Protein AF-A0A8H5JT77-F1 (afdb_monomer)

Sequence (690 aa):
MESVIERPMDYDVSPLPSSGAEREACTSIDPEGFFLRPPPTPHHLSSFITPDDQLFQTIHMGAAVVDYAKWLLVVDGLVRKPFALSLAQLKALPQTSITSFHECYGSPLKPPISNPWRIGNVVWTGVRLSAILALAEPLPEAQFVWSEGLDRGKFFEYEADRYRKDLPIKKAQRPEALLAWKINGEPLSKERGGPVRIVVPGWFGTNSTKWLCRLSLQRTRAPGPFAAVLYNEKDPADPEGVRMRAVWEVEVNSMITKPADSAVISEGLVTIEGWAWSHDGVALVEVSKDAGQSWIQGKVDDKEDQAWQKFTADVELESGSWKLIASATSESGMKQPLTGRRNHVHSITKNMSPLFSQGYRHMFECHLLLNLTTLSSVLPIMAPFEPKYINEVQQMMFVAGETQEIANETAALVEQIVREQIIHILNKAKELSARRGEKFIAIKDILFQVRHDTARMTRLQNVIRWKRLRGEARKTTNEKDKPENDAEDSFSDTDNAAEDTAKKTTEASAALMPWDEEFMFAVRPPGGDADAVEISEKSRERLIWADEVTSKMSGEEYTKWCSYRKASFHRAKEARFREWTCIGVVADLRKKDDAIEILGSIAVEMVKRLTDKALSIQAHEITTQGGKENEAAAAALQARRQGLFLMSNPQRPAIDAGHIRKAFEMTQSKPKKRGYQLNRMVGPKPLQLI

InterPro domains:
  IPR000572 Oxidoreductase, molybdopterin-binding domain [PF00174] (62-224)
  IPR003195 Transcription initiation factor IID, subunit 13 [PF02269] (388-479)
  IPR005066 Moybdenum cofactor oxidoreductase, dimerisation [PF03404] (246-343)
  IPR008335 Eukaryotic molybdopterin oxidoreductase [PR00407] (117-132)
  IPR008335 Eukaryotic molybdopterin oxidoreductase [PR00407] (172-188)
  IPR008335 Eukaryotic molybdopterin oxidoreductase [PR00407] (189-202)
  IPR008335 Eukaryotic molybdopterin oxidoreductase [PR00407] (247-259)
  IPR008335 Eukaryotic molybdopterin oxidoreductase [PR00407] (284-296)
  IPR009072 Histone-fold [G3DSA:1.10.20.10] (389-432)
  IPR009072 Histone-fold [SSF47113] (389-430)
  IPR014756 Immunoglobulin E-set [SSF81296] (249-344)
  IPR036374 Oxidoreductase, molybdopterin-binding domain superfamily [G3DSA:3.90.420.10] (15-243)
  IPR036374 Oxidoreductase, molybdopterin-binding domain superfamily [SSF56524] (34-278)

pLDDT: mean 78.37, std 22.41, range [25.08, 98.88]

Mean predicted aligned error: 19.12 Å

Radius of gyration: 31.81 Å; Cα contacts (8 Å, |Δi|>4): 1169; chains: 1; bounding box: 73×93×64 Å

Organism: NCBI:txid47803

Structure (mmCIF, N/CA/C/O backbone):
data_AF-A0A8H5JT77-F1
#
_entry.id   AF-A0A8H5JT77-F1
#
loop_
_atom_site.group_PDB
_atom_site.id
_atom_site.type_symbol
_atom_site.label_atom_id
_atom_site.label_alt_id
_atom_site.label_comp_id
_atom_site.label_asym_id
_atom_site.label_entity_id
_atom_site.label_seq_id
_atom_site.pdbx_PDB_ins_code
_atom_site.Cartn_x
_atom_site.Cartn_y
_atom_site.Cartn_z
_atom_site.occupancy
_atom_site.B_iso_or_equiv
_atom_site.auth_seq_id
_atom_site.auth_comp_id
_atom_site.auth_asym_id
_atom_site.auth_atom_id
_atom_site.pdbx_PDB_model_num
ATOM 1 N N . MET A 1 1 ? -1.774 -38.257 -9.371 1.00 34.22 1 MET A N 1
ATOM 2 C CA . MET A 1 1 ? -2.074 -38.052 -10.801 1.00 34.22 1 MET A CA 1
ATOM 3 C C . MET A 1 1 ? -0.989 -37.156 -11.353 1.00 34.22 1 MET A C 1
ATOM 5 O O . MET A 1 1 ? -0.907 -36.002 -10.957 1.00 34.22 1 MET A O 1
ATOM 9 N N . GLU A 1 2 ? -0.093 -37.737 -12.142 1.00 34.91 2 GLU A N 1
ATOM 10 C CA . GLU A 1 2 ? 0.994 -37.041 -12.828 1.00 34.91 2 GLU A CA 1
ATOM 11 C C . GLU A 1 2 ? 0.394 -35.997 -13.775 1.00 34.91 2 GLU A C 1
ATOM 13 O O . GLU A 1 2 ? -0.276 -36.342 -14.747 1.00 34.91 2 GLU A O 1
ATOM 18 N N . SER A 1 3 ? 0.573 -34.711 -13.469 1.00 33.59 3 SER A N 1
ATOM 19 C CA . SER A 1 3 ? 0.209 -33.651 -14.403 1.00 33.59 3 SER A CA 1
ATOM 20 C C . SER A 1 3 ? 1.218 -33.671 -15.544 1.00 33.59 3 SER A C 1
ATOM 22 O O . SER A 1 3 ? 2.392 -33.351 -15.346 1.00 33.59 3 SER A O 1
ATOM 24 N N . VAL A 1 4 ? 0.743 -34.075 -16.716 1.00 36.41 4 VAL A N 1
ATOM 25 C CA . VAL A 1 4 ? 1.443 -34.038 -17.997 1.00 36.41 4 VAL A CA 1
ATOM 26 C C . VAL A 1 4 ? 2.126 -32.678 -18.157 1.00 36.41 4 VAL A C 1
ATOM 28 O O . VAL A 1 4 ? 1.473 -31.658 -18.363 1.00 36.41 4 VAL A O 1
ATOM 31 N N . ILE A 1 5 ? 3.453 -32.653 -18.026 1.00 39.62 5 ILE A N 1
ATOM 32 C CA . ILE A 1 5 ? 4.269 -31.549 -18.523 1.00 39.62 5 ILE A CA 1
ATOM 33 C C . ILE A 1 5 ? 4.230 -31.717 -20.040 1.00 39.62 5 ILE A C 1
ATOM 35 O O . ILE A 1 5 ? 4.972 -32.528 -20.597 1.00 39.62 5 ILE A O 1
ATOM 39 N N . GLU A 1 6 ? 3.293 -31.035 -20.699 1.00 39.12 6 GLU A N 1
ATOM 40 C CA . GLU A 1 6 ? 3.305 -30.915 -22.154 1.00 39.12 6 GLU A CA 1
ATOM 41 C C . GLU A 1 6 ? 4.698 -30.421 -22.563 1.00 39.12 6 GLU A C 1
ATOM 43 O O . GLU A 1 6 ? 5.162 -29.371 -22.111 1.00 39.12 6 GLU A O 1
ATOM 48 N N . ARG A 1 7 ? 5.407 -31.229 -23.362 1.00 43.59 7 ARG A N 1
ATOM 49 C CA . ARG A 1 7 ? 6.671 -30.819 -23.985 1.00 43.59 7 ARG A CA 1
ATOM 50 C C . ARG A 1 7 ? 6.415 -29.501 -24.723 1.00 43.59 7 ARG A C 1
ATOM 52 O O . ARG A 1 7 ? 5.387 -29.405 -25.394 1.00 43.59 7 ARG A O 1
ATOM 59 N N . PRO A 1 8 ? 7.298 -28.497 -24.614 1.00 47.38 8 PRO A N 1
ATOM 60 C CA . PRO A 1 8 ? 7.035 -27.211 -25.231 1.00 47.38 8 PRO A CA 1
ATOM 61 C C . PRO A 1 8 ? 6.952 -27.398 -26.748 1.00 47.38 8 PRO A C 1
ATOM 63 O O . PRO A 1 8 ? 7.876 -27.921 -27.368 1.00 47.38 8 PRO A O 1
ATOM 66 N N . MET A 1 9 ? 5.825 -26.978 -27.326 1.00 54.47 9 MET A N 1
ATOM 67 C CA . MET A 1 9 ? 5.776 -26.537 -28.719 1.00 54.47 9 MET A CA 1
ATOM 68 C C . MET A 1 9 ? 6.929 -25.545 -28.941 1.00 54.47 9 MET A C 1
ATOM 70 O O . MET A 1 9 ? 7.300 -24.845 -27.997 1.00 54.47 9 MET A O 1
ATOM 74 N N . ASP A 1 10 ? 7.510 -25.483 -30.140 1.00 67.38 10 ASP A N 1
ATOM 75 C CA . ASP A 1 10 ? 8.523 -24.475 -30.481 1.00 67.38 10 ASP A CA 1
ATOM 76 C C . ASP A 1 10 ? 7.887 -23.078 -30.405 1.00 67.38 10 ASP A C 1
ATOM 78 O O . ASP A 1 10 ? 7.349 -22.550 -31.378 1.00 67.38 10 ASP A O 1
ATOM 82 N N . TYR A 1 11 ? 7.858 -22.507 -29.203 1.00 81.44 11 TYR A N 1
ATOM 83 C CA . TYR A 1 11 ? 7.339 -21.175 -28.964 1.00 81.44 11 TYR A CA 1
ATOM 84 C C . TYR A 1 11 ? 8.342 -20.160 -29.504 1.00 81.44 11 TYR A C 1
ATOM 86 O O . TYR A 1 11 ? 9.542 -20.258 -29.246 1.00 81.44 11 TYR A O 1
ATOM 94 N N . ASP A 1 12 ? 7.831 -19.179 -30.242 1.00 88.38 12 ASP A N 1
ATOM 95 C CA . ASP A 1 12 ? 8.633 -18.112 -30.829 1.00 88.38 12 ASP A CA 1
ATOM 96 C C . ASP A 1 12 ? 9.293 -17.260 -29.730 1.00 88.38 12 ASP A C 1
ATOM 98 O O . ASP A 1 12 ? 8.624 -16.532 -28.988 1.00 88.38 12 ASP A O 1
ATOM 102 N N . VAL A 1 13 ? 10.616 -17.382 -29.618 1.00 93.81 13 VAL A N 1
ATOM 103 C CA . VAL A 1 13 ? 11.467 -16.590 -28.729 1.00 93.81 13 VAL A CA 1
ATOM 104 C C . VAL A 1 13 ? 12.529 -15.878 -29.550 1.00 93.81 13 VAL A C 1
ATOM 106 O O . VAL A 1 13 ? 13.059 -16.411 -30.525 1.00 93.81 13 VAL A O 1
ATOM 109 N N . SER A 1 14 ? 12.876 -14.667 -29.133 1.00 95.00 14 SER A N 1
ATOM 110 C CA . SER A 1 14 ? 13.913 -13.883 -29.795 1.00 95.00 14 SER A CA 1
ATOM 111 C C . SER A 1 14 ? 15.300 -14.259 -29.259 1.00 95.00 14 SER A C 1
ATOM 113 O O . SER A 1 14 ? 15.426 -14.623 -28.083 1.00 95.00 14 SER A O 1
ATOM 115 N N . PRO A 1 15 ? 16.370 -14.143 -30.067 1.00 94.00 15 PRO A N 1
ATOM 116 C CA . PRO A 1 15 ? 17.731 -14.249 -29.553 1.00 94.00 15 PRO A CA 1
ATOM 117 C C . PRO A 1 15 ? 18.001 -13.157 -28.507 1.00 94.00 15 PRO A C 1
ATOM 119 O O . PRO A 1 15 ? 17.298 -12.145 -28.445 1.00 94.00 15 PRO A O 1
ATOM 122 N N . LEU A 1 16 ? 19.038 -13.352 -27.687 1.00 96.00 16 LEU A N 1
ATOM 123 C CA . LEU A 1 16 ? 19.461 -12.322 -26.740 1.00 96.00 16 LEU A CA 1
ATOM 124 C C . LEU A 1 16 ? 19.774 -11.007 -27.474 1.00 96.00 16 LEU A C 1
ATOM 126 O O . LEU A 1 16 ? 20.515 -11.025 -28.462 1.00 96.00 16 LEU A O 1
ATOM 130 N N . PRO A 1 17 ? 19.259 -9.866 -26.990 1.00 94.00 17 PRO A N 1
ATOM 131 C CA . PRO A 1 17 ? 19.605 -8.574 -27.551 1.00 94.00 17 PRO A CA 1
ATOM 132 C C . PRO A 1 17 ? 21.010 -8.147 -27.096 1.00 94.00 17 PRO A C 1
ATOM 134 O O . PRO A 1 17 ? 21.664 -8.813 -26.286 1.00 94.00 17 PRO A O 1
ATOM 137 N N . SER A 1 18 ? 21.478 -7.000 -27.594 1.00 92.31 18 SER A N 1
ATOM 138 C CA . SER A 1 18 ? 22.672 -6.350 -27.051 1.00 92.31 18 SER A CA 1
ATOM 139 C C . SER A 1 18 ? 22.506 -6.071 -25.554 1.00 92.31 18 SER A C 1
ATOM 141 O O . SER A 1 18 ? 21.407 -5.829 -25.050 1.00 92.31 18 SER A O 1
ATOM 143 N N . SER A 1 19 ? 23.617 -6.118 -24.817 1.00 91.31 19 SER A N 1
ATOM 144 C CA . SER A 1 19 ? 23.599 -5.912 -23.368 1.00 91.31 19 SER A CA 1
ATOM 145 C C . SER A 1 19 ? 22.974 -4.563 -23.008 1.00 91.31 19 SER A C 1
ATOM 147 O O . SER A 1 19 ? 23.483 -3.520 -23.410 1.00 91.31 19 SER A O 1
ATOM 149 N N . GLY A 1 20 ? 21.909 -4.588 -22.205 1.00 91.56 20 GLY A N 1
ATOM 150 C CA . GLY A 1 20 ? 21.218 -3.390 -21.736 1.00 91.56 20 GLY A CA 1
ATOM 151 C C . GLY A 1 20 ? 20.089 -2.912 -22.649 1.00 91.56 20 GLY A C 1
ATOM 152 O O . GLY A 1 20 ? 19.389 -1.984 -22.255 1.00 91.56 20 GLY A O 1
ATOM 153 N N . ALA A 1 21 ? 19.854 -3.542 -23.805 1.00 94.62 21 ALA A N 1
ATOM 154 C CA . ALA A 1 21 ? 18.754 -3.182 -24.703 1.00 94.62 21 ALA A CA 1
ATOM 155 C C . ALA A 1 21 ? 17.381 -3.236 -24.014 1.00 94.62 21 ALA A C 1
ATOM 157 O O . ALA A 1 21 ? 16.497 -2.440 -24.321 1.00 94.62 21 ALA A O 1
ATOM 158 N N . GLU A 1 22 ? 17.203 -4.113 -23.019 1.00 95.31 22 GLU A N 1
ATOM 159 C CA . GLU A 1 22 ? 15.965 -4.181 -22.240 1.00 95.31 22 GLU A CA 1
ATOM 160 C C . GLU A 1 22 ? 15.645 -2.863 -21.511 1.00 95.31 22 GLU A C 1
ATOM 162 O O . GLU A 1 22 ? 14.487 -2.587 -21.203 1.00 95.31 22 GLU A O 1
ATOM 167 N N . ARG A 1 23 ? 16.660 -2.024 -21.255 1.00 96.12 23 ARG A N 1
ATOM 168 C CA . ARG A 1 23 ? 16.531 -0.733 -20.565 1.00 96.12 23 ARG A CA 1
ATOM 169 C C . ARG A 1 23 ? 15.971 0.366 -21.459 1.00 96.12 23 ARG A C 1
ATOM 171 O O . ARG A 1 23 ? 15.389 1.309 -20.928 1.00 96.12 23 ARG A O 1
ATOM 178 N N . GLU A 1 24 ? 16.094 0.240 -22.780 1.00 96.44 24 GLU A N 1
ATOM 179 C CA . GLU A 1 24 ? 15.615 1.240 -23.747 1.00 96.44 24 GLU A CA 1
ATOM 180 C C . GLU A 1 24 ? 14.090 1.402 -23.728 1.00 96.44 24 GLU A C 1
ATOM 182 O O . GLU A 1 24 ? 13.562 2.433 -24.147 1.00 96.44 24 GLU A O 1
ATOM 187 N N . ALA A 1 25 ? 13.375 0.406 -23.197 1.00 97.44 25 ALA A N 1
ATOM 188 C CA . ALA A 1 25 ? 11.941 0.488 -22.972 1.00 97.44 25 ALA A CA 1
ATOM 189 C C . ALA A 1 25 ? 11.563 1.513 -21.890 1.00 97.44 25 ALA A C 1
ATOM 191 O O . ALA A 1 25 ? 10.433 1.988 -21.880 1.00 97.44 25 ALA A O 1
ATOM 192 N N . CYS A 1 26 ? 12.466 1.865 -20.970 1.00 97.69 26 CYS A N 1
ATOM 193 C CA . CYS A 1 26 ? 12.192 2.845 -19.920 1.00 97.69 26 CYS A CA 1
ATOM 194 C C . CYS A 1 26 ? 12.465 4.267 -20.424 1.00 97.69 26 CYS A C 1
ATOM 196 O O . CYS A 1 26 ? 13.613 4.709 -20.455 1.00 97.69 26 CYS A O 1
ATOM 198 N N . THR A 1 27 ? 11.415 5.020 -20.747 1.00 97.38 27 THR A N 1
ATOM 199 C CA . THR A 1 27 ? 11.552 6.387 -21.274 1.00 97.38 27 THR A CA 1
ATOM 200 C C . THR A 1 27 ? 11.854 7.411 -20.183 1.00 97.38 27 THR A C 1
ATOM 202 O O . THR A 1 27 ? 12.605 8.355 -20.410 1.00 97.38 27 THR A O 1
ATOM 205 N N . SER A 1 28 ? 11.289 7.233 -18.988 1.00 97.25 28 SER A N 1
ATOM 206 C CA . SER A 1 28 ? 11.512 8.103 -17.826 1.00 97.25 28 SER A CA 1
ATOM 207 C C . SER A 1 28 ? 11.125 7.398 -16.521 1.00 97.25 28 SER A C 1
ATOM 209 O O . SER A 1 28 ? 10.519 6.324 -16.543 1.00 97.25 28 SER A O 1
ATOM 211 N N . ILE A 1 29 ? 11.491 7.993 -15.384 1.00 97.88 29 ILE A N 1
ATOM 212 C CA . ILE A 1 29 ? 10.971 7.639 -14.060 1.00 97.88 29 ILE A CA 1
ATOM 213 C C . ILE A 1 29 ? 10.052 8.785 -13.621 1.00 97.88 29 ILE A C 1
ATOM 215 O O . ILE A 1 29 ? 10.497 9.923 -13.558 1.00 97.88 29 ILE A O 1
ATOM 219 N N . ASP A 1 30 ? 8.771 8.506 -13.377 1.00 94.75 30 ASP A N 1
ATOM 220 C CA . ASP A 1 30 ? 7.779 9.525 -13.022 1.00 94.75 30 ASP A CA 1
ATOM 221 C C . ASP A 1 30 ? 6.591 8.947 -12.213 1.00 94.75 30 ASP A C 1
ATOM 223 O O . ASP A 1 30 ? 5.857 8.097 -12.736 1.00 94.75 30 ASP A O 1
ATOM 227 N N . PRO A 1 31 ? 6.330 9.419 -10.978 1.00 94.50 31 PRO A N 1
ATOM 228 C CA . PRO A 1 31 ? 7.187 10.329 -10.217 1.00 94.50 31 PRO A CA 1
ATOM 229 C C . PRO A 1 31 ? 8.484 9.628 -9.789 1.00 94.50 31 PRO A C 1
ATOM 231 O O . PRO A 1 31 ? 8.523 8.397 -9.676 1.00 94.50 31 PRO A O 1
ATOM 234 N N . GLU A 1 32 ? 9.533 10.408 -9.539 1.00 94.75 32 GLU A N 1
ATOM 235 C CA . GLU A 1 32 ? 10.781 9.918 -8.945 1.00 94.75 32 GLU A CA 1
ATOM 236 C C . GLU A 1 32 ? 10.631 9.641 -7.440 1.00 94.75 32 GLU A C 1
ATOM 238 O O . GLU A 1 32 ? 9.805 10.240 -6.749 1.00 94.75 32 GLU A O 1
ATOM 243 N N . GLY A 1 33 ? 11.457 8.729 -6.922 1.00 93.62 33 GLY A N 1
ATOM 244 C CA . GLY A 1 33 ? 11.569 8.465 -5.489 1.00 93.62 33 GLY A CA 1
ATOM 245 C C . GLY A 1 33 ? 10.456 7.599 -4.887 1.00 93.62 33 GLY A C 1
ATOM 246 O O . GLY A 1 33 ? 9.723 6.873 -5.566 1.00 93.62 33 GLY A O 1
ATOM 247 N N . PHE A 1 34 ? 10.375 7.616 -3.556 1.00 95.56 34 PHE A N 1
ATOM 248 C CA . PHE A 1 34 ? 9.470 6.742 -2.819 1.00 95.56 34 PHE A CA 1
ATOM 249 C C . PHE A 1 34 ? 8.012 7.196 -2.940 1.00 95.56 34 PHE A C 1
ATOM 251 O O . PHE A 1 34 ? 7.675 8.342 -2.654 1.00 95.56 34 PHE A O 1
ATOM 258 N N . PHE A 1 35 ? 7.121 6.258 -3.258 1.00 95.00 35 PHE A N 1
ATOM 259 C CA . PHE A 1 35 ? 5.681 6.490 -3.265 1.00 95.00 35 PHE A CA 1
ATOM 260 C C . PHE A 1 35 ? 4.939 5.394 -2.501 1.00 95.00 35 PHE A C 1
ATOM 262 O O . PHE A 1 35 ? 5.138 4.195 -2.730 1.00 95.00 35 PHE A O 1
ATOM 269 N N . LEU A 1 36 ? 4.016 5.816 -1.635 1.00 93.75 36 LEU A N 1
ATOM 270 C CA . LEU A 1 36 ? 3.114 4.943 -0.897 1.00 93.75 36 LEU A CA 1
ATOM 271 C C . LEU A 1 36 ? 1.675 5.451 -1.001 1.00 93.75 36 LEU A C 1
ATOM 273 O O . LEU A 1 36 ? 1.358 6.529 -0.506 1.00 93.75 36 LEU A O 1
ATOM 277 N N . ARG A 1 37 ? 0.781 4.609 -1.522 1.00 93.94 37 ARG A N 1
ATOM 278 C CA . ARG A 1 37 ? -0.663 4.743 -1.303 1.00 93.94 37 ARG A CA 1
ATOM 279 C C . ARG A 1 37 ? -1.080 3.741 -0.228 1.00 93.94 37 ARG A C 1
ATOM 281 O O . ARG A 1 37 ? -0.960 2.537 -0.476 1.00 93.94 37 ARG A O 1
ATOM 288 N N . PRO A 1 38 ? -1.524 4.180 0.959 1.00 90.19 38 PRO A N 1
ATOM 289 C CA . PRO A 1 38 ? -2.049 3.258 1.954 1.00 90.19 38 PRO A CA 1
ATOM 290 C C . PRO A 1 38 ? -3.384 2.659 1.474 1.00 90.19 38 PRO A C 1
ATOM 292 O O . PRO A 1 38 ? -4.096 3.299 0.698 1.00 90.19 38 PRO A O 1
ATOM 295 N N . PRO A 1 39 ? -3.735 1.447 1.926 1.00 89.88 39 PRO A N 1
ATOM 296 C CA . PRO A 1 39 ? -5.074 0.898 1.734 1.00 89.88 39 PRO A CA 1
ATOM 297 C C . PRO A 1 39 ? -6.079 1.638 2.635 1.00 89.88 39 PRO A C 1
ATOM 299 O O . PRO A 1 39 ? -5.673 2.338 3.574 1.00 89.88 39 PRO A O 1
ATOM 302 N N . PRO A 1 40 ? -7.393 1.495 2.398 1.00 90.69 40 PRO A N 1
ATOM 303 C CA . PRO A 1 40 ? -8.385 1.981 3.337 1.00 90.69 40 PRO A CA 1
ATOM 304 C C . PRO A 1 40 ? -8.350 1.150 4.628 1.00 90.69 40 PRO A C 1
ATOM 306 O O . PRO A 1 40 ? -7.697 0.113 4.734 1.00 90.69 40 PRO A O 1
ATOM 309 N N . THR A 1 41 ? -9.076 1.618 5.636 1.00 90.50 41 THR A N 1
ATOM 310 C CA . THR A 1 41 ? -9.244 0.902 6.904 1.00 90.50 41 THR A CA 1
ATOM 311 C C . THR A 1 41 ? -9.849 -0.496 6.700 1.00 90.50 41 THR A C 1
ATOM 313 O O . THR A 1 41 ? -10.673 -0.661 5.797 1.00 90.50 41 THR A O 1
ATOM 316 N N . PRO A 1 42 ? -9.539 -1.478 7.574 1.00 91.62 42 PRO A N 1
ATOM 317 C CA . PRO A 1 42 ? -10.026 -2.860 7.480 1.00 91.62 42 PRO A CA 1
ATOM 318 C C . PRO A 1 42 ? -11.511 -3.022 7.135 1.00 91.62 42 PRO A C 1
ATOM 320 O O . PRO A 1 42 ? -11.876 -3.815 6.275 1.00 91.62 42 PRO A O 1
ATOM 323 N N . HIS A 1 43 ? -12.384 -2.209 7.733 1.00 90.56 43 HIS A N 1
ATOM 324 C CA . HIS A 1 43 ? -13.829 -2.272 7.497 1.00 90.56 43 HIS A CA 1
ATOM 325 C C . HIS A 1 43 ? -14.287 -1.876 6.085 1.00 90.56 43 HIS A C 1
ATOM 327 O O . HIS A 1 43 ? -15.428 -2.142 5.710 1.00 90.56 43 HIS A O 1
ATOM 333 N N . HIS A 1 44 ? -13.425 -1.238 5.293 1.00 90.25 44 HIS A N 1
ATOM 334 C CA . HIS A 1 44 ? -13.680 -0.972 3.878 1.00 90.25 44 HIS A CA 1
ATOM 335 C C . HIS A 1 44 ? -13.159 -2.091 2.963 1.00 90.25 44 HIS A C 1
ATOM 337 O O . HIS A 1 44 ? -13.612 -2.178 1.828 1.00 90.25 44 HIS A O 1
ATOM 343 N N . LEU A 1 45 ? -12.296 -2.986 3.454 1.00 92.25 45 LEU A N 1
ATOM 344 C CA . LEU A 1 45 ? -11.737 -4.124 2.714 1.00 92.25 45 LEU A CA 1
ATOM 345 C C . LEU A 1 45 ? -12.613 -5.380 2.857 1.00 92.25 45 LEU A C 1
ATOM 347 O O . LEU A 1 45 ? -12.127 -6.455 3.184 1.00 92.25 45 LEU A O 1
ATOM 351 N N . SER A 1 46 ? -13.927 -5.252 2.657 1.00 90.62 46 SER A N 1
ATOM 352 C CA . SER A 1 46 ? -14.885 -6.359 2.863 1.00 90.62 46 SER A CA 1
ATOM 353 C C . SER A 1 46 ? -15.214 -7.166 1.601 1.00 90.62 46 SER A C 1
ATOM 355 O O . SER A 1 46 ? -15.837 -8.220 1.703 1.00 90.62 46 SER A O 1
ATOM 357 N N . SER A 1 47 ? -14.809 -6.697 0.420 1.00 95.44 47 SER A N 1
ATOM 358 C CA . SER A 1 47 ? -15.004 -7.409 -0.850 1.00 95.44 47 SER A CA 1
ATOM 359 C C . SER A 1 47 ? -13.980 -8.527 -1.014 1.00 95.44 47 SER A C 1
ATOM 361 O O . SER A 1 47 ? -12.811 -8.299 -0.726 1.00 95.44 47 SER A O 1
ATOM 363 N N . PHE A 1 48 ? -14.382 -9.689 -1.545 1.00 97.38 48 PHE A N 1
ATOM 364 C CA . PHE A 1 48 ? -13.449 -10.797 -1.800 1.00 97.38 48 PHE A CA 1
ATOM 365 C C . PHE A 1 48 ? -12.342 -10.410 -2.785 1.00 97.38 48 PHE A C 1
ATOM 367 O O . PHE A 1 48 ? -11.175 -10.656 -2.503 1.00 97.38 48 PHE A O 1
ATOM 374 N N . ILE A 1 49 ? -12.691 -9.756 -3.897 1.00 98.25 49 ILE A N 1
ATOM 375 C CA . ILE A 1 49 ? -11.727 -9.107 -4.792 1.00 98.25 49 ILE A CA 1
ATOM 376 C C . ILE A 1 49 ? -11.647 -7.629 -4.419 1.00 98.25 49 ILE A C 1
ATOM 378 O O . ILE A 1 49 ? -12.654 -6.920 -4.411 1.00 98.25 49 ILE A O 1
ATOM 382 N N . THR A 1 50 ? -10.445 -7.164 -4.093 1.00 97.88 50 THR A N 1
ATOM 383 C CA . THR A 1 50 ? -10.169 -5.782 -3.710 1.00 97.88 50 THR A CA 1
ATOM 384 C C . THR A 1 50 ? -10.145 -4.892 -4.959 1.00 97.88 50 THR A C 1
ATOM 386 O O . THR A 1 50 ? -9.318 -5.123 -5.850 1.00 97.88 50 THR A O 1
ATOM 389 N N . PRO A 1 51 ? -11.017 -3.869 -5.044 1.00 95.94 51 PRO A N 1
ATOM 390 C CA . PRO A 1 51 ? -11.002 -2.898 -6.137 1.00 95.94 51 PRO A CA 1
ATOM 391 C C . PRO A 1 51 ? -9.675 -2.136 -6.217 1.00 95.94 51 PRO A C 1
ATOM 393 O O . PRO A 1 51 ? -9.029 -1.904 -5.192 1.00 95.94 51 PRO A O 1
ATOM 396 N N . ASP A 1 52 ? -9.271 -1.700 -7.419 1.00 93.12 52 ASP A N 1
ATOM 397 C CA . ASP A 1 52 ? -7.971 -1.036 -7.583 1.00 93.12 52 ASP A CA 1
ATOM 398 C C . ASP A 1 52 ? -7.842 0.225 -6.724 1.00 93.12 52 ASP A C 1
ATOM 400 O O . ASP A 1 52 ? -6.792 0.420 -6.124 1.00 93.12 52 ASP A O 1
ATOM 404 N N . ASP A 1 53 ? -8.894 1.033 -6.572 1.00 92.75 53 ASP A N 1
ATOM 405 C CA . ASP A 1 53 ? -8.878 2.260 -5.762 1.00 92.75 53 ASP A CA 1
ATOM 406 C C . ASP A 1 53 ? -8.680 2.004 -4.255 1.00 92.75 53 ASP A C 1
ATOM 408 O O . ASP A 1 53 ? -8.287 2.913 -3.522 1.00 92.75 53 ASP A O 1
ATOM 412 N N . GLN A 1 54 ? -8.881 0.764 -3.801 1.00 94.44 54 GLN A N 1
ATOM 413 C CA . GLN A 1 54 ? -8.675 0.326 -2.418 1.00 94.44 54 GLN A CA 1
ATOM 414 C C . GLN A 1 54 ? -7.359 -0.430 -2.204 1.00 94.44 54 GLN A C 1
ATOM 416 O O . GLN A 1 54 ? -6.939 -0.635 -1.067 1.00 94.44 54 GLN A O 1
ATOM 421 N N . LEU A 1 55 ? -6.669 -0.835 -3.269 1.00 94.81 55 LEU A N 1
ATOM 422 C CA . LEU A 1 55 ? -5.380 -1.509 -3.140 1.00 94.81 55 LEU A CA 1
ATOM 423 C C . LEU A 1 55 ? -4.300 -0.540 -2.646 1.00 94.81 55 LEU A C 1
ATOM 425 O O . LEU A 1 55 ? -4.209 0.609 -3.084 1.00 94.81 55 LEU A O 1
ATOM 429 N N . PHE A 1 56 ? -3.401 -1.013 -1.791 1.00 95.50 56 PHE A N 1
ATOM 430 C CA . PHE A 1 56 ? -2.195 -0.251 -1.472 1.00 95.50 56 PHE A CA 1
ATOM 431 C C . PHE A 1 56 ? -1.262 -0.173 -2.692 1.00 95.50 56 PHE A C 1
ATOM 433 O O . PHE A 1 56 ? -1.353 -0.974 -3.625 1.00 95.50 56 PHE A O 1
ATOM 440 N N . GLN A 1 57 ? -0.330 0.774 -2.686 1.00 94.81 57 GLN A N 1
ATOM 441 C CA . GLN A 1 57 ? 0.721 0.892 -3.697 1.00 94.81 57 GLN A CA 1
ATOM 442 C C . GLN A 1 57 ? 2.033 1.238 -3.015 1.00 94.81 57 GLN A C 1
ATOM 444 O O . GLN A 1 57 ? 2.067 2.152 -2.205 1.00 94.81 57 GLN A O 1
ATOM 449 N N . THR A 1 58 ? 3.109 0.540 -3.363 1.00 95.31 58 THR A N 1
ATOM 450 C CA . THR A 1 58 ? 4.467 0.828 -2.881 1.00 95.31 58 THR A CA 1
ATOM 451 C C . THR A 1 58 ? 5.437 0.882 -4.050 1.00 95.31 58 THR A C 1
ATOM 453 O O . THR A 1 58 ? 5.437 -0.009 -4.910 1.00 95.31 58 THR A O 1
ATOM 456 N N . ILE A 1 59 ? 6.250 1.934 -4.087 1.00 96.94 59 ILE A N 1
ATOM 457 C CA . ILE A 1 59 ? 7.288 2.189 -5.088 1.00 96.94 59 ILE A CA 1
ATOM 458 C C . ILE A 1 59 ? 8.512 2.722 -4.353 1.00 96.94 59 ILE A C 1
ATOM 460 O O . ILE A 1 59 ? 8.365 3.652 -3.570 1.00 96.94 59 ILE A O 1
ATOM 464 N N . HIS A 1 60 ? 9.688 2.132 -4.570 1.00 97.06 60 HIS A N 1
ATOM 465 C CA . HIS A 1 60 ? 10.893 2.514 -3.826 1.00 97.06 60 HIS A CA 1
ATOM 466 C C . HIS A 1 60 ? 11.625 3.699 -4.453 1.00 97.06 60 HIS A C 1
ATOM 468 O O . HIS A 1 60 ? 11.946 4.641 -3.742 1.00 97.06 60 HIS A O 1
ATOM 474 N N . MET A 1 61 ? 11.876 3.642 -5.763 1.00 96.62 61 MET A N 1
ATOM 475 C CA . MET A 1 61 ? 12.801 4.558 -6.448 1.00 96.62 61 MET A CA 1
ATOM 476 C C . MET A 1 61 ? 12.136 5.415 -7.533 1.00 96.62 61 MET A C 1
ATOM 478 O O . MET A 1 61 ? 12.801 6.190 -8.207 1.00 96.62 61 MET A O 1
ATOM 482 N N . GLY A 1 62 ? 10.822 5.287 -7.685 1.00 96.31 62 GLY A N 1
ATOM 483 C CA . GLY A 1 62 ? 10.013 5.974 -8.685 1.00 96.31 62 GLY A CA 1
ATOM 484 C C . GLY A 1 62 ? 9.368 5.009 -9.676 1.00 96.31 62 GLY A C 1
ATOM 485 O O . GLY A 1 62 ? 9.715 3.828 -9.741 1.00 96.31 62 GLY A O 1
ATOM 486 N N . ALA A 1 63 ? 8.351 5.480 -10.395 1.00 97.56 63 ALA A N 1
ATOM 487 C CA . ALA A 1 63 ? 7.595 4.638 -11.318 1.00 97.56 63 ALA A CA 1
ATOM 488 C C . ALA A 1 63 ? 8.166 4.700 -12.736 1.00 97.56 63 ALA A C 1
ATOM 490 O O . ALA A 1 63 ? 8.188 5.765 -13.342 1.00 97.56 63 ALA A O 1
ATOM 491 N N . ALA A 1 64 ? 8.589 3.564 -13.293 1.00 98.19 64 ALA A N 1
ATOM 492 C CA . ALA A 1 64 ? 9.083 3.534 -14.666 1.00 98.19 64 ALA A CA 1
ATOM 493 C C . ALA A 1 64 ? 7.947 3.783 -15.673 1.00 98.19 64 ALA A C 1
ATOM 495 O O . ALA A 1 64 ? 6.916 3.105 -15.651 1.00 98.19 64 ALA A O 1
ATOM 496 N N . VAL A 1 65 ? 8.153 4.741 -16.575 1.00 98.06 65 VAL A N 1
ATOM 497 C CA . VAL A 1 65 ? 7.334 4.936 -17.773 1.00 98.06 65 VAL A CA 1
ATOM 498 C C . VAL A 1 65 ? 7.916 4.045 -18.864 1.00 98.06 65 VAL A C 1
ATOM 500 O O . VAL A 1 65 ? 9.078 4.199 -19.241 1.00 98.06 65 VAL A O 1
ATOM 503 N N . VAL A 1 66 ? 7.126 3.072 -19.319 1.00 98.50 66 VAL A N 1
ATOM 504 C CA . VAL A 1 66 ? 7.594 2.009 -20.214 1.00 98.50 66 VAL A CA 1
ATOM 505 C C . VAL A 1 66 ? 6.938 2.138 -21.584 1.00 98.50 66 VAL A C 1
ATOM 507 O O . VAL A 1 66 ? 5.713 2.144 -21.683 1.00 98.50 66 VAL A O 1
ATOM 510 N N . ASP A 1 67 ? 7.751 2.177 -22.635 1.00 98.25 67 ASP A N 1
ATOM 511 C CA . ASP A 1 67 ? 7.328 1.969 -24.017 1.00 98.25 67 ASP A CA 1
ATOM 512 C C . ASP A 1 67 ? 7.090 0.470 -24.250 1.00 98.25 67 ASP A C 1
ATOM 514 O O . ASP A 1 67 ? 8.014 -0.347 -24.248 1.00 98.25 67 ASP A O 1
ATOM 518 N N . TYR A 1 68 ? 5.825 0.094 -24.435 1.00 97.69 68 TYR A N 1
ATOM 519 C CA . TYR A 1 68 ? 5.422 -1.310 -24.533 1.00 97.69 68 TYR A CA 1
ATOM 520 C C . TYR A 1 68 ? 5.876 -1.966 -25.840 1.00 97.69 68 TYR A C 1
ATOM 522 O O . TYR A 1 68 ? 5.994 -3.190 -25.875 1.00 97.69 68 TYR A O 1
ATOM 530 N N . ALA A 1 69 ? 6.138 -1.185 -26.893 1.00 96.94 69 ALA A N 1
ATOM 531 C CA . ALA A 1 69 ? 6.629 -1.709 -28.165 1.00 96.94 69 ALA A CA 1
ATOM 532 C C . ALA A 1 69 ? 8.113 -2.094 -28.085 1.00 96.94 69 ALA A C 1
ATOM 534 O O . ALA A 1 69 ? 8.545 -3.023 -28.763 1.00 96.94 69 ALA A O 1
ATOM 535 N N . LYS A 1 70 ? 8.876 -1.406 -27.228 1.00 97.56 70 LYS A N 1
ATOM 536 C CA . LYS A 1 70 ? 10.297 -1.683 -26.970 1.00 97.56 70 LYS A CA 1
ATOM 537 C C . LYS A 1 70 ? 10.531 -2.632 -25.800 1.00 97.56 70 LYS A C 1
ATOM 539 O O . LYS A 1 70 ? 11.665 -3.037 -25.564 1.00 97.56 70 LYS A O 1
ATOM 544 N N . TRP A 1 71 ? 9.488 -2.955 -25.035 1.00 98.50 71 TRP A N 1
ATOM 545 C CA . TRP A 1 71 ? 9.624 -3.809 -23.863 1.00 98.50 71 TRP A CA 1
ATOM 546 C C . TRP A 1 71 ? 10.110 -5.209 -24.250 1.00 98.50 71 TRP A C 1
ATOM 548 O O . TRP A 1 71 ? 9.512 -5.888 -25.090 1.00 98.50 71 TRP A O 1
ATOM 558 N N . LEU A 1 72 ? 11.177 -5.635 -23.577 1.00 98.19 72 LEU A N 1
ATOM 559 C CA . LEU A 1 72 ? 11.777 -6.953 -23.696 1.00 98.19 72 LEU A CA 1
ATOM 560 C C . LEU A 1 72 ? 11.956 -7.555 -22.303 1.00 98.19 72 LEU A C 1
ATOM 562 O O . LEU A 1 72 ? 12.396 -6.878 -21.372 1.00 98.19 72 LEU A O 1
ATOM 566 N N . LEU A 1 73 ? 11.669 -8.848 -22.185 1.00 98.69 73 LEU A N 1
ATOM 567 C CA . LEU A 1 73 ? 12.095 -9.671 -21.063 1.00 98.69 73 LEU A CA 1
ATOM 568 C C . LEU A 1 73 ? 13.291 -10.513 -21.483 1.00 98.69 73 LEU A C 1
ATOM 570 O O . LEU A 1 73 ? 13.142 -11.417 -22.300 1.00 98.69 73 LEU A O 1
ATOM 574 N N . VAL A 1 74 ? 14.449 -10.253 -20.888 1.00 98.81 74 VAL A N 1
ATOM 575 C CA . VAL A 1 74 ? 15.658 -11.061 -21.074 1.00 98.81 74 VAL A CA 1
ATOM 576 C C . VAL A 1 74 ? 15.675 -12.210 -20.065 1.00 98.81 74 VAL A C 1
ATOM 578 O O . VAL A 1 74 ? 15.490 -11.981 -18.869 1.00 98.81 74 VAL A O 1
ATOM 581 N N . VAL A 1 75 ? 15.915 -13.435 -20.534 1.00 98.69 75 VAL A N 1
ATOM 582 C CA . VAL A 1 75 ? 16.069 -14.637 -19.703 1.00 98.69 75 VAL A CA 1
ATOM 583 C C . VAL A 1 75 ? 17.451 -15.238 -19.944 1.00 98.69 75 VAL A C 1
ATOM 585 O O . VAL A 1 75 ? 17.759 -15.679 -21.052 1.00 98.69 75 VAL A O 1
ATOM 588 N N . ASP A 1 76 ? 18.304 -15.228 -18.920 1.00 98.56 76 ASP A N 1
ATOM 589 C CA . ASP A 1 76 ? 19.722 -15.574 -19.050 1.00 98.56 76 ASP A CA 1
ATOM 590 C C . ASP A 1 76 ? 20.335 -16.185 -17.769 1.00 98.56 76 ASP A C 1
ATOM 592 O O . ASP A 1 76 ? 19.635 -16.650 -16.865 1.00 98.56 76 ASP A O 1
ATOM 596 N N . GLY A 1 77 ? 21.670 -16.216 -17.705 1.00 98.25 77 GLY A N 1
ATOM 597 C CA . GLY A 1 77 ? 22.435 -16.768 -16.589 1.00 98.25 77 GLY A CA 1
ATOM 598 C C . GLY A 1 77 ? 22.713 -18.260 -16.760 1.00 98.25 77 GLY A C 1
ATOM 599 O O . GLY A 1 77 ? 23.162 -18.703 -17.814 1.00 98.25 77 GLY A O 1
ATOM 600 N N . LEU A 1 78 ? 22.475 -19.037 -15.705 1.00 98.69 78 LEU A N 1
ATOM 601 C CA . LEU A 1 78 ? 22.699 -20.484 -15.652 1.00 98.69 78 LEU A CA 1
ATOM 602 C C . LEU A 1 78 ? 21.577 -21.260 -16.364 1.00 98.69 78 LEU A C 1
ATOM 604 O O . LEU A 1 78 ? 20.801 -21.985 -15.739 1.00 98.69 78 LEU A O 1
ATOM 608 N N . VAL A 1 79 ? 21.497 -21.092 -17.681 1.00 98.38 79 VAL A N 1
ATOM 609 C CA . VAL A 1 79 ? 20.501 -21.692 -18.582 1.00 98.38 79 VAL A CA 1
ATOM 610 C C . VAL A 1 79 ? 21.183 -22.264 -19.821 1.00 98.38 79 VAL A C 1
ATOM 612 O O . VAL A 1 79 ? 22.223 -21.759 -20.240 1.00 98.38 79 VAL A O 1
ATOM 615 N N . ARG A 1 80 ? 20.612 -23.308 -20.431 1.00 98.06 80 ARG A N 1
ATOM 616 C CA . ARG A 1 80 ? 21.119 -23.835 -21.713 1.00 98.06 80 ARG A CA 1
ATOM 617 C C . ARG A 1 80 ? 20.683 -22.977 -22.894 1.00 98.06 80 ARG A C 1
ATOM 619 O O . ARG A 1 80 ? 21.428 -22.862 -23.862 1.00 98.06 80 ARG A O 1
ATOM 626 N N . LYS A 1 81 ? 19.488 -22.389 -22.812 1.00 96.94 81 LYS A N 1
ATOM 627 C CA . LYS A 1 81 ? 18.866 -21.609 -23.884 1.00 96.94 81 LYS A CA 1
ATOM 628 C C . LYS A 1 81 ? 18.535 -20.206 -23.375 1.00 96.94 81 LYS A C 1
ATOM 630 O O . LYS A 1 81 ? 17.423 -19.983 -22.907 1.00 96.94 81 LYS A O 1
ATOM 635 N N . PRO A 1 82 ? 19.480 -19.256 -23.406 1.00 97.88 82 PRO A N 1
ATOM 636 C CA . PRO A 1 82 ? 19.153 -17.871 -23.108 1.00 97.88 82 PRO A CA 1
ATOM 637 C C . PRO A 1 82 ? 18.376 -17.239 -24.274 1.00 97.88 82 PRO A C 1
ATOM 639 O O . PRO A 1 82 ? 18.689 -17.484 -25.439 1.00 97.88 82 PRO A O 1
ATOM 642 N N . PHE A 1 83 ? 17.375 -16.417 -23.968 1.00 98.19 83 PHE A N 1
ATOM 643 C CA . PHE A 1 83 ? 16.502 -15.797 -24.971 1.00 98.19 83 PHE A CA 1
ATOM 644 C C . PHE A 1 83 ? 15.915 -14.474 -24.474 1.00 98.19 83 PHE A C 1
ATOM 646 O O . PHE A 1 83 ? 16.082 -14.087 -23.315 1.00 98.19 83 PHE A O 1
ATOM 653 N N . ALA A 1 84 ? 15.196 -13.783 -25.355 1.00 98.31 84 ALA A N 1
ATOM 654 C CA . ALA A 1 84 ? 14.357 -12.651 -25.000 1.00 98.31 84 ALA A CA 1
ATOM 655 C C . ALA A 1 84 ? 12.922 -12.811 -25.520 1.00 98.31 84 ALA A C 1
ATOM 657 O O . ALA A 1 84 ? 12.671 -13.477 -26.523 1.00 98.31 84 ALA A O 1
ATOM 658 N N . LEU A 1 85 ? 11.973 -12.182 -24.829 1.00 98.38 85 LEU A N 1
ATOM 659 C CA . LEU A 1 85 ? 10.563 -12.130 -25.212 1.00 98.38 85 LEU A CA 1
ATOM 660 C C . LEU A 1 85 ? 10.113 -10.683 -25.373 1.00 98.38 85 LEU A C 1
ATOM 662 O O . LEU A 1 85 ? 10.255 -9.883 -24.449 1.00 98.38 85 LEU A O 1
ATOM 666 N N . SER A 1 86 ? 9.495 -10.373 -26.509 1.00 98.19 86 SER A N 1
ATOM 667 C CA . SER A 1 86 ? 8.662 -9.175 -26.636 1.00 98.19 86 SER A CA 1
ATOM 668 C C . SER A 1 86 ? 7.342 -9.335 -25.873 1.00 98.19 86 SER A C 1
ATOM 670 O O . SER A 1 86 ? 6.929 -10.443 -25.514 1.00 98.19 86 SER A O 1
ATOM 672 N N . LEU A 1 87 ? 6.620 -8.230 -25.665 1.00 98.19 87 LEU A N 1
ATOM 673 C CA . LEU A 1 87 ? 5.305 -8.277 -25.017 1.00 98.19 87 LEU A CA 1
ATOM 674 C C . LEU A 1 87 ? 4.296 -9.125 -25.811 1.00 98.19 87 LEU A C 1
ATOM 676 O O . LEU A 1 87 ? 3.456 -9.799 -25.215 1.00 98.19 87 LEU A O 1
ATOM 680 N N . ALA A 1 88 ? 4.376 -9.095 -27.145 1.00 97.31 88 ALA A N 1
ATOM 681 C CA . ALA A 1 88 ? 3.515 -9.886 -28.020 1.00 97.31 88 ALA A CA 1
ATOM 682 C C . ALA A 1 88 ? 3.811 -11.388 -27.892 1.00 97.31 88 ALA A C 1
ATOM 684 O O . ALA A 1 88 ? 2.884 -12.166 -27.674 1.00 97.31 88 ALA A O 1
ATOM 685 N N . GLN A 1 89 ? 5.092 -11.774 -27.933 1.00 97.81 89 GLN A N 1
ATOM 686 C CA . GLN A 1 89 ? 5.522 -13.165 -27.751 1.00 97.81 89 GLN A CA 1
ATOM 687 C C . GLN A 1 89 ? 5.123 -13.696 -26.368 1.00 97.81 89 GLN A C 1
ATOM 689 O O . GLN A 1 89 ? 4.540 -14.772 -26.274 1.00 97.81 89 GLN A O 1
ATOM 694 N N . LEU A 1 90 ? 5.325 -12.914 -25.297 1.00 97.88 90 LEU A N 1
ATOM 695 C CA . LEU A 1 90 ? 4.886 -13.307 -23.952 1.00 97.88 90 LEU A CA 1
ATOM 696 C C . LEU A 1 90 ? 3.372 -13.568 -23.906 1.00 97.88 90 LEU A C 1
ATOM 698 O O . LEU A 1 90 ? 2.938 -14.567 -23.343 1.00 97.88 90 LEU A O 1
ATOM 702 N N . LYS A 1 91 ? 2.555 -12.687 -24.494 1.00 96.50 91 LYS A N 1
ATOM 703 C CA . LYS A 1 91 ? 1.089 -12.835 -24.497 1.00 96.50 91 LYS A CA 1
ATOM 704 C C . LYS A 1 91 ? 0.590 -13.982 -25.383 1.00 96.50 91 LYS A C 1
ATOM 706 O O . LYS A 1 91 ? -0.548 -14.410 -25.195 1.00 96.50 91 LYS A O 1
ATOM 711 N N . ALA A 1 92 ? 1.402 -14.464 -26.321 1.00 96.50 92 ALA A N 1
ATOM 712 C CA . ALA A 1 92 ? 1.084 -15.622 -27.152 1.00 96.50 92 ALA A CA 1
ATOM 713 C C . ALA A 1 92 ? 1.308 -16.963 -26.425 1.00 96.50 92 ALA A C 1
ATOM 715 O O . ALA A 1 92 ? 0.737 -17.974 -26.830 1.00 96.50 92 ALA A O 1
ATOM 716 N N . LEU A 1 93 ? 2.101 -16.981 -25.346 1.00 96.31 93 LEU A N 1
ATOM 717 C CA . LEU A 1 93 ? 2.279 -18.170 -24.509 1.00 96.31 93 LEU A CA 1
ATOM 718 C C . LEU A 1 93 ? 0.987 -18.522 -23.743 1.00 96.31 93 LEU A C 1
ATOM 720 O O . LEU A 1 93 ? 0.170 -17.634 -23.478 1.00 96.31 93 LEU A O 1
ATOM 724 N N . PRO A 1 94 ? 0.810 -19.790 -23.315 1.00 96.12 94 PRO A N 1
ATOM 725 C CA . PRO A 1 94 ? -0.338 -20.201 -22.512 1.00 96.12 94 PRO A CA 1
ATOM 726 C C . PRO A 1 94 ? -0.501 -19.353 -21.248 1.00 96.12 94 PRO A C 1
ATOM 728 O O . PRO A 1 94 ? 0.410 -19.235 -20.421 1.00 96.12 94 PRO A O 1
ATOM 731 N N . GLN A 1 95 ? -1.691 -18.778 -21.093 1.00 96.44 95 GLN A N 1
ATOM 732 C CA . GLN A 1 95 ? -2.019 -17.889 -19.985 1.00 96.44 95 GLN A CA 1
ATOM 733 C C . GLN A 1 95 ? -2.896 -18.588 -18.950 1.00 96.44 95 GLN A C 1
ATOM 735 O O . GLN A 1 95 ? -3.675 -19.483 -19.267 1.00 96.44 95 GLN A O 1
ATOM 740 N N . THR A 1 96 ? -2.799 -18.138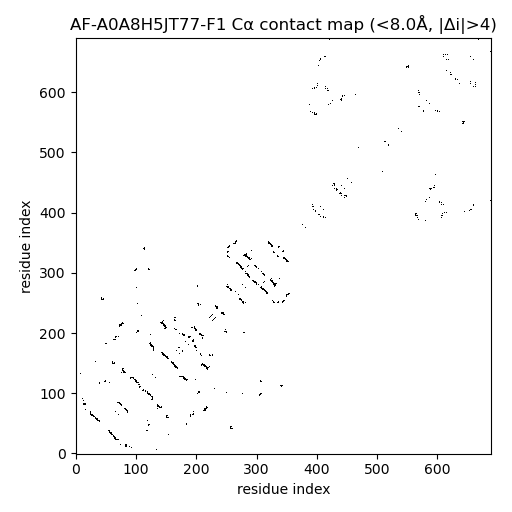 -17.706 1.00 98.06 96 THR A N 1
ATOM 741 C CA . THR A 1 96 ? -3.664 -18.559 -16.603 1.00 98.06 96 THR A CA 1
ATOM 742 C C . THR A 1 96 ? -4.045 -17.347 -15.767 1.00 98.06 96 THR A C 1
ATOM 744 O O . THR A 1 96 ? -3.310 -16.353 -15.724 1.00 98.06 96 THR A O 1
ATOM 747 N N . SER A 1 97 ? -5.172 -17.451 -15.072 1.00 98.44 97 SER A N 1
ATOM 748 C CA . SER A 1 97 ? -5.562 -16.514 -14.023 1.00 98.44 97 SER A CA 1
ATOM 749 C C . SER A 1 97 ? -5.431 -17.185 -12.661 1.00 98.44 97 SER A C 1
ATOM 751 O O . SER A 1 97 ? -5.660 -18.387 -12.560 1.00 98.44 97 SER A O 1
ATOM 753 N N . ILE A 1 98 ? -5.009 -16.432 -11.645 1.00 98.12 98 ILE A N 1
ATOM 754 C CA . ILE A 1 98 ? -4.888 -16.904 -10.260 1.00 98.12 98 ILE A CA 1
ATOM 755 C C . ILE A 1 98 ? -5.418 -15.821 -9.336 1.00 98.12 98 ILE A C 1
ATOM 757 O O . ILE A 1 98 ? -4.953 -14.676 -9.396 1.00 98.12 98 ILE A O 1
ATOM 761 N N . THR A 1 99 ? -6.350 -16.190 -8.462 1.00 98.62 99 THR A N 1
ATOM 762 C CA . THR A 1 99 ? -6.766 -15.320 -7.363 1.00 98.62 99 THR A CA 1
ATOM 763 C C . THR A 1 99 ? -5.760 -15.442 -6.224 1.00 98.62 99 THR A C 1
ATOM 765 O O . THR A 1 99 ? -5.489 -16.539 -5.731 1.00 98.62 99 THR A O 1
ATOM 768 N N . SER A 1 100 ? -5.166 -14.324 -5.804 1.00 98.50 100 SER A N 1
ATOM 769 C CA . SER A 1 100 ? -4.241 -14.330 -4.675 1.00 98.50 100 SER A CA 1
ATOM 770 C C . SER A 1 100 ? -4.301 -13.077 -3.821 1.00 98.50 100 SER A C 1
ATOM 772 O O . SER A 1 100 ? -4.448 -11.957 -4.326 1.00 98.50 100 SER A O 1
ATOM 774 N N . PHE A 1 101 ? -4.046 -13.253 -2.524 1.00 97.94 101 PHE A N 1
ATOM 775 C CA . PHE A 1 101 ? -3.717 -12.120 -1.675 1.00 97.94 101 PHE A CA 1
ATOM 776 C C . PHE A 1 101 ? -2.329 -11.569 -2.044 1.00 97.94 101 PHE A C 1
ATOM 778 O O . PHE A 1 101 ? -1.472 -12.261 -2.604 1.00 97.94 101 PHE A O 1
ATOM 785 N N . HIS A 1 102 ? -2.103 -10.293 -1.753 1.00 97.00 102 HIS A N 1
ATOM 786 C CA . HIS A 1 102 ? -0.841 -9.602 -1.979 1.00 97.00 102 HIS A CA 1
ATOM 787 C C . HIS A 1 102 ? -0.525 -8.734 -0.763 1.00 97.00 102 HIS A C 1
ATOM 789 O O . HIS A 1 102 ? -1.182 -7.720 -0.556 1.00 97.00 102 HIS A O 1
ATOM 795 N N . GLU A 1 103 ? 0.456 -9.127 0.057 1.00 97.31 103 GLU A N 1
ATOM 796 C CA . GLU A 1 103 ? 0.808 -8.411 1.293 1.00 97.31 103 GLU A CA 1
ATOM 797 C C . GLU A 1 103 ? 2.143 -7.676 1.163 1.00 97.31 103 GLU A C 1
ATOM 799 O O . GLU A 1 103 ? 3.155 -8.250 0.758 1.00 97.31 103 GLU A O 1
ATOM 804 N N . CYS A 1 104 ? 2.184 -6.406 1.554 1.00 96.00 104 CYS A N 1
ATOM 805 C CA . CYS A 1 104 ? 3.440 -5.696 1.764 1.00 96.00 104 CYS A CA 1
ATOM 806 C C . CYS A 1 104 ? 4.030 -6.065 3.127 1.00 96.00 104 CYS A C 1
ATOM 808 O O . CYS A 1 104 ? 3.345 -5.990 4.142 1.00 96.00 104 CYS A O 1
ATOM 810 N N . TYR A 1 105 ? 5.334 -6.338 3.167 1.00 94.62 105 TYR A N 1
ATOM 811 C CA . TYR A 1 105 ? 6.048 -6.545 4.428 1.00 94.62 105 TYR A CA 1
ATOM 812 C C . TYR A 1 105 ? 5.964 -5.331 5.368 1.00 94.62 105 TYR A C 1
ATOM 814 O O . TYR A 1 105 ? 5.919 -5.494 6.580 1.00 94.62 105 TYR A O 1
ATOM 822 N N . GLY A 1 106 ? 5.905 -4.117 4.811 1.00 91.75 106 GLY A N 1
ATOM 823 C CA . GLY A 1 106 ? 5.953 -2.852 5.540 1.00 91.75 106 GLY A CA 1
ATOM 824 C C . GLY A 1 106 ? 7.249 -2.100 5.256 1.00 91.75 106 GLY A C 1
ATOM 825 O O . GLY A 1 106 ? 7.741 -2.138 4.131 1.00 91.75 106 GLY A O 1
ATOM 826 N N . SER A 1 107 ? 7.771 -1.363 6.239 1.00 89.94 107 SER A N 1
ATOM 827 C CA . SER A 1 107 ? 9.031 -0.635 6.056 1.00 89.94 107 SER A CA 1
ATOM 828 C C . SER A 1 107 ? 10.219 -1.602 6.125 1.00 89.94 107 SER A C 1
ATOM 830 O O . SER A 1 107 ? 10.360 -2.288 7.137 1.00 89.94 107 SER A O 1
ATOM 832 N N . PRO A 1 108 ? 11.091 -1.653 5.103 1.00 89.00 108 PRO A N 1
ATOM 833 C CA . PRO A 1 108 ? 12.330 -2.419 5.196 1.00 89.00 108 PRO A CA 1
ATOM 834 C C . PRO A 1 108 ? 13.368 -1.765 6.123 1.00 89.00 108 PRO A C 1
ATOM 836 O O . PRO A 1 108 ? 14.151 -2.459 6.753 1.00 89.00 108 PRO A O 1
ATOM 839 N N . LEU A 1 109 ? 13.358 -0.432 6.244 1.00 88.75 109 LEU A N 1
ATOM 840 C CA . LEU A 1 109 ? 14.302 0.311 7.094 1.00 88.75 109 LEU A CA 1
ATOM 841 C C . LEU A 1 109 ? 14.033 0.098 8.583 1.00 88.75 109 LEU A C 1
ATOM 843 O O . LEU A 1 109 ? 14.936 0.120 9.412 1.00 88.75 109 LEU A O 1
ATOM 847 N N . LYS A 1 110 ? 12.757 -0.084 8.920 1.00 86.25 110 LYS A N 1
ATOM 848 C CA . LYS A 1 110 ? 12.305 -0.347 10.279 1.00 86.25 110 LYS A CA 1
ATOM 849 C C . LYS A 1 110 ? 11.298 -1.490 10.231 1.00 86.25 110 LYS A C 1
ATOM 851 O O . LYS A 1 110 ? 10.111 -1.206 10.029 1.00 86.25 110 LYS A O 1
ATOM 856 N N . PRO A 1 111 ? 11.757 -2.748 10.397 1.00 81.25 111 PRO A N 1
ATOM 857 C CA . PRO A 1 111 ? 10.890 -3.915 10.438 1.00 81.25 111 PRO A CA 1
ATOM 858 C C . PRO A 1 111 ? 9.663 -3.654 11.318 1.00 81.25 111 PRO A C 1
ATOM 860 O O . PRO A 1 111 ? 9.808 -3.229 12.471 1.00 81.25 111 PRO A O 1
ATOM 863 N N . PRO A 1 112 ? 8.446 -3.815 10.778 1.00 83.19 112 PRO A N 1
ATOM 864 C CA . PRO A 1 112 ? 7.253 -3.422 11.499 1.00 83.19 112 PRO A CA 1
ATOM 865 C C . PRO A 1 112 ? 6.978 -4.371 12.664 1.00 83.19 112 PRO A C 1
ATOM 867 O O . PRO A 1 112 ? 6.991 -5.591 12.527 1.00 83.19 112 PRO A O 1
ATOM 870 N N . ILE A 1 113 ? 6.648 -3.786 13.810 1.00 83.81 113 ILE A N 1
ATOM 871 C CA . ILE A 1 113 ? 6.128 -4.507 14.982 1.00 83.81 113 ILE A CA 1
ATOM 872 C C . ILE A 1 113 ? 4.596 -4.477 15.039 1.00 83.81 113 ILE A C 1
ATOM 874 O O . ILE A 1 113 ? 3.993 -5.033 15.954 1.00 83.81 113 ILE A O 1
ATOM 878 N N . SER A 1 114 ? 3.962 -3.823 14.061 1.00 82.81 114 SER A N 1
ATOM 879 C CA . SER A 1 114 ? 2.517 -3.779 13.892 1.00 82.81 114 SER A CA 1
ATOM 880 C C . SER A 1 114 ? 2.097 -4.038 12.455 1.00 82.81 114 SER A C 1
ATOM 882 O O . SER A 1 114 ? 2.857 -3.765 11.526 1.00 82.81 114 SER A O 1
ATOM 884 N N . ASN A 1 115 ? 0.890 -4.572 12.264 1.00 83.19 115 ASN A N 1
ATOM 885 C CA . ASN A 1 115 ? 0.404 -4.854 10.924 1.00 83.19 115 ASN A CA 1
ATOM 886 C C . ASN A 1 115 ? 0.119 -3.537 10.181 1.00 83.19 115 ASN A C 1
ATOM 888 O O . ASN A 1 115 ? -0.715 -2.752 10.641 1.00 83.19 115 ASN A O 1
ATOM 892 N N . PRO A 1 116 ? 0.774 -3.265 9.036 1.00 84.00 116 PRO A N 1
ATOM 893 C CA . PRO A 1 116 ? 0.481 -2.072 8.249 1.00 84.00 116 PRO A CA 1
ATOM 894 C C . PRO A 1 116 ? -0.855 -2.173 7.489 1.00 84.00 116 PRO A C 1
ATOM 896 O O . PRO A 1 116 ? -1.236 -1.209 6.826 1.00 84.00 116 PRO A O 1
ATOM 899 N N . TRP A 1 117 ? -1.510 -3.340 7.515 1.00 88.38 117 TRP A N 1
ATOM 900 C CA . TRP A 1 117 ? -2.708 -3.730 6.762 1.00 88.38 117 TRP A CA 1
ATOM 901 C C . TRP A 1 117 ? -2.624 -3.430 5.266 1.00 88.38 117 TRP A C 1
ATOM 903 O O . TRP A 1 117 ? -3.639 -3.283 4.598 1.00 88.38 117 TRP A O 1
ATOM 913 N N . ARG A 1 118 ? -1.399 -3.373 4.724 1.00 94.75 118 ARG A N 1
ATOM 914 C CA . ARG A 1 118 ? -1.082 -3.221 3.296 1.00 94.75 118 ARG A CA 1
ATOM 915 C C . ARG A 1 118 ? -1.291 -4.553 2.582 1.00 94.75 118 ARG A C 1
ATOM 917 O O . ARG A 1 118 ? -0.328 -5.219 2.211 1.00 94.75 118 ARG A O 1
ATOM 924 N N . ILE A 1 119 ? -2.560 -4.919 2.437 1.00 96.31 119 ILE A N 1
ATOM 925 C CA . ILE A 1 119 ? -3.040 -6.175 1.865 1.00 96.31 119 ILE A CA 1
ATOM 926 C C . ILE A 1 119 ? -4.169 -5.904 0.867 1.00 96.31 119 ILE A C 1
ATOM 928 O O . ILE A 1 119 ? -4.874 -4.899 0.958 1.00 96.31 119 ILE A O 1
ATOM 932 N N . GLY A 1 120 ? -4.336 -6.806 -0.089 1.00 97.31 120 GLY A N 1
ATOM 933 C CA . GLY A 1 120 ? -5.530 -6.920 -0.918 1.00 97.31 120 GLY A CA 1
ATOM 934 C C . GLY A 1 120 ? -5.551 -8.270 -1.619 1.00 97.31 120 GLY A C 1
ATOM 935 O O . GLY A 1 120 ? -4.508 -8.908 -1.742 1.00 97.31 120 GLY A O 1
ATOM 936 N N . ASN A 1 121 ? -6.722 -8.699 -2.072 1.00 98.38 121 ASN A N 1
ATOM 937 C CA . ASN A 1 121 ? -6.917 -9.953 -2.794 1.00 98.38 121 ASN A CA 1
ATOM 938 C C . ASN A 1 121 ? -7.390 -9.664 -4.215 1.00 98.38 121 ASN A C 1
ATOM 940 O O . ASN A 1 121 ? -8.338 -8.907 -4.406 1.00 98.38 121 ASN A O 1
ATOM 944 N N . VAL A 1 122 ? -6.685 -10.186 -5.212 1.00 98.50 122 VAL A N 1
ATOM 945 C CA . VAL A 1 122 ? -6.851 -9.779 -6.615 1.00 98.50 122 VAL A CA 1
ATOM 946 C C . VAL A 1 122 ? -6.696 -10.967 -7.548 1.00 98.50 122 VAL A C 1
ATOM 948 O O . VAL A 1 122 ? -6.108 -11.980 -7.179 1.00 98.50 122 VAL A O 1
ATOM 951 N N . VAL A 1 123 ? -7.174 -10.814 -8.779 1.00 98.81 123 VAL A N 1
ATOM 952 C CA . VAL A 1 123 ? -6.977 -11.806 -9.839 1.00 98.81 123 VAL A CA 1
ATOM 953 C C . VAL A 1 123 ? -5.816 -11.369 -10.724 1.00 98.81 123 VAL A C 1
ATOM 955 O O . VAL A 1 123 ? -5.904 -10.356 -11.416 1.00 98.81 123 VAL A O 1
ATOM 958 N N . TRP A 1 124 ? -4.730 -12.133 -10.743 1.00 98.75 124 TRP A N 1
ATOM 959 C CA . TRP A 1 124 ? -3.614 -11.921 -11.666 1.00 98.75 124 TRP A CA 1
ATOM 960 C C . TRP A 1 124 ? -3.819 -12.757 -12.918 1.00 98.75 124 TRP A C 1
ATOM 962 O O . TRP A 1 124 ? -4.215 -13.910 -12.809 1.00 98.75 124 TRP A O 1
ATOM 972 N N . THR A 1 125 ? -3.535 -12.213 -14.103 1.00 98.81 125 THR A N 1
ATOM 973 C CA . THR A 1 125 ? -3.509 -13.008 -15.347 1.00 98.81 125 THR A CA 1
ATOM 974 C C . THR A 1 125 ? -2.175 -12.844 -16.054 1.00 98.81 125 THR A C 1
ATOM 976 O O . THR A 1 125 ? -1.664 -11.726 -16.192 1.00 98.81 125 THR A O 1
ATOM 979 N N . GLY A 1 126 ? -1.602 -13.967 -16.481 1.00 98.62 126 GLY A N 1
ATOM 980 C CA . GLY A 1 126 ? -0.273 -14.001 -17.068 1.00 98.62 126 GLY A CA 1
ATOM 981 C C . GLY A 1 126 ? 0.210 -15.393 -17.441 1.00 98.62 126 GLY A C 1
ATOM 982 O O . GLY A 1 126 ? -0.564 -16.347 -17.472 1.00 98.62 126 GLY A O 1
ATOM 983 N N . VAL A 1 127 ? 1.507 -15.494 -17.713 1.00 98.62 127 VAL A N 1
ATOM 984 C CA . VAL A 1 127 ? 2.182 -16.749 -18.072 1.00 98.62 127 VAL A CA 1
ATOM 985 C C . VAL A 1 127 ? 2.816 -17.348 -16.825 1.00 98.62 127 VAL A C 1
ATOM 987 O O . VAL A 1 127 ? 3.401 -16.621 -16.021 1.00 98.62 127 VAL A O 1
ATOM 990 N N . ARG A 1 128 ? 2.734 -18.669 -16.650 1.00 98.50 128 ARG A N 1
ATOM 991 C CA . ARG A 1 128 ? 3.412 -19.339 -15.531 1.00 98.50 128 ARG A CA 1
ATOM 992 C C . ARG A 1 128 ? 4.922 -19.172 -15.645 1.00 98.50 128 ARG A C 1
ATOM 994 O O . ARG A 1 128 ? 5.504 -19.468 -16.687 1.00 98.50 128 ARG A O 1
ATOM 1001 N N . LEU A 1 129 ? 5.568 -18.767 -14.554 1.00 98.50 129 LEU A N 1
ATOM 1002 C CA . LEU A 1 129 ? 7.024 -18.629 -14.510 1.00 98.50 129 LEU A CA 1
ATOM 1003 C C . LEU A 1 129 ? 7.716 -19.971 -14.790 1.00 98.50 129 LEU A C 1
ATOM 1005 O O . LEU A 1 129 ? 8.738 -19.999 -15.467 1.00 98.50 129 LEU A O 1
ATOM 1009 N N . SER A 1 130 ? 7.117 -21.090 -14.375 1.00 98.00 130 SER A N 1
ATOM 1010 C CA . SER A 1 130 ? 7.606 -22.434 -14.700 1.00 98.00 130 SER A CA 1
ATOM 1011 C C . SER A 1 130 ? 7.696 -22.711 -16.205 1.00 98.00 130 SER A C 1
ATOM 1013 O O . SER A 1 130 ? 8.638 -23.375 -16.626 1.00 98.00 130 SER A O 1
ATOM 1015 N N . ALA A 1 131 ? 6.786 -22.169 -17.021 1.00 96.94 131 ALA A N 1
ATOM 1016 C CA . ALA A 1 131 ? 6.836 -22.313 -18.477 1.00 96.94 131 ALA A CA 1
ATOM 1017 C C . ALA A 1 131 ? 8.005 -21.518 -19.079 1.00 96.94 131 ALA A C 1
ATOM 1019 O O . ALA A 1 131 ? 8.731 -22.033 -19.924 1.00 96.94 131 ALA A O 1
ATOM 1020 N N . ILE A 1 132 ? 8.248 -20.301 -18.582 1.00 97.94 132 ILE A N 1
ATOM 1021 C CA . ILE A 1 132 ? 9.401 -19.478 -18.985 1.00 97.94 132 ILE A CA 1
ATOM 1022 C C . ILE A 1 132 ? 10.716 -20.171 -18.617 1.00 97.94 132 ILE A C 1
ATOM 1024 O O . ILE A 1 132 ? 11.640 -20.230 -19.423 1.00 97.94 132 ILE A O 1
ATOM 1028 N N . LEU A 1 133 ? 10.791 -20.741 -17.410 1.00 97.94 133 LEU A N 1
ATOM 1029 C CA . LEU A 1 133 ? 11.958 -21.502 -16.977 1.00 97.94 133 LEU A CA 1
ATOM 1030 C C . LEU A 1 133 ? 12.147 -22.767 -17.817 1.00 97.94 133 LEU A C 1
ATOM 1032 O O . LEU A 1 133 ? 13.278 -23.080 -18.162 1.00 97.94 133 LEU A O 1
ATOM 1036 N N . ALA A 1 134 ? 11.074 -23.472 -18.182 1.00 96.94 134 ALA A N 1
ATOM 1037 C CA . ALA A 1 134 ? 11.161 -24.654 -19.036 1.00 96.94 134 ALA A CA 1
ATOM 1038 C C . ALA A 1 134 ? 11.754 -24.329 -20.418 1.00 96.94 134 ALA A C 1
ATOM 1040 O O . ALA A 1 134 ? 12.603 -25.081 -20.886 1.00 96.94 134 ALA A O 1
ATOM 1041 N N . LEU A 1 135 ? 11.381 -23.192 -21.021 1.00 96.25 135 LEU A N 1
ATOM 1042 C CA . LEU A 1 135 ? 11.981 -22.710 -22.275 1.00 96.25 135 LEU A CA 1
ATOM 1043 C C . LEU A 1 135 ? 13.486 -22.440 -22.142 1.00 96.25 135 LEU A C 1
ATOM 1045 O O . LEU A 1 135 ? 14.239 -22.672 -23.085 1.00 96.25 135 LEU A O 1
ATOM 1049 N N . ALA A 1 136 ? 13.923 -21.960 -20.975 1.00 97.19 136 ALA A N 1
ATOM 1050 C CA . ALA A 1 136 ? 15.317 -21.596 -20.741 1.00 97.19 136 ALA A CA 1
ATOM 1051 C C . ALA A 1 136 ? 16.223 -22.811 -20.479 1.00 97.19 136 ALA A C 1
ATOM 1053 O O . ALA A 1 136 ? 17.436 -22.734 -20.672 1.00 97.19 136 ALA A O 1
ATOM 1054 N N . GLU A 1 137 ? 15.646 -23.936 -20.046 1.00 97.25 137 GLU A N 1
ATOM 1055 C CA . GLU A 1 137 ? 16.365 -25.151 -19.646 1.00 97.25 137 GLU A CA 1
ATOM 1056 C C . GLU A 1 137 ? 17.458 -24.858 -18.590 1.00 97.25 137 GLU A C 1
ATOM 1058 O O . GLU A 1 137 ? 18.649 -24.788 -18.916 1.00 97.25 137 GLU A O 1
ATOM 1063 N N . PRO A 1 138 ? 17.079 -24.668 -17.308 1.00 98.19 138 PRO A N 1
ATOM 1064 C CA . PRO A 1 138 ? 18.003 -24.314 -16.236 1.00 98.19 138 PRO A CA 1
ATOM 1065 C C . PRO A 1 138 ? 19.131 -25.334 -16.085 1.00 98.19 138 PRO A C 1
ATOM 1067 O O . PRO A 1 138 ? 18.900 -26.546 -16.131 1.00 98.19 138 PRO A O 1
ATOM 1070 N N . LEU A 1 139 ? 20.352 -24.852 -15.858 1.00 98.50 139 LEU A N 1
ATOM 1071 C CA . LEU A 1 139 ? 21.478 -25.717 -15.511 1.00 98.50 139 LEU A CA 1
ATOM 1072 C C . LEU A 1 139 ? 21.329 -26.246 -14.069 1.00 98.50 139 LEU A C 1
ATOM 1074 O O . LEU A 1 139 ? 20.747 -25.553 -13.230 1.00 98.50 139 LEU A O 1
ATOM 1078 N N . PRO A 1 140 ? 21.868 -27.438 -13.738 1.00 97.44 140 PRO A N 1
ATOM 1079 C CA . PRO A 1 140 ? 21.751 -28.028 -12.396 1.00 97.44 140 PRO A CA 1
ATOM 1080 C C . PRO A 1 140 ? 22.257 -27.131 -11.255 1.00 97.44 140 PRO A C 1
ATOM 1082 O O . PRO A 1 140 ? 21.795 -27.229 -10.119 1.00 97.44 140 PRO A O 1
ATOM 1085 N N . GLU A 1 141 ? 23.205 -26.241 -11.543 1.00 97.81 141 GLU A N 1
ATOM 1086 C CA . GLU A 1 141 ? 23.801 -25.318 -10.580 1.00 97.81 141 GLU A CA 1
ATOM 1087 C C . GLU A 1 141 ? 22.932 -24.081 -10.303 1.00 97.81 141 GLU A C 1
ATOM 1089 O O . GLU A 1 141 ? 23.249 -23.318 -9.387 1.00 97.81 141 GLU A O 1
ATOM 1094 N N . ALA A 1 142 ? 21.859 -23.856 -11.070 1.00 98.25 142 ALA A N 1
ATOM 1095 C CA . ALA A 1 142 ? 20.932 -22.752 -10.856 1.00 98.25 142 ALA A CA 1
ATOM 1096 C C . ALA A 1 142 ? 20.100 -22.981 -9.585 1.00 98.25 142 ALA A C 1
ATOM 1098 O O . ALA A 1 142 ? 19.336 -23.938 -9.486 1.00 98.25 142 ALA A O 1
ATOM 1099 N N . GLN A 1 143 ? 20.228 -22.080 -8.609 1.00 98.38 143 GLN A N 1
ATOM 1100 C CA . GLN A 1 143 ? 19.525 -22.169 -7.321 1.00 98.38 143 GLN A CA 1
ATOM 1101 C C . GLN A 1 143 ? 18.513 -21.036 -7.124 1.00 98.38 143 GLN A C 1
ATOM 1103 O O . GLN A 1 143 ? 17.497 -21.224 -6.452 1.00 98.38 143 GLN A O 1
ATOM 1108 N N . PHE A 1 144 ? 18.759 -19.876 -7.732 1.00 98.69 144 PHE A N 1
ATOM 1109 C CA . PHE A 1 144 ? 17.941 -18.673 -7.609 1.00 98.69 144 PHE A CA 1
ATOM 1110 C C . PHE A 1 144 ? 17.587 -18.104 -8.979 1.00 98.69 144 PHE A C 1
ATOM 1112 O O . PHE A 1 144 ? 18.342 -18.238 -9.940 1.00 98.69 144 PHE A O 1
ATOM 1119 N N . VAL A 1 145 ? 16.447 -17.425 -9.041 1.00 98.75 145 VAL A N 1
ATOM 1120 C CA . VAL A 1 145 ? 16.039 -16.579 -10.162 1.00 98.75 145 VAL A CA 1
ATOM 1121 C C . VAL A 1 145 ? 16.102 -15.140 -9.675 1.00 98.75 145 VAL A C 1
ATOM 1123 O O . VAL A 1 145 ? 15.346 -14.761 -8.780 1.00 98.75 145 VAL A O 1
ATOM 1126 N N . TRP A 1 146 ? 17.019 -14.348 -10.222 1.00 98.69 146 TRP A N 1
ATOM 1127 C CA . TRP A 1 146 ? 17.074 -12.911 -9.970 1.00 98.69 146 TRP A CA 1
ATOM 1128 C C . TRP A 1 146 ? 16.057 -12.216 -10.862 1.00 98.69 146 TRP A C 1
ATOM 1130 O O . TRP A 1 146 ? 16.018 -12.480 -12.059 1.00 98.69 146 TRP A O 1
ATOM 1140 N N . SER A 1 147 ? 15.255 -11.328 -10.288 1.00 98.62 147 SER A N 1
ATOM 1141 C CA . SER A 1 147 ? 14.260 -10.531 -10.999 1.00 98.62 147 SER A CA 1
ATOM 1142 C C . SER A 1 147 ? 14.627 -9.055 -10.944 1.00 98.62 147 SER A C 1
ATOM 1144 O O . SER A 1 147 ? 14.823 -8.489 -9.863 1.00 98.62 147 SER A O 1
ATOM 1146 N N . GLU A 1 148 ? 14.689 -8.420 -12.112 1.00 98.56 148 GLU A N 1
ATOM 1147 C CA . GLU A 1 148 ? 15.073 -7.014 -12.243 1.00 98.56 148 GLU A CA 1
ATOM 1148 C C . GLU A 1 148 ? 13.972 -6.177 -12.887 1.00 98.56 148 GLU A C 1
ATOM 1150 O O . GLU A 1 148 ? 13.400 -6.563 -13.910 1.00 98.56 148 GLU A O 1
ATOM 1155 N N . GLY A 1 149 ? 13.697 -5.027 -12.276 1.00 98.38 149 GLY A N 1
ATOM 1156 C CA . GLY A 1 149 ? 12.795 -4.007 -12.795 1.00 98.38 149 GLY A CA 1
ATOM 1157 C C . GLY A 1 149 ? 13.528 -2.917 -13.578 1.00 98.38 149 GLY A C 1
ATOM 1158 O O . GLY A 1 149 ? 14.751 -2.750 -13.469 1.00 98.38 149 GLY A O 1
ATOM 1159 N N . LEU A 1 150 ? 12.760 -2.156 -14.355 1.00 98.50 150 LEU A N 1
ATOM 1160 C CA . LEU A 1 150 ? 13.216 -0.955 -15.062 1.00 98.50 150 LEU A CA 1
ATOM 1161 C C . LEU A 1 150 ? 13.369 0.275 -14.154 1.00 98.50 150 LEU A C 1
ATOM 1163 O O . LEU A 1 150 ? 14.052 1.226 -14.538 1.00 98.50 150 LEU A O 1
ATOM 1167 N N . ASP A 1 151 ? 12.752 0.265 -12.971 1.00 97.75 151 ASP A N 1
ATOM 1168 C CA . ASP A 1 151 ? 12.838 1.356 -12.004 1.00 97.75 151 ASP A CA 1
ATOM 1169 C C . ASP A 1 151 ? 14.239 1.481 -11.407 1.00 97.75 151 ASP A C 1
ATOM 1171 O O . ASP A 1 151 ? 14.881 0.485 -11.082 1.00 97.75 151 ASP A O 1
ATOM 1175 N N . ARG A 1 152 ? 14.693 2.725 -11.252 1.00 96.88 152 ARG A N 1
ATOM 1176 C CA . ARG A 1 152 ? 16.028 3.105 -10.778 1.00 96.88 152 ARG A CA 1
ATOM 1177 C C . ARG A 1 152 ? 15.952 4.429 -10.036 1.00 96.88 152 ARG A C 1
ATOM 1179 O O . ARG A 1 152 ? 15.038 5.207 -10.297 1.00 96.88 152 ARG A O 1
ATOM 1186 N N . GLY A 1 153 ? 16.920 4.697 -9.172 1.00 96.19 153 GLY A N 1
ATOM 1187 C CA . GLY A 1 153 ? 17.016 5.962 -8.453 1.00 96.19 153 GLY A CA 1
ATOM 1188 C C . GLY A 1 153 ? 17.398 5.767 -6.994 1.00 96.19 153 GLY A C 1
ATOM 1189 O O . GLY A 1 153 ? 18.066 4.798 -6.630 1.00 96.19 153 GLY A O 1
ATOM 1190 N N . LYS A 1 154 ? 16.966 6.709 -6.156 1.00 95.25 154 LYS A N 1
ATOM 1191 C CA . LYS A 1 154 ? 17.277 6.731 -4.726 1.00 95.25 154 LYS A CA 1
ATOM 1192 C C . LYS A 1 154 ? 16.088 6.272 -3.889 1.00 95.25 154 LYS A C 1
ATOM 1194 O O . LYS A 1 154 ? 14.946 6.654 -4.134 1.00 95.25 154 LYS A O 1
ATOM 1199 N N . PHE A 1 155 ? 16.381 5.481 -2.867 1.00 95.00 155 PHE A N 1
ATOM 1200 C CA . PHE A 1 155 ? 15.486 5.124 -1.778 1.00 95.00 155 PHE A CA 1
ATOM 1201 C C . PHE A 1 155 ? 16.225 5.386 -0.461 1.00 95.00 155 PHE A C 1
ATOM 1203 O O . PHE A 1 155 ? 17.017 4.559 -0.011 1.00 95.00 155 PHE A O 1
ATOM 1210 N N . PHE A 1 156 ? 15.969 6.546 0.152 1.00 91.94 156 PHE A N 1
ATOM 1211 C CA . PHE A 1 156 ? 16.742 7.054 1.294 1.00 91.94 156 PHE A CA 1
ATOM 1212 C C . PHE A 1 156 ? 18.246 7.118 0.967 1.00 91.94 156 PHE A C 1
ATOM 1214 O O . PHE A 1 156 ? 18.620 7.704 -0.044 1.00 91.94 156 PHE A O 1
ATOM 1221 N N . GLU A 1 157 ? 19.099 6.515 1.795 1.00 92.38 157 GLU A N 1
ATOM 1222 C CA . GLU A 1 157 ? 20.555 6.452 1.605 1.00 92.38 157 GLU A CA 1
ATOM 1223 C C . GLU A 1 157 ? 20.996 5.457 0.514 1.00 92.38 157 GLU A C 1
ATOM 1225 O O . GLU A 1 157 ? 22.170 5.417 0.153 1.00 92.38 157 GLU A O 1
ATOM 1230 N N . TYR A 1 158 ? 20.074 4.650 -0.024 1.00 93.00 158 TYR A N 1
ATOM 1231 C CA . TYR A 1 158 ? 20.383 3.631 -1.023 1.00 93.00 158 TYR A CA 1
ATOM 1232 C C . TYR A 1 158 ? 20.115 4.161 -2.427 1.00 93.00 158 TYR A C 1
ATOM 1234 O O . TYR A 1 158 ? 18.985 4.506 -2.767 1.00 93.00 158 TYR A O 1
ATOM 1242 N N . GLU A 1 159 ? 21.135 4.148 -3.272 1.00 94.38 159 GLU A N 1
ATOM 1243 C CA . GLU A 1 159 ? 21.001 4.373 -4.708 1.00 94.38 159 GLU A CA 1
ATOM 1244 C C . GLU A 1 159 ? 21.141 3.037 -5.440 1.00 94.38 159 GLU A C 1
ATOM 1246 O O . GLU A 1 159 ? 22.032 2.241 -5.134 1.00 94.38 159 GLU A O 1
ATOM 1251 N N . ALA A 1 160 ? 20.240 2.757 -6.381 1.00 95.50 160 ALA A N 1
ATOM 1252 C CA . ALA A 1 160 ? 20.326 1.563 -7.208 1.00 95.50 160 ALA A CA 1
ATOM 1253 C C . ALA A 1 160 ? 19.936 1.860 -8.658 1.00 95.50 160 ALA A C 1
ATOM 1255 O O . ALA A 1 160 ? 18.980 2.581 -8.947 1.00 95.50 160 ALA A O 1
ATOM 1256 N N . ASP A 1 161 ? 20.667 1.239 -9.580 1.00 94.88 161 ASP A N 1
ATOM 1257 C CA . ASP A 1 161 ? 20.426 1.321 -11.022 1.00 94.88 161 ASP A CA 1
ATOM 1258 C C . ASP A 1 161 ? 19.210 0.491 -11.468 1.00 94.88 161 ASP A C 1
ATOM 1260 O O . ASP A 1 161 ? 18.733 0.643 -12.593 1.00 94.88 161 ASP A O 1
ATOM 1264 N N . ARG A 1 162 ? 18.729 -0.405 -10.596 1.00 95.31 162 ARG A N 1
ATOM 1265 C CA . ARG A 1 162 ? 17.545 -1.238 -10.798 1.00 95.31 162 ARG A CA 1
ATOM 1266 C C . ARG A 1 162 ? 16.981 -1.770 -9.487 1.00 95.31 162 ARG A C 1
ATOM 1268 O O . ARG A 1 162 ? 17.732 -2.082 -8.559 1.00 95.31 162 ARG A O 1
ATOM 1275 N N . TYR A 1 163 ? 15.670 -1.991 -9.427 1.00 97.88 163 TYR A N 1
ATOM 1276 C CA . TYR A 1 163 ? 15.108 -2.821 -8.366 1.00 97.88 163 TYR A CA 1
ATOM 12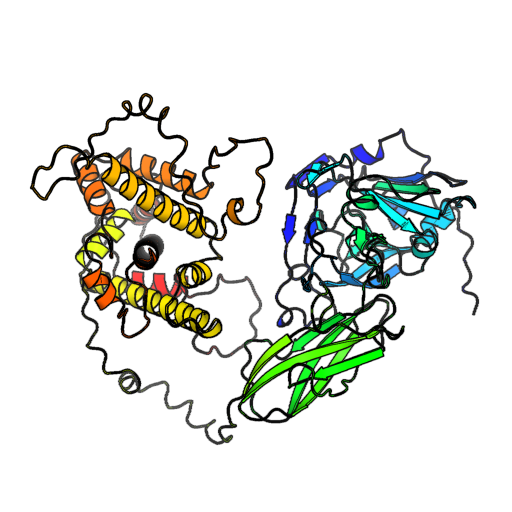77 C C . TYR A 1 163 ? 15.416 -4.290 -8.658 1.00 97.88 163 TYR A C 1
ATOM 1279 O O . TYR A 1 163 ? 14.912 -4.860 -9.627 1.00 97.88 163 TYR A O 1
ATOM 1287 N N . ARG A 1 164 ? 16.249 -4.909 -7.817 1.00 98.12 164 ARG A N 1
ATOM 1288 C CA . ARG A 1 164 ? 16.638 -6.318 -7.936 1.00 98.12 164 ARG A CA 1
ATOM 1289 C C . ARG A 1 164 ? 16.185 -7.107 -6.716 1.00 98.12 164 ARG A C 1
ATOM 1291 O O . ARG A 1 164 ? 16.485 -6.744 -5.577 1.00 98.12 164 ARG A O 1
ATOM 1298 N N . LYS A 1 165 ? 15.505 -8.220 -6.974 1.00 97.88 165 LYS A N 1
ATOM 1299 C CA . LYS A 1 165 ? 15.150 -9.239 -5.984 1.00 97.88 165 LYS A CA 1
ATOM 1300 C C . LYS A 1 165 ? 15.517 -10.615 -6.504 1.00 97.88 165 LYS A C 1
ATOM 1302 O O . LYS A 1 165 ? 16.036 -10.762 -7.607 1.00 97.88 165 LYS A O 1
ATOM 1307 N N . ASP A 1 166 ? 15.293 -11.614 -5.671 1.00 97.56 166 ASP A N 1
ATOM 1308 C CA . ASP A 1 166 ? 15.536 -12.995 -6.019 1.00 97.56 166 ASP A CA 1
ATOM 1309 C C . ASP A 1 166 ? 14.548 -13.918 -5.309 1.00 97.56 166 ASP A C 1
ATOM 1311 O O . ASP A 1 166 ? 14.025 -13.593 -4.236 1.00 97.56 166 ASP A O 1
ATOM 1315 N N . LEU A 1 167 ? 14.315 -15.075 -5.918 1.00 97.06 167 LEU A N 1
ATOM 1316 C CA . LEU A 1 167 ? 13.593 -16.178 -5.303 1.00 97.06 167 LEU A CA 1
ATOM 1317 C C . LEU A 1 167 ? 14.277 -17.518 -5.617 1.00 97.06 167 LEU A C 1
ATOM 1319 O O . LEU A 1 167 ? 14.873 -17.664 -6.687 1.00 97.06 167 LEU A O 1
ATOM 1323 N N . PRO A 1 168 ? 14.186 -18.519 -4.723 1.00 98.19 168 PRO A N 1
ATOM 1324 C CA . PRO A 1 168 ? 14.649 -19.872 -5.005 1.00 98.19 168 PRO A CA 1
ATOM 1325 C C . PRO A 1 168 ? 13.947 -20.456 -6.233 1.00 98.19 168 PRO A C 1
ATOM 1327 O O . PRO A 1 168 ? 12.728 -20.323 -6.384 1.00 98.19 168 PRO A O 1
ATOM 1330 N N . ILE A 1 169 ? 14.689 -21.184 -7.069 1.00 97.56 169 ILE A N 1
ATOM 1331 C CA . ILE A 1 169 ? 14.150 -21.786 -8.299 1.00 97.56 169 ILE A CA 1
ATOM 1332 C C . ILE A 1 169 ? 12.976 -22.733 -8.011 1.00 97.56 169 ILE A C 1
ATOM 1334 O O . ILE A 1 169 ? 11.991 -22.742 -8.743 1.00 97.56 169 ILE A O 1
ATOM 1338 N N . LYS A 1 170 ? 13.019 -23.440 -6.872 1.00 97.38 170 LYS A N 1
ATOM 1339 C CA . LYS A 1 170 ? 11.926 -24.307 -6.411 1.00 97.38 170 LYS A CA 1
ATOM 1340 C C . LYS A 1 170 ? 10.613 -23.545 -6.235 1.00 97.38 170 LYS A C 1
ATOM 1342 O O . LYS A 1 170 ? 9.567 -24.079 -6.582 1.00 97.38 170 LYS A O 1
ATOM 1347 N N . LYS A 1 171 ? 10.654 -22.305 -5.725 1.00 97.88 171 LYS A N 1
ATOM 1348 C CA . LYS A 1 171 ? 9.462 -21.448 -5.623 1.00 97.88 171 LYS A CA 1
ATOM 1349 C C . LYS A 1 171 ? 9.056 -20.909 -6.995 1.00 97.88 171 LYS A C 1
ATOM 1351 O O . LYS A 1 171 ? 7.868 -20.865 -7.291 1.00 97.88 171 LYS A O 1
ATOM 1356 N N . ALA A 1 172 ? 10.022 -20.553 -7.840 1.00 97.69 172 ALA A N 1
ATOM 1357 C CA . ALA A 1 172 ? 9.770 -20.039 -9.188 1.00 97.69 172 ALA A CA 1
ATOM 1358 C C . ALA A 1 172 ? 9.077 -21.061 -10.111 1.00 97.69 172 ALA A C 1
ATOM 1360 O O . ALA A 1 172 ? 8.325 -20.683 -11.004 1.00 97.69 172 ALA A O 1
ATOM 1361 N N . GLN A 1 173 ? 9.310 -22.355 -9.877 1.00 97.38 173 GLN A N 1
ATOM 1362 C CA . GLN A 1 173 ? 8.691 -23.465 -10.610 1.00 97.38 173 GLN A CA 1
ATOM 1363 C C . GLN A 1 173 ? 7.285 -23.831 -10.116 1.00 97.38 173 GLN A C 1
ATOM 1365 O O . GLN A 1 173 ? 6.617 -24.660 -10.736 1.00 97.38 173 GLN A O 1
ATOM 1370 N N . ARG A 1 174 ? 6.824 -23.250 -9.003 1.00 97.62 174 ARG A N 1
ATOM 1371 C CA . ARG A 1 174 ? 5.491 -23.535 -8.473 1.00 97.62 174 ARG A CA 1
ATOM 1372 C C . ARG A 1 174 ? 4.403 -23.032 -9.430 1.00 97.62 174 ARG A C 1
ATOM 1374 O O . ARG A 1 174 ? 4.583 -21.978 -10.044 1.00 97.62 174 ARG A O 1
ATOM 1381 N N . PRO A 1 175 ? 3.271 -23.751 -9.552 1.00 96.00 175 PRO A N 1
ATOM 1382 C CA . PRO A 1 175 ? 2.225 -23.428 -10.524 1.00 96.00 175 PRO A CA 1
ATOM 1383 C C . PRO A 1 175 ? 1.596 -22.049 -10.301 1.00 96.00 175 PRO A C 1
ATOM 1385 O O . PRO A 1 175 ? 1.041 -21.487 -11.246 1.00 96.00 175 PRO A O 1
ATOM 1388 N N . GLU A 1 176 ? 1.698 -21.507 -9.082 1.00 96.00 176 GLU A N 1
ATOM 1389 C CA . GLU A 1 176 ? 1.158 -20.200 -8.731 1.00 96.00 176 GLU A CA 1
ATOM 1390 C C . GLU A 1 176 ? 2.041 -18.992 -9.092 1.00 96.00 176 GLU A C 1
ATOM 1392 O O . GLU A 1 176 ? 1.549 -17.867 -9.094 1.00 96.00 176 GLU A O 1
ATOM 1397 N N . ALA A 1 177 ? 3.329 -19.178 -9.405 1.00 98.38 177 ALA A N 1
ATOM 1398 C CA . ALA A 1 177 ? 4.211 -18.067 -9.771 1.00 98.38 177 ALA A CA 1
ATOM 1399 C C . ALA A 1 177 ? 3.965 -17.622 -11.224 1.00 98.38 177 ALA A C 1
ATOM 1401 O O . ALA A 1 177 ? 4.038 -18.434 -12.150 1.00 98.38 177 ALA A O 1
ATOM 1402 N N . LEU A 1 178 ? 3.713 -16.327 -11.438 1.00 98.56 178 LEU A N 1
ATOM 1403 C CA . LEU A 1 178 ? 3.316 -15.775 -12.739 1.00 98.56 178 LEU A CA 1
ATOM 1404 C C . LEU A 1 178 ? 4.197 -14.608 -13.186 1.00 98.56 178 LEU A C 1
ATOM 1406 O O . LEU A 1 178 ? 4.648 -13.799 -12.375 1.00 98.56 178 LEU A O 1
ATOM 1410 N N . LEU A 1 179 ? 4.329 -14.460 -14.502 1.00 98.81 179 LEU A N 1
ATOM 1411 C CA . LEU A 1 179 ? 4.600 -13.188 -15.162 1.00 98.81 179 LEU A CA 1
ATOM 1412 C C . LEU A 1 179 ? 3.261 -12.567 -15.559 1.00 98.81 179 LEU A C 1
ATOM 1414 O O . LEU A 1 179 ? 2.677 -12.914 -16.588 1.00 98.81 179 LEU A O 1
ATOM 1418 N N . ALA A 1 180 ? 2.742 -11.699 -14.695 1.00 98.81 180 ALA A N 1
ATOM 1419 C CA . ALA A 1 180 ? 1.426 -11.098 -14.842 1.00 98.81 180 ALA A CA 1
ATOM 1420 C C . ALA A 1 180 ? 1.484 -9.836 -15.704 1.00 98.81 180 ALA A C 1
ATOM 1422 O O . ALA A 1 180 ? 2.370 -9.000 -15.530 1.00 98.81 180 ALA A O 1
ATOM 1423 N N . TRP A 1 181 ? 0.493 -9.682 -16.580 1.00 98.62 181 TRP A N 1
ATOM 1424 C CA . TRP A 1 181 ? 0.288 -8.484 -17.402 1.00 98.62 181 TRP A CA 1
ATOM 1425 C C . TRP A 1 181 ? -1.124 -7.892 -17.250 1.00 98.62 181 TRP A C 1
ATOM 1427 O O . TRP A 1 181 ? -1.395 -6.803 -17.762 1.00 98.62 181 TRP A O 1
ATOM 1437 N N . LYS A 1 182 ? -2.004 -8.564 -16.490 1.00 98.69 182 LYS A N 1
ATOM 1438 C CA . LYS A 1 182 ? -3.283 -8.023 -16.012 1.00 98.69 182 LYS A CA 1
ATOM 1439 C C . LYS A 1 182 ? -3.471 -8.204 -14.508 1.00 98.69 182 LYS A C 1
ATOM 1441 O O . LYS A 1 182 ? -2.977 -9.173 -13.924 1.00 98.69 182 LYS A O 1
ATOM 1446 N N . ILE A 1 183 ? -4.263 -7.310 -13.927 1.00 98.62 183 ILE A N 1
ATOM 1447 C CA . ILE A 1 183 ? -4.803 -7.370 -12.569 1.00 98.62 183 ILE A CA 1
ATOM 1448 C C . ILE A 1 183 ? -6.310 -7.092 -12.624 1.00 98.62 183 ILE A C 1
ATOM 1450 O O . ILE A 1 183 ? -6.745 -6.142 -13.266 1.00 98.62 183 ILE A O 1
ATOM 1454 N N . ASN A 1 184 ? -7.120 -7.929 -11.976 1.00 98.25 184 ASN A N 1
ATOM 1455 C CA . ASN A 1 184 ? -8.583 -7.814 -11.939 1.00 98.25 184 ASN A CA 1
ATOM 1456 C C . ASN A 1 184 ? -9.233 -7.675 -13.335 1.00 98.25 184 ASN A C 1
ATOM 1458 O O . ASN A 1 184 ? -10.174 -6.910 -13.514 1.00 98.25 184 ASN A O 1
ATOM 1462 N N . GLY A 1 185 ? -8.714 -8.399 -14.334 1.00 97.94 185 GLY A N 1
ATOM 1463 C CA . GLY A 1 185 ? -9.213 -8.377 -15.719 1.00 97.94 185 GLY A CA 1
ATOM 1464 C C . GLY A 1 185 ? -8.640 -7.261 -16.604 1.00 97.94 185 GLY A C 1
ATOM 1465 O O . GLY A 1 185 ? -8.627 -7.408 -17.833 1.00 97.94 185 GLY A O 1
ATOM 1466 N N . GLU A 1 186 ? -8.067 -6.223 -15.996 1.00 98.25 186 GLU A N 1
ATOM 1467 C CA . GLU A 1 186 ? -7.518 -5.047 -16.674 1.00 98.25 186 GLU A CA 1
ATOM 1468 C C . GLU A 1 186 ? -5.997 -5.140 -16.862 1.00 98.25 186 GLU A C 1
ATOM 1470 O O . GLU A 1 186 ? -5.309 -5.727 -16.022 1.00 98.25 186 GLU A O 1
ATOM 1475 N N . PRO A 1 187 ? -5.424 -4.567 -17.937 1.00 98.38 187 PRO A N 1
ATOM 1476 C CA . PRO A 1 187 ? -3.975 -4.432 -18.076 1.00 98.38 187 PRO A CA 1
ATOM 1477 C C . PRO A 1 187 ? -3.334 -3.734 -16.869 1.00 98.38 187 PRO A C 1
ATOM 1479 O O . PRO A 1 187 ? -3.915 -2.826 -16.276 1.00 98.38 187 PRO A O 1
ATOM 1482 N N . LEU A 1 188 ? -2.109 -4.128 -16.511 1.00 98.38 188 LEU A N 1
ATOM 1483 C CA . LEU A 1 188 ? -1.369 -3.450 -15.444 1.00 98.38 188 LEU A CA 1
ATOM 1484 C C . LEU A 1 188 ? -1.127 -1.977 -15.793 1.00 98.38 188 LEU A C 1
ATOM 1486 O O . LEU A 1 188 ? -0.532 -1.672 -16.825 1.00 98.38 188 LEU A O 1
ATOM 1490 N N . SER A 1 189 ? -1.513 -1.071 -14.892 1.00 97.31 189 SER A N 1
ATOM 1491 C CA . SER A 1 189 ? -1.135 0.341 -14.995 1.00 97.31 189 SER A CA 1
ATOM 1492 C C . SER A 1 189 ? 0.372 0.539 -14.778 1.00 97.31 189 SER A C 1
ATOM 1494 O O . SER A 1 189 ? 1.067 -0.343 -14.256 1.00 97.31 189 SER A O 1
ATOM 1496 N N . LYS A 1 190 ? 0.871 1.741 -15.101 1.00 97.12 190 LYS A N 1
ATOM 1497 C CA . LYS A 1 190 ? 2.244 2.177 -14.795 1.00 97.12 190 LYS A CA 1
ATOM 1498 C C . LYS A 1 190 ? 2.598 1.881 -13.336 1.00 97.12 190 LYS A C 1
ATOM 1500 O O . LYS A 1 190 ? 3.564 1.192 -13.041 1.00 97.12 190 LYS A O 1
ATOM 1505 N N . GLU A 1 191 ? 1.768 2.325 -12.408 1.00 96.12 191 GLU A N 1
ATOM 1506 C CA . GLU A 1 191 ? 1.963 2.219 -10.962 1.00 96.12 191 GLU A CA 1
ATOM 1507 C C . GLU A 1 191 ? 2.002 0.767 -10.460 1.00 96.12 191 GLU A C 1
ATOM 1509 O O . GLU A 1 191 ? 2.697 0.436 -9.482 1.00 96.12 191 GLU A O 1
ATOM 1514 N N . ARG A 1 192 ? 1.260 -0.107 -11.151 1.00 96.94 192 ARG A N 1
ATOM 1515 C CA . ARG A 1 192 ? 1.174 -1.548 -10.898 1.00 96.94 192 ARG A CA 1
ATOM 1516 C C . ARG A 1 192 ? 2.315 -2.344 -11.514 1.00 96.94 192 ARG A C 1
ATOM 1518 O O . ARG A 1 192 ? 2.388 -3.545 -11.265 1.00 96.94 192 ARG A O 1
ATOM 1525 N N . GLY A 1 193 ? 3.237 -1.689 -12.215 1.00 97.69 193 GLY A N 1
ATOM 1526 C CA . GLY A 1 193 ? 4.391 -2.335 -12.826 1.00 97.69 193 GLY A CA 1
ATOM 1527 C C . GLY A 1 193 ? 4.161 -2.778 -14.260 1.00 97.69 193 GLY A C 1
ATOM 1528 O O . GLY A 1 193 ? 4.825 -3.716 -14.689 1.00 97.69 193 GLY A O 1
ATOM 1529 N N . GLY A 1 194 ? 3.211 -2.165 -14.970 1.00 97.81 194 GLY A N 1
ATOM 1530 C CA . GLY A 1 194 ? 2.957 -2.455 -16.376 1.00 97.81 194 GLY A CA 1
ATOM 1531 C C . GLY A 1 194 ? 4.187 -2.193 -17.263 1.00 97.81 194 GLY A C 1
ATOM 1532 O O . GLY A 1 194 ? 4.960 -1.285 -16.970 1.00 97.81 194 GLY A O 1
ATOM 1533 N N . PRO A 1 195 ? 4.379 -2.959 -18.349 1.00 98.38 195 PRO A N 1
ATOM 1534 C CA . PRO A 1 195 ? 3.408 -3.902 -18.901 1.00 98.38 195 PRO A CA 1
ATOM 1535 C C . PRO A 1 195 ? 3.396 -5.268 -18.201 1.00 98.38 195 PRO A C 1
ATOM 1537 O O . PRO A 1 195 ? 2.393 -5.973 -18.293 1.00 98.38 195 PRO A O 1
ATOM 1540 N N . VAL A 1 196 ? 4.474 -5.644 -17.503 1.00 98.88 196 VAL A N 1
ATOM 1541 C CA . VAL A 1 196 ? 4.642 -6.977 -16.905 1.00 98.88 196 VAL A CA 1
ATOM 1542 C C . VAL A 1 196 ? 5.329 -6.883 -15.547 1.00 98.88 196 VAL A C 1
ATOM 1544 O O . VAL A 1 196 ? 6.330 -6.182 -15.381 1.00 98.88 196 VAL A O 1
ATOM 1547 N N . ARG A 1 197 ? 4.838 -7.660 -14.582 1.00 98.81 197 ARG A N 1
ATOM 1548 C CA . ARG A 1 197 ? 5.497 -7.880 -13.290 1.00 98.81 197 ARG A CA 1
ATOM 1549 C C . ARG A 1 197 ? 5.588 -9.368 -12.976 1.00 98.81 197 ARG A C 1
ATOM 1551 O O . ARG A 1 197 ? 4.736 -10.145 -13.403 1.00 98.81 197 ARG A O 1
ATOM 1558 N N . ILE A 1 198 ? 6.559 -9.753 -12.155 1.00 98.56 198 ILE A N 1
ATOM 1559 C CA . ILE A 1 198 ? 6.507 -11.063 -11.497 1.00 98.56 198 ILE A CA 1
ATOM 1560 C C . ILE A 1 198 ? 5.519 -10.998 -10.323 1.00 98.56 198 ILE A C 1
ATOM 1562 O O . ILE A 1 198 ? 5.452 -9.993 -9.609 1.00 98.56 198 ILE A O 1
ATOM 1566 N N . VAL A 1 199 ? 4.739 -12.060 -10.139 1.00 98.62 199 VAL A N 1
ATOM 1567 C CA . VAL A 1 199 ? 3.819 -12.266 -9.015 1.00 98.62 199 VAL A CA 1
ATOM 1568 C C . VAL A 1 199 ? 4.148 -13.607 -8.376 1.00 98.62 199 VAL A C 1
ATOM 1570 O O . VAL A 1 199 ? 4.188 -14.632 -9.056 1.00 98.62 199 VAL A O 1
ATOM 1573 N N . VAL A 1 200 ? 4.382 -13.594 -7.063 1.00 98.44 200 VAL A N 1
ATOM 1574 C CA . VAL A 1 200 ? 4.761 -14.782 -6.286 1.00 98.44 200 VAL A CA 1
ATOM 1575 C C . VAL A 1 200 ? 3.758 -14.967 -5.140 1.00 98.44 200 VAL A C 1
ATOM 1577 O O . VAL A 1 200 ? 3.989 -14.455 -4.044 1.00 98.44 200 VAL A O 1
ATOM 1580 N N . PRO A 1 201 ? 2.618 -15.645 -5.369 1.00 98.19 201 PRO A N 1
ATOM 1581 C CA . PRO A 1 201 ? 1.598 -15.834 -4.341 1.00 98.19 201 PRO A CA 1
ATOM 1582 C C . PRO A 1 201 ? 2.129 -16.543 -3.088 1.00 98.19 201 PRO A C 1
ATOM 1584 O O . PRO A 1 201 ? 3.014 -17.407 -3.165 1.00 98.19 201 PRO A O 1
ATOM 1587 N N . GLY A 1 202 ? 1.599 -16.143 -1.930 1.00 97.12 202 GLY A N 1
ATOM 1588 C CA . GLY A 1 202 ? 2.045 -16.592 -0.607 1.00 97.12 202 GLY A CA 1
ATOM 1589 C C . GLY A 1 202 ? 3.338 -15.934 -0.109 1.00 97.12 202 GLY A C 1
ATOM 1590 O O . GLY A 1 202 ? 3.748 -16.179 1.021 1.00 97.12 202 GLY A O 1
ATOM 1591 N N . TRP A 1 203 ? 4.006 -15.114 -0.926 1.00 98.19 203 TRP A N 1
ATOM 1592 C CA . TRP A 1 203 ? 5.214 -14.380 -0.544 1.00 98.19 203 TRP A CA 1
ATOM 1593 C C . TRP A 1 203 ? 4.938 -12.877 -0.462 1.00 98.19 203 TRP A C 1
ATOM 1595 O O . TRP A 1 203 ? 4.044 -12.352 -1.130 1.00 98.19 203 TRP A O 1
ATOM 1605 N N . PHE A 1 204 ? 5.720 -12.156 0.345 1.00 97.94 204 PHE A N 1
ATOM 1606 C CA . PHE A 1 204 ? 5.579 -10.708 0.464 1.00 97.94 204 PHE A CA 1
ATOM 1607 C C . PHE A 1 204 ? 5.824 -10.018 -0.878 1.00 97.94 204 PHE A C 1
ATOM 1609 O O . PHE A 1 204 ? 6.724 -10.385 -1.640 1.00 97.94 204 PHE A O 1
ATOM 1616 N N . GLY A 1 205 ? 5.085 -8.935 -1.118 1.00 97.06 205 GLY A N 1
ATOM 1617 C CA . GLY A 1 205 ? 5.074 -8.193 -2.377 1.00 97.06 205 GLY A CA 1
ATOM 1618 C C . GLY A 1 205 ? 6.420 -7.594 -2.791 1.00 97.06 205 GLY A C 1
ATOM 1619 O O . GLY A 1 205 ? 6.596 -7.294 -3.968 1.00 97.06 205 GLY A O 1
ATOM 1620 N N . THR A 1 206 ? 7.392 -7.492 -1.874 1.00 96.88 206 THR A N 1
ATOM 1621 C CA . THR A 1 206 ? 8.792 -7.157 -2.202 1.00 96.88 206 THR A CA 1
ATOM 1622 C C . THR A 1 206 ? 9.367 -8.113 -3.256 1.00 96.88 206 THR A C 1
ATOM 1624 O O . THR A 1 206 ? 10.058 -7.684 -4.166 1.00 96.88 206 THR A O 1
ATOM 1627 N N . ASN A 1 207 ? 8.989 -9.396 -3.236 1.00 98.06 207 ASN A N 1
ATOM 1628 C CA . ASN A 1 207 ? 9.468 -10.407 -4.189 1.00 98.06 207 ASN A CA 1
ATOM 1629 C C . ASN A 1 207 ? 8.704 -10.402 -5.529 1.00 98.06 207 ASN A C 1
ATOM 1631 O O . ASN A 1 207 ? 8.969 -11.221 -6.401 1.00 98.06 207 ASN A O 1
ATOM 1635 N N . SER A 1 208 ? 7.737 -9.497 -5.699 1.00 98.25 208 SER A N 1
ATOM 1636 C CA . SER A 1 208 ? 6.930 -9.348 -6.913 1.00 98.25 208 SER A CA 1
ATOM 1637 C C . SER A 1 208 ? 7.391 -8.123 -7.717 1.00 98.25 208 SER A C 1
ATOM 1639 O O . SER A 1 208 ? 6.669 -7.123 -7.800 1.00 98.25 208 SER A O 1
ATOM 1641 N N . THR A 1 209 ? 8.618 -8.178 -8.253 1.00 98.56 209 THR A N 1
ATOM 1642 C CA . THR A 1 209 ? 9.274 -7.111 -9.035 1.00 98.56 209 THR A CA 1
ATOM 1643 C C . THR A 1 209 ? 8.370 -6.551 -10.137 1.00 98.56 209 THR A C 1
ATOM 1645 O O . THR A 1 209 ? 7.832 -7.290 -10.963 1.00 98.56 209 THR A O 1
ATOM 1648 N N . LYS A 1 210 ? 8.220 -5.226 -10.142 1.00 98.75 210 LYS 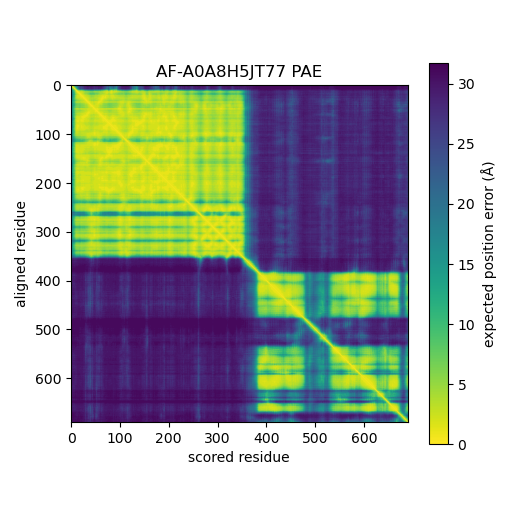A N 1
ATOM 1649 C CA . LYS A 1 210 ? 7.431 -4.452 -11.108 1.00 98.75 210 LYS A CA 1
ATOM 1650 C C . LYS A 1 210 ? 8.290 -4.009 -12.291 1.00 98.75 210 LYS A C 1
ATOM 1652 O O . LYS A 1 210 ? 9.506 -3.949 -12.150 1.00 98.75 210 LYS A O 1
ATOM 1657 N N . TRP A 1 211 ? 7.651 -3.684 -13.420 1.00 98.69 211 TRP A N 1
ATOM 1658 C CA . TRP A 1 211 ? 8.335 -3.270 -14.653 1.00 98.69 211 TRP A CA 1
ATOM 1659 C C . TRP A 1 211 ? 9.445 -4.250 -15.035 1.00 98.69 211 TRP A C 1
ATOM 1661 O O . TRP A 1 211 ? 10.578 -3.849 -15.294 1.00 98.69 211 TRP A O 1
ATOM 1671 N N . LEU A 1 212 ? 9.132 -5.544 -14.962 1.00 98.81 212 LEU A N 1
ATOM 1672 C CA . LEU A 1 212 ? 10.101 -6.621 -15.098 1.00 98.81 212 LEU A CA 1
ATOM 1673 C C . LEU A 1 212 ? 10.772 -6.543 -16.472 1.00 98.81 212 LEU A C 1
ATOM 1675 O O . LEU A 1 212 ? 10.075 -6.475 -17.479 1.00 98.81 212 LEU A O 1
ATOM 1679 N N . CYS A 1 213 ? 12.100 -6.588 -16.512 1.00 98.56 213 CYS A N 1
ATOM 1680 C CA . CYS A 1 213 ? 12.865 -6.592 -17.763 1.00 98.56 213 CYS A CA 1
ATOM 1681 C C . CYS A 1 213 ? 13.880 -7.735 -17.858 1.00 98.56 213 CYS A C 1
ATOM 1683 O O . CYS A 1 213 ? 14.337 -8.055 -18.953 1.00 98.56 213 CYS A O 1
ATOM 1685 N N . ARG A 1 214 ? 14.243 -8.373 -16.736 1.00 98.75 214 ARG A N 1
ATOM 1686 C CA . ARG A 1 214 ? 15.226 -9.464 -16.738 1.00 98.75 214 ARG A CA 1
ATOM 1687 C C . ARG A 1 214 ? 14.940 -10.523 -15.683 1.00 98.75 214 ARG A C 1
ATOM 1689 O O . ARG A 1 214 ? 14.577 -10.195 -14.549 1.00 98.75 214 ARG A O 1
ATOM 1696 N N . LEU A 1 215 ? 15.154 -11.779 -16.067 1.00 98.81 215 LEU A N 1
ATOM 1697 C CA . LEU A 1 215 ? 15.233 -12.941 -15.192 1.00 98.81 215 LEU A CA 1
ATOM 1698 C C . LEU A 1 215 ? 16.575 -13.642 -15.409 1.00 98.81 215 LEU A C 1
ATOM 1700 O O . LEU A 1 215 ? 16.809 -14.206 -16.473 1.00 98.81 215 LEU A O 1
ATOM 1704 N N . SER A 1 216 ? 17.431 -13.645 -14.393 1.00 98.56 216 SER A N 1
ATOM 1705 C CA . SER A 1 216 ? 18.751 -14.279 -14.477 1.00 98.56 216 SER A CA 1
ATOM 1706 C C . SER A 1 216 ? 18.837 -15.453 -13.517 1.00 98.56 216 SER A C 1
ATOM 1708 O O . SER A 1 216 ? 18.690 -15.281 -12.305 1.00 98.56 216 SER A O 1
ATOM 1710 N N . LEU A 1 217 ? 19.092 -16.653 -14.034 1.00 98.75 217 LEU A N 1
ATOM 1711 C CA . LEU A 1 217 ? 19.297 -17.832 -13.199 1.00 98.75 217 LEU A CA 1
ATOM 1712 C C . LEU A 1 217 ? 20.711 -17.833 -12.634 1.00 98.75 217 LEU A C 1
ATOM 1714 O O . LEU A 1 217 ? 21.688 -17.675 -13.363 1.00 98.75 217 LEU A O 1
ATOM 1718 N N . GLN A 1 218 ? 20.826 -17.997 -11.323 1.00 98.62 218 GLN A N 1
ATOM 1719 C CA . GLN A 1 218 ? 22.074 -17.789 -10.603 1.00 98.62 218 GLN A CA 1
ATOM 1720 C C . GLN A 1 218 ? 22.267 -18.839 -9.514 1.00 98.62 218 GLN A C 1
ATOM 1722 O O . GLN A 1 218 ? 21.315 -19.418 -8.985 1.00 98.62 218 GLN A O 1
ATOM 1727 N N . ARG A 1 219 ? 23.531 -19.095 -9.169 1.00 98.50 219 ARG A N 1
ATOM 1728 C CA . ARG A 1 219 ? 23.891 -20.037 -8.098 1.00 98.50 219 ARG A CA 1
ATOM 1729 C C . ARG A 1 219 ? 23.622 -19.450 -6.711 1.00 98.50 219 ARG A C 1
ATOM 1731 O O . ARG A 1 219 ? 23.352 -20.189 -5.771 1.00 98.50 219 ARG A O 1
ATOM 1738 N N . THR A 1 220 ? 23.714 -18.132 -6.570 1.00 98.06 220 THR A N 1
ATOM 1739 C CA . THR A 1 220 ? 23.660 -17.427 -5.284 1.00 98.06 220 THR A CA 1
ATOM 1740 C C . THR A 1 220 ? 22.531 -16.397 -5.248 1.00 98.06 220 THR A C 1
ATOM 1742 O O . THR A 1 220 ? 21.928 -16.067 -6.271 1.00 98.06 220 THR A O 1
ATOM 1745 N N . ARG A 1 221 ? 22.226 -15.902 -4.042 1.00 96.81 221 ARG A N 1
ATOM 1746 C CA . ARG A 1 221 ? 21.285 -14.797 -3.801 1.00 96.81 221 ARG A CA 1
ATOM 1747 C C . ARG A 1 221 ? 21.686 -13.549 -4.593 1.00 96.81 221 ARG A C 1
ATOM 1749 O O . ARG A 1 221 ? 22.874 -13.321 -4.824 1.00 96.81 221 ARG A O 1
ATOM 1756 N N . ALA A 1 222 ? 20.706 -12.721 -4.953 1.00 96.94 222 ALA A N 1
ATOM 1757 C CA . ALA A 1 222 ? 20.989 -11.452 -5.612 1.00 96.94 222 ALA A CA 1
ATOM 1758 C C . ALA A 1 222 ? 21.746 -10.497 -4.677 1.00 96.94 222 ALA A C 1
ATOM 1760 O O . ALA A 1 222 ? 21.365 -10.356 -3.511 1.00 96.94 222 ALA A O 1
ATOM 1761 N N . PRO A 1 223 ? 22.783 -9.799 -5.174 1.00 94.44 223 PRO A N 1
ATOM 1762 C CA . PRO A 1 223 ? 23.373 -8.688 -4.449 1.00 94.44 223 PRO A CA 1
ATOM 1763 C C . PRO A 1 223 ? 22.458 -7.457 -4.531 1.00 94.44 223 PRO A C 1
ATOM 1765 O O . PRO A 1 223 ? 21.501 -7.411 -5.309 1.00 94.44 223 PRO A O 1
ATOM 1768 N N . GLY A 1 224 ? 22.805 -6.421 -3.772 1.00 92.00 224 GLY A N 1
ATOM 1769 C CA . GLY A 1 224 ? 22.137 -5.122 -3.814 1.00 92.00 224 GLY A CA 1
ATOM 1770 C C . GLY A 1 224 ? 21.190 -4.879 -2.637 1.00 92.00 224 GLY A C 1
ATOM 1771 O O . GLY A 1 224 ? 20.867 -5.800 -1.877 1.00 92.00 224 GLY A O 1
ATOM 1772 N N . PRO A 1 225 ? 20.736 -3.627 -2.469 1.00 94.69 225 PRO A N 1
ATOM 1773 C CA . PRO A 1 225 ? 20.109 -3.177 -1.231 1.00 94.69 225 PRO A CA 1
ATOM 1774 C C . PRO A 1 225 ? 18.815 -3.934 -0.920 1.00 94.69 225 PRO A C 1
ATOM 1776 O O . PRO A 1 225 ? 18.618 -4.380 0.206 1.00 94.69 225 PRO A O 1
ATOM 1779 N N . PHE A 1 226 ? 17.954 -4.168 -1.912 1.00 95.94 226 PHE A N 1
ATOM 1780 C CA . PHE A 1 226 ? 16.640 -4.785 -1.691 1.00 95.94 226 PHE A CA 1
ATOM 1781 C C . PHE A 1 226 ? 16.677 -6.302 -1.461 1.00 95.94 226 PHE A C 1
ATOM 1783 O O . PHE A 1 226 ? 15.774 -6.844 -0.819 1.00 95.94 226 PHE A O 1
ATOM 1790 N N . ALA A 1 227 ? 17.697 -6.998 -1.965 1.00 95.19 227 ALA A N 1
ATOM 1791 C CA . ALA A 1 227 ? 17.840 -8.446 -1.813 1.00 95.19 227 ALA A CA 1
ATOM 1792 C C . ALA A 1 227 ? 18.699 -8.829 -0.597 1.00 95.19 227 ALA A C 1
ATOM 1794 O O . ALA A 1 227 ? 18.324 -9.735 0.153 1.00 95.19 227 ALA A O 1
ATOM 1795 N N . ALA A 1 228 ? 19.812 -8.119 -0.380 1.00 92.94 228 ALA A N 1
ATOM 1796 C CA . ALA A 1 228 ? 20.837 -8.483 0.598 1.00 92.94 228 ALA A CA 1
ATOM 1797 C C . ALA A 1 228 ? 20.808 -7.657 1.898 1.00 92.94 228 ALA A C 1
ATOM 1799 O O . ALA A 1 228 ? 21.344 -8.123 2.898 1.00 92.94 228 ALA A O 1
ATOM 1800 N N . VAL A 1 229 ? 20.171 -6.476 1.918 1.00 92.50 229 VAL A N 1
ATOM 1801 C CA . VAL A 1 229 ? 20.191 -5.568 3.085 1.00 92.50 229 VAL A CA 1
ATOM 1802 C C . VAL A 1 229 ? 18.780 -5.323 3.634 1.00 92.50 229 VAL A C 1
ATOM 1804 O O . VAL A 1 229 ? 18.410 -5.885 4.657 1.00 92.50 229 VAL A O 1
ATOM 1807 N N . LEU A 1 230 ? 17.960 -4.561 2.910 1.00 93.38 230 LEU A N 1
ATOM 1808 C CA . LEU A 1 230 ? 16.698 -3.956 3.353 1.00 93.38 230 LEU A CA 1
ATOM 1809 C C . LEU A 1 230 ? 15.579 -4.946 3.717 1.00 93.38 230 LEU A C 1
ATOM 1811 O O . LEU A 1 230 ? 14.851 -4.738 4.680 1.00 93.38 230 LEU A O 1
ATOM 1815 N N . TYR A 1 231 ? 15.400 -6.013 2.940 1.00 94.56 231 TYR A N 1
ATOM 1816 C CA . TYR A 1 231 ? 14.329 -6.997 3.153 1.00 94.56 231 TYR A CA 1
ATOM 1817 C C . TYR A 1 231 ? 14.864 -8.292 3.766 1.00 94.56 231 TYR A C 1
ATOM 1819 O O . TYR A 1 231 ? 14.575 -9.391 3.283 1.00 94.56 231 TYR A O 1
ATOM 1827 N N . ASN A 1 232 ? 15.643 -8.144 4.835 1.00 92.81 232 ASN A N 1
ATOM 1828 C CA . ASN A 1 232 ? 16.080 -9.234 5.695 1.00 92.81 232 ASN A CA 1
ATOM 1829 C C . ASN A 1 232 ? 15.697 -8.903 7.140 1.00 92.81 232 ASN A C 1
ATOM 1831 O O . ASN A 1 232 ? 15.882 -7.779 7.601 1.00 92.81 232 ASN A O 1
ATOM 1835 N N . GLU A 1 233 ? 15.142 -9.877 7.848 1.00 90.69 233 GLU A N 1
ATOM 1836 C CA . GLU A 1 233 ? 14.726 -9.740 9.243 1.00 90.69 233 GLU A CA 1
ATOM 1837 C C . GLU A 1 233 ? 15.423 -10.780 10.112 1.00 90.69 233 GLU A C 1
ATOM 1839 O O . GLU A 1 233 ? 15.902 -11.798 9.607 1.00 90.69 233 GLU A O 1
ATOM 1844 N N . LYS A 1 234 ? 15.453 -10.538 11.424 1.00 89.56 234 LYS A N 1
ATOM 1845 C CA . LYS A 1 234 ? 15.825 -11.581 12.378 1.00 89.56 234 LYS A CA 1
ATOM 1846 C C . LYS A 1 234 ? 14.827 -12.721 12.265 1.00 89.56 234 LYS A C 1
ATOM 1848 O O . LYS A 1 234 ? 13.617 -12.486 12.249 1.00 89.56 234 LYS A O 1
ATOM 1853 N N . ASP A 1 235 ? 15.340 -13.935 12.177 1.00 88.62 235 ASP A N 1
ATOM 1854 C CA . ASP A 1 235 ? 14.516 -15.119 12.085 1.00 88.62 235 ASP A CA 1
ATOM 1855 C C . ASP A 1 235 ? 13.735 -15.305 13.396 1.00 88.62 235 ASP A C 1
ATOM 1857 O O . ASP A 1 235 ? 14.341 -15.478 14.450 1.00 88.62 235 ASP A O 1
ATOM 1861 N N . PRO A 1 236 ? 12.396 -15.276 13.368 1.00 80.88 236 PRO A N 1
ATOM 1862 C CA . PRO A 1 236 ? 11.577 -15.448 14.563 1.00 80.88 236 PRO A CA 1
ATOM 1863 C C . PRO A 1 236 ? 11.676 -16.853 15.150 1.00 80.88 236 PRO A C 1
ATOM 1865 O O . PRO A 1 236 ? 11.346 -17.044 16.315 1.00 80.88 236 PRO A O 1
ATOM 1868 N N . ALA A 1 237 ? 12.083 -17.834 14.339 1.00 83.19 237 ALA A N 1
ATOM 1869 C CA . ALA A 1 237 ? 12.313 -19.201 14.783 1.00 83.19 237 ALA A CA 1
ATOM 1870 C C . ALA A 1 237 ? 13.723 -19.402 15.361 1.00 83.19 237 ALA A C 1
ATOM 1872 O O . ALA A 1 237 ? 14.042 -20.508 15.792 1.00 83.19 237 ALA A O 1
ATOM 1873 N N . ASP A 1 238 ? 14.576 -18.373 15.339 1.00 87.31 238 ASP A N 1
ATOM 1874 C CA . ASP A 1 238 ? 15.898 -18.432 15.948 1.00 87.31 238 ASP A CA 1
ATOM 1875 C C . ASP A 1 238 ? 15.835 -17.998 17.425 1.00 87.31 238 ASP A C 1
ATOM 1877 O O . ASP A 1 238 ? 15.625 -16.812 17.700 1.00 87.31 238 ASP A O 1
ATOM 1881 N N . PRO A 1 239 ? 16.034 -18.922 18.385 1.00 82.25 239 PRO A N 1
ATOM 1882 C CA . PRO A 1 239 ? 15.991 -18.600 19.810 1.00 82.25 239 PRO A CA 1
ATOM 1883 C C . PRO A 1 239 ? 17.104 -17.636 20.241 1.00 82.25 239 PRO A C 1
ATOM 1885 O O . PRO A 1 239 ? 16.940 -16.930 21.235 1.00 82.25 239 PRO A O 1
ATOM 1888 N N . GLU A 1 240 ? 18.217 -17.577 19.505 1.00 86.88 240 GLU A N 1
ATOM 1889 C CA . GLU A 1 240 ? 19.344 -16.688 19.809 1.00 86.88 240 GLU A CA 1
ATOM 1890 C C . GLU A 1 240 ? 19.148 -15.278 19.222 1.00 86.88 240 GLU A C 1
ATOM 1892 O O . GLU A 1 240 ? 19.786 -14.317 19.658 1.00 86.88 240 GLU A O 1
ATOM 1897 N N . GLY A 1 241 ? 18.240 -15.120 18.252 1.00 84.19 241 GLY A N 1
ATOM 1898 C CA . GLY A 1 241 ? 17.928 -13.838 17.617 1.00 84.19 241 GLY A CA 1
ATOM 1899 C C . GLY A 1 241 ? 19.094 -13.227 16.828 1.00 84.19 241 GLY A C 1
ATOM 1900 O O . GLY A 1 241 ? 19.192 -11.992 16.729 1.00 84.19 241 GLY A O 1
ATOM 1901 N N . VAL A 1 242 ? 19.975 -14.075 16.291 1.00 88.44 242 VAL A N 1
ATOM 1902 C CA . VAL A 1 242 ? 21.185 -13.710 15.535 1.00 88.44 242 VAL A CA 1
ATOM 1903 C C . VAL A 1 242 ? 21.006 -13.994 14.045 1.00 88.44 242 VAL A C 1
ATOM 1905 O O . VAL A 1 242 ? 21.444 -13.205 13.204 1.00 88.44 242 VAL A O 1
ATOM 1908 N N . ARG A 1 243 ? 20.344 -15.102 13.696 1.00 92.38 243 ARG A N 1
ATOM 1909 C CA . ARG A 1 243 ? 20.127 -15.529 12.317 1.00 92.38 243 ARG A CA 1
ATOM 1910 C C . ARG A 1 243 ? 19.229 -14.533 11.601 1.00 92.38 243 ARG A C 1
ATOM 1912 O O . ARG A 1 243 ? 18.096 -14.288 12.004 1.00 92.38 243 ARG A O 1
ATOM 1919 N N . MET A 1 244 ? 19.723 -14.000 10.490 1.00 91.44 244 MET A N 1
ATOM 1920 C CA . MET A 1 244 ? 18.918 -13.211 9.564 1.00 91.44 244 MET A CA 1
ATOM 1921 C C . MET A 1 244 ? 18.324 -14.126 8.495 1.00 91.44 244 MET A C 1
ATOM 1923 O O . MET A 1 244 ? 18.998 -15.023 7.986 1.00 91.44 244 MET A O 1
ATOM 1927 N N . ARG A 1 245 ? 17.075 -13.868 8.113 1.00 91.81 245 ARG A N 1
ATOM 1928 C CA . ARG A 1 245 ? 16.405 -14.517 6.985 1.00 91.81 245 ARG A CA 1
ATOM 1929 C C . ARG A 1 245 ? 15.866 -13.476 6.015 1.00 91.81 245 ARG A C 1
ATOM 1931 O O . ARG A 1 245 ? 15.522 -12.360 6.404 1.00 91.81 245 ARG A O 1
ATOM 1938 N N . ALA A 1 246 ? 15.747 -13.861 4.751 1.00 94.50 246 ALA A N 1
ATOM 1939 C CA . ALA A 1 246 ? 15.078 -13.026 3.769 1.00 94.50 246 ALA A CA 1
ATOM 1940 C C . ALA A 1 246 ? 13.572 -12.982 4.024 1.00 94.50 246 ALA A C 1
ATOM 1942 O O . ALA A 1 246 ? 12.945 -13.981 4.378 1.00 94.50 246 ALA A O 1
ATOM 1943 N N . VAL A 1 247 ? 12.988 -11.813 3.782 1.00 94.88 247 VAL A N 1
ATOM 1944 C CA . VAL A 1 247 ? 11.544 -11.604 3.826 1.00 94.88 247 VAL A CA 1
ATOM 1945 C C . VAL A 1 247 ? 10.915 -12.247 2.585 1.00 94.88 247 VAL A C 1
ATOM 1947 O O . VAL A 1 247 ? 10.844 -11.645 1.506 1.00 94.88 247 VAL A O 1
ATOM 1950 N N . TRP A 1 248 ? 10.489 -13.498 2.740 1.00 95.88 248 TRP A N 1
ATOM 1951 C CA . TRP A 1 248 ? 9.911 -14.327 1.686 1.00 95.88 248 TRP A CA 1
ATOM 1952 C C . TRP A 1 248 ? 8.455 -14.672 1.975 1.00 95.88 248 TRP A C 1
ATOM 1954 O O . TRP A 1 248 ? 7.572 -13.966 1.492 1.00 95.88 248 TRP A O 1
ATOM 1964 N N . GLU A 1 249 ? 8.207 -15.724 2.750 1.00 95.94 249 GLU A N 1
ATOM 1965 C CA . GLU A 1 249 ? 6.873 -16.266 3.008 1.00 95.94 249 GLU A CA 1
ATOM 1966 C C . GLU A 1 249 ? 6.046 -15.363 3.921 1.00 95.94 249 GLU A C 1
ATOM 1968 O O . GLU A 1 249 ? 6.540 -14.823 4.912 1.00 95.94 249 GLU A O 1
ATOM 1973 N N . VAL A 1 250 ? 4.770 -15.203 3.571 1.00 96.31 250 VAL A N 1
ATOM 1974 C CA . VAL A 1 250 ? 3.807 -14.462 4.380 1.00 96.31 250 VAL A CA 1
ATOM 1975 C C . VAL A 1 250 ? 3.340 -15.327 5.541 1.00 96.31 250 VAL A C 1
ATOM 1977 O O . VAL A 1 250 ? 2.754 -16.389 5.354 1.00 96.31 250 VAL A O 1
ATOM 1980 N N . GLU A 1 251 ? 3.575 -14.827 6.747 1.00 94.94 251 GLU A N 1
ATOM 1981 C CA . GLU A 1 251 ? 3.100 -15.432 7.991 1.00 94.94 251 GLU A CA 1
ATOM 1982 C C . GLU A 1 251 ? 1.582 -15.310 8.144 1.00 94.94 251 GLU A C 1
ATOM 1984 O O . GLU A 1 251 ? 0.987 -14.340 7.666 1.00 94.94 251 GLU A O 1
ATOM 1989 N N . VAL A 1 252 ? 0.990 -16.242 8.896 1.00 97.25 252 VAL A N 1
ATOM 1990 C CA . VAL A 1 252 ? -0.443 -16.244 9.206 1.00 97.25 252 VAL A CA 1
ATOM 1991 C C . VAL A 1 252 ? -0.912 -14.908 9.776 1.00 97.25 252 VAL A C 1
ATOM 1993 O O . VAL A 1 252 ? -0.249 -14.306 10.629 1.00 97.25 252 VAL A O 1
ATOM 1996 N N . ASN A 1 253 ? -2.068 -14.450 9.307 1.00 97.31 253 ASN A N 1
ATOM 1997 C CA . ASN A 1 253 ? -2.658 -13.179 9.684 1.00 97.31 253 ASN A CA 1
ATOM 1998 C C . ASN A 1 253 ? -4.190 -13.232 9.631 1.00 97.31 253 ASN A C 1
ATOM 2000 O O . ASN A 1 253 ? -4.768 -14.057 8.923 1.00 97.31 253 ASN A O 1
ATOM 2004 N N . SER A 1 254 ? -4.847 -12.316 10.341 1.00 97.31 254 SER A N 1
ATOM 2005 C CA . SER A 1 254 ? -6.302 -12.153 10.295 1.00 97.31 254 SER A CA 1
ATOM 2006 C C . SER A 1 254 ? -6.731 -10.717 10.550 1.00 97.31 254 SER A C 1
ATOM 2008 O O . SER A 1 254 ? -6.090 -9.986 11.297 1.00 97.31 254 SER A O 1
ATOM 2010 N N . MET A 1 255 ? -7.836 -10.315 9.933 1.00 95.94 255 MET A N 1
ATOM 2011 C CA . MET A 1 255 ? -8.358 -8.958 9.951 1.00 95.94 255 MET A CA 1
ATOM 2012 C C . MET A 1 255 ? -9.878 -8.971 10.087 1.00 95.94 255 MET A C 1
ATOM 2014 O O . MET A 1 255 ? -10.586 -9.380 9.171 1.00 95.94 255 MET A O 1
ATOM 2018 N N . ILE A 1 256 ? -10.385 -8.448 11.203 1.00 95.62 256 ILE A N 1
ATOM 2019 C CA . ILE A 1 256 ? -11.817 -8.156 11.379 1.00 95.62 256 ILE A CA 1
ATOM 2020 C C . ILE A 1 256 ? -12.236 -7.010 10.440 1.00 95.62 256 ILE A C 1
ATOM 2022 O O . ILE A 1 256 ? -11.682 -5.911 10.516 1.00 95.62 256 ILE A O 1
ATOM 2026 N N . THR A 1 257 ? -13.228 -7.253 9.581 1.00 95.00 257 THR A N 1
ATOM 2027 C CA . THR A 1 257 ? -13.821 -6.241 8.683 1.00 95.00 257 THR A CA 1
ATOM 2028 C C . THR A 1 257 ? -15.212 -5.813 9.143 1.00 95.00 257 THR A C 1
ATOM 2030 O O . THR A 1 257 ? -15.622 -4.672 8.912 1.00 95.00 257 THR A O 1
ATOM 2033 N N . LYS A 1 258 ? -15.927 -6.691 9.852 1.00 93.12 258 LYS A N 1
ATOM 2034 C CA . LYS A 1 258 ? -17.191 -6.374 10.512 1.00 93.12 258 LYS A CA 1
ATOM 2035 C C . LYS A 1 258 ? -17.207 -6.946 11.925 1.00 93.12 258 LYS A C 1
ATOM 2037 O O . LYS A 1 258 ? -16.763 -8.072 12.124 1.00 93.12 258 LYS A O 1
ATOM 2042 N N . PRO A 1 259 ? -17.772 -6.217 12.891 1.00 90.38 259 PRO A N 1
ATOM 2043 C CA . PRO A 1 259 ? -18.321 -4.862 12.797 1.00 90.38 259 PRO A CA 1
ATOM 2044 C C . PRO A 1 259 ? -17.231 -3.791 12.600 1.00 90.38 259 PRO A C 1
ATOM 2046 O O . PRO A 1 259 ? -16.148 -3.884 13.163 1.00 90.38 259 PRO A O 1
ATOM 2049 N N . ALA A 1 260 ? -17.524 -2.733 11.836 1.00 80.94 260 ALA A N 1
ATOM 2050 C CA . ALA A 1 260 ? -16.587 -1.619 11.631 1.00 80.94 260 ALA A CA 1
ATOM 2051 C C . ALA A 1 260 ? -16.339 -0.868 12.939 1.00 80.94 260 ALA A C 1
ATOM 2053 O O . ALA A 1 260 ? -17.336 -0.554 13.568 1.00 80.94 260 ALA A O 1
ATOM 2054 N N . ASP A 1 261 ? -15.111 -0.507 13.330 1.00 69.81 261 ASP A N 1
ATOM 2055 C CA . ASP A 1 261 ? -14.752 0.121 14.627 1.00 69.81 261 ASP A CA 1
ATOM 2056 C C . ASP A 1 261 ? -15.749 1.151 15.184 1.00 69.81 261 ASP A C 1
ATOM 2058 O O . ASP A 1 261 ? -16.083 1.106 16.364 1.00 69.81 261 ASP A O 1
ATOM 2062 N N . SER A 1 262 ? -16.304 2.023 14.341 1.00 67.25 262 SER A N 1
ATOM 2063 C CA . SER A 1 262 ? -17.256 3.073 14.732 1.00 67.25 262 SER A CA 1
ATOM 2064 C C . SER A 1 262 ? -18.721 2.633 14.869 1.00 67.25 262 SER A C 1
ATOM 2066 O O . SER A 1 262 ? -19.547 3.419 15.327 1.00 67.25 262 SER A O 1
ATOM 2068 N N . ALA A 1 263 ? -19.075 1.413 14.462 1.00 69.62 263 ALA A N 1
ATOM 2069 C CA . ALA A 1 263 ? -20.439 0.900 14.541 1.00 69.62 263 ALA A CA 1
ATOM 2070 C C . ALA A 1 263 ? -20.875 0.699 16.001 1.00 69.62 263 ALA A C 1
ATOM 2072 O O . ALA A 1 263 ? -20.184 0.003 16.752 1.00 69.62 263 ALA A O 1
ATOM 2073 N N . VAL A 1 264 ? -22.026 1.278 16.354 1.00 69.88 264 VAL A N 1
ATOM 2074 C CA . VAL A 1 264 ? -22.787 0.961 17.571 1.00 69.88 264 VAL A CA 1
ATOM 2075 C C . VAL A 1 264 ? -23.535 -0.338 17.313 1.00 69.88 264 VAL A C 1
ATOM 2077 O O . VAL A 1 264 ? -24.165 -0.480 16.263 1.00 69.88 264 VAL A O 1
ATOM 2080 N N . ILE A 1 265 ? -23.436 -1.286 18.236 1.00 75.44 265 ILE A N 1
ATOM 2081 C CA . ILE A 1 265 ? -24.064 -2.598 18.103 1.00 75.44 265 ILE A CA 1
ATOM 2082 C C . ILE A 1 265 ? -25.003 -2.779 19.295 1.00 75.44 265 ILE A C 1
ATOM 2084 O O . ILE A 1 265 ? -24.675 -2.391 20.417 1.00 75.44 265 ILE A O 1
ATOM 2088 N N . SER A 1 266 ? -26.197 -3.297 19.024 1.00 71.94 266 SER A N 1
ATOM 2089 C CA . SER A 1 266 ? -27.173 -3.664 20.050 1.00 71.94 266 SER A CA 1
ATOM 2090 C C . SER A 1 266 ? -26.704 -4.914 20.781 1.00 71.94 266 SER A C 1
ATOM 2092 O O . SER A 1 266 ? -26.111 -5.789 20.154 1.00 71.94 266 SER A O 1
ATOM 2094 N N . GLU A 1 267 ? -26.950 -4.987 22.087 1.00 78.62 267 GLU A N 1
ATOM 2095 C CA . GLU A 1 267 ? -26.636 -6.178 22.885 1.00 78.62 267 GLU A CA 1
ATOM 2096 C C . GLU A 1 267 ? -27.265 -7.456 22.301 1.00 78.62 267 GLU A C 1
ATOM 2098 O O . GLU A 1 267 ? -28.303 -7.406 21.635 1.00 78.62 267 GLU A O 1
ATOM 2103 N N . GLY A 1 268 ? -26.611 -8.595 22.535 1.00 85.00 268 GLY A N 1
ATOM 2104 C CA . GLY A 1 268 ? -27.024 -9.905 22.037 1.00 85.00 268 GLY A CA 1
ATOM 2105 C C . GLY A 1 268 ? -25.964 -10.582 21.167 1.00 85.00 268 GLY A C 1
ATOM 2106 O O . GLY A 1 268 ? -24.762 -10.361 21.325 1.00 85.00 268 GLY A O 1
ATOM 2107 N N . LEU A 1 269 ? -26.421 -11.446 20.258 1.00 89.69 269 LEU A N 1
ATOM 2108 C CA . LEU A 1 269 ? -25.558 -12.222 19.371 1.00 89.69 269 LEU A CA 1
ATOM 2109 C C . LEU A 1 269 ? -25.049 -11.356 18.211 1.00 89.69 269 LEU A C 1
ATOM 2111 O O . LEU A 1 269 ? -25.831 -10.875 17.389 1.00 89.69 269 LEU A O 1
ATOM 2115 N N . VAL A 1 270 ? -23.732 -11.166 18.139 1.00 91.81 270 VAL A N 1
ATOM 2116 C CA . VAL A 1 270 ? -23.068 -10.346 17.121 1.00 91.81 270 VAL A CA 1
ATOM 2117 C C . VAL A 1 270 ? -22.156 -11.217 16.269 1.00 91.81 270 VAL A C 1
ATOM 2119 O O . VAL A 1 270 ? -21.195 -11.796 16.770 1.00 91.81 270 VAL A O 1
ATOM 2122 N N . THR A 1 271 ? -22.406 -11.248 14.963 1.00 94.56 271 THR A N 1
ATOM 2123 C CA . THR A 1 271 ? -21.523 -11.923 14.008 1.00 94.56 271 THR A CA 1
ATOM 2124 C C . THR A 1 271 ? -20.304 -11.056 13.699 1.00 94.56 271 THR A C 1
ATOM 2126 O O . THR A 1 271 ? -20.411 -9.954 13.151 1.00 94.56 271 THR A O 1
ATOM 2129 N N . ILE A 1 272 ? -19.128 -11.568 14.046 1.00 95.44 272 ILE A N 1
ATOM 2130 C CA . ILE A 1 272 ? -17.824 -11.015 13.689 1.00 95.44 272 ILE A CA 1
ATOM 2131 C C . ILE A 1 272 ? -17.396 -11.643 12.367 1.00 95.44 272 ILE A C 1
ATOM 2133 O O . ILE A 1 272 ? -17.349 -12.864 12.255 1.00 95.44 272 ILE A O 1
ATOM 2137 N N . GLU A 1 273 ? -17.068 -10.824 11.371 1.00 96.81 273 GLU A N 1
ATOM 2138 C CA . GLU A 1 273 ? -16.607 -11.282 10.059 1.00 96.81 273 GLU A CA 1
ATOM 2139 C C . GLU A 1 273 ? -15.252 -10.660 9.713 1.00 96.81 273 GLU A C 1
ATOM 2141 O O . GLU A 1 273 ? -14.957 -9.506 10.055 1.00 96.81 273 GLU A O 1
ATOM 2146 N N . GLY A 1 274 ? -14.441 -11.392 8.958 1.00 97.38 274 GLY A N 1
ATOM 2147 C CA . GLY A 1 274 ? -13.158 -10.890 8.499 1.00 97.38 274 GLY A CA 1
ATOM 2148 C C . GLY A 1 274 ? -12.474 -11.776 7.470 1.00 97.38 274 GLY A C 1
ATOM 2149 O O . GLY A 1 274 ? -13.060 -12.724 6.950 1.00 97.38 274 GLY A O 1
ATOM 2150 N N . TRP A 1 275 ? -11.220 -11.436 7.194 1.00 98.12 275 TRP A N 1
ATOM 2151 C CA . TRP A 1 275 ? -10.330 -12.190 6.316 1.00 98.12 275 TRP A CA 1
ATOM 2152 C C . TRP A 1 275 ? -9.171 -12.769 7.110 1.00 98.12 275 TRP A C 1
ATOM 2154 O O . TRP A 1 275 ? -8.656 -12.108 8.009 1.00 98.12 275 TRP A O 1
ATOM 2164 N N . ALA A 1 276 ? -8.725 -13.962 6.751 1.00 98.19 276 ALA A N 1
ATOM 2165 C CA . ALA A 1 276 ? -7.508 -14.576 7.254 1.00 98.19 276 ALA A CA 1
ATOM 2166 C C . ALA A 1 276 ? -6.668 -15.094 6.084 1.00 98.19 276 ALA A C 1
ATOM 2168 O O . ALA A 1 276 ? -7.204 -15.455 5.041 1.00 98.19 276 ALA A O 1
ATOM 2169 N N . TRP A 1 277 ? -5.346 -15.076 6.209 1.00 98.19 277 TRP A N 1
ATOM 2170 C CA . TRP A 1 277 ? -4.456 -15.540 5.146 1.00 98.19 277 TRP A CA 1
ATOM 2171 C C . TRP A 1 277 ? -3.123 -16.026 5.706 1.00 98.19 277 TRP A C 1
ATOM 2173 O O . TRP A 1 277 ? -2.710 -15.637 6.796 1.00 98.19 277 TRP A O 1
ATOM 2183 N N . SER A 1 278 ? -2.455 -16.883 4.942 1.00 97.56 278 SER A N 1
ATOM 2184 C CA . SER A 1 278 ? -1.113 -17.405 5.201 1.00 97.56 278 SER A CA 1
ATOM 2185 C C . SER A 1 278 ? -0.539 -17.938 3.885 1.00 97.56 278 SER A C 1
ATOM 2187 O O . SER A 1 278 ? -1.290 -18.184 2.938 1.00 97.56 278 SER A O 1
ATOM 2189 N N . HIS A 1 279 ? 0.778 -18.126 3.799 1.00 96.44 279 HIS A N 1
ATOM 2190 C CA . HIS A 1 279 ? 1.415 -18.706 2.612 1.00 96.44 279 HIS A CA 1
ATOM 2191 C C . HIS A 1 279 ? 0.921 -20.130 2.283 1.00 96.44 279 HIS A C 1
ATOM 2193 O O . HIS A 1 279 ? 0.819 -20.495 1.112 1.00 96.44 279 HIS A O 1
ATOM 2199 N N . ASP A 1 280 ? 0.603 -20.924 3.301 1.00 95.00 280 ASP A N 1
ATOM 2200 C CA . ASP A 1 280 ? 0.128 -22.306 3.219 1.00 95.00 280 ASP A CA 1
ATOM 2201 C C . ASP A 1 280 ? -1.405 -22.395 3.282 1.00 95.00 280 ASP A C 1
ATOM 2203 O O . ASP A 1 280 ? -2.006 -23.107 2.485 1.00 95.00 280 ASP A O 1
ATOM 2207 N N . GLY A 1 281 ? -2.048 -21.568 4.099 1.00 96.81 281 GLY A N 1
ATOM 2208 C CA . GLY A 1 281 ? -3.501 -21.525 4.288 1.00 96.81 281 GLY A CA 1
ATOM 2209 C C . GLY A 1 281 ? -3.833 -21.337 5.764 1.00 96.81 281 GLY A C 1
ATOM 2210 O O . GLY A 1 281 ? -2.940 -21.362 6.609 1.00 96.81 281 GLY A O 1
ATOM 2211 N N . VAL A 1 282 ? -5.101 -21.109 6.085 1.00 98.50 282 VAL A N 1
ATOM 2212 C CA . VAL A 1 282 ? -5.582 -20.911 7.456 1.00 98.50 282 VAL A CA 1
ATOM 2213 C C . VAL A 1 282 ? -6.506 -22.058 7.832 1.00 98.50 282 VAL A C 1
ATOM 2215 O O . VAL A 1 282 ? -7.545 -22.248 7.204 1.00 98.50 282 VAL A O 1
ATOM 2218 N N . ALA A 1 283 ? -6.134 -22.791 8.880 1.00 98.12 283 ALA A N 1
ATOM 2219 C CA . ALA A 1 283 ? -6.897 -23.925 9.392 1.00 98.12 283 ALA A CA 1
ATOM 2220 C C . ALA A 1 283 ? -7.947 -23.504 10.431 1.00 98.12 283 ALA A C 1
ATOM 2222 O O . ALA A 1 283 ? -8.989 -24.140 10.564 1.00 98.12 283 ALA A O 1
ATOM 2223 N N . LEU A 1 284 ? -7.670 -22.443 11.193 1.00 98.12 284 LEU A N 1
ATOM 2224 C CA . LEU A 1 284 ? -8.511 -22.019 12.310 1.00 98.12 284 LEU A CA 1
ATOM 2225 C C . LEU A 1 284 ? -8.452 -20.502 12.490 1.00 98.12 284 LEU A C 1
ATOM 2227 O O . LEU A 1 284 ? -7.384 -19.899 12.386 1.00 98.12 284 LEU A O 1
ATOM 2231 N N . VAL A 1 285 ? -9.597 -19.900 12.819 1.00 98.56 285 VAL A N 1
ATOM 2232 C CA . VAL A 1 285 ? -9.676 -18.547 13.376 1.00 98.56 285 VAL A CA 1
ATOM 2233 C C . VAL A 1 285 ? -10.480 -18.586 14.665 1.00 98.56 285 VAL A C 1
ATOM 2235 O O . VAL A 1 285 ? -11.581 -19.128 14.708 1.00 98.56 285 VAL A O 1
ATOM 2238 N N . GLU A 1 286 ? -9.939 -17.968 15.704 1.00 98.06 286 GLU A N 1
ATOM 2239 C CA . GLU A 1 286 ? -10.582 -17.799 16.999 1.00 98.06 286 GLU A CA 1
ATOM 2240 C C . GLU A 1 286 ? -10.803 -16.309 17.277 1.00 98.06 286 GLU A C 1
ATOM 2242 O O . GLU A 1 286 ? -9.953 -15.467 16.971 1.00 98.06 286 GLU A O 1
ATOM 2247 N N . VAL A 1 287 ? -11.940 -15.978 17.887 1.00 97.62 287 VAL A N 1
ATOM 2248 C CA . VAL A 1 287 ? -12.291 -14.615 18.292 1.00 97.62 287 VAL A CA 1
ATOM 2249 C C . VAL A 1 287 ? -12.410 -14.546 19.807 1.00 97.62 287 VAL A C 1
ATOM 2251 O O . VAL A 1 287 ? -13.067 -15.373 20.429 1.00 97.62 287 VAL A O 1
ATOM 2254 N N . SER A 1 288 ? -11.790 -13.538 20.406 1.00 96.00 288 SER A N 1
ATOM 2255 C CA . SER A 1 288 ? -11.880 -13.262 21.839 1.00 96.00 288 SER A CA 1
ATOM 2256 C C . SER A 1 288 ? -12.560 -11.918 22.075 1.00 96.00 288 SER A C 1
ATOM 2258 O O . SER A 1 288 ? -12.298 -10.959 21.347 1.00 96.00 288 SER A O 1
ATOM 2260 N N . LYS A 1 289 ? -13.415 -11.843 23.104 1.00 92.56 289 LYS A N 1
ATOM 2261 C CA . LYS A 1 289 ? -14.081 -10.604 23.555 1.00 92.56 289 LYS A CA 1
ATOM 2262 C C . LYS A 1 289 ? -13.421 -9.926 24.756 1.00 92.56 289 LYS A C 1
ATOM 2264 O O . LYS A 1 289 ? -13.767 -8.795 25.089 1.00 92.56 289 LYS A O 1
ATOM 2269 N N . ASP A 1 290 ? -12.455 -10.591 25.378 1.00 88.81 290 ASP A N 1
ATOM 2270 C CA . ASP A 1 290 ? -11.821 -10.214 26.645 1.00 88.81 290 ASP A CA 1
ATOM 2271 C C . ASP A 1 290 ? -10.299 -10.033 26.505 1.00 88.81 290 ASP A C 1
ATOM 2273 O O . ASP A 1 290 ? -9.531 -10.260 27.442 1.00 88.81 290 ASP A O 1
ATOM 2277 N N . ALA A 1 291 ? -9.865 -9.574 25.326 1.00 86.19 291 ALA A N 1
ATOM 2278 C CA . ALA A 1 291 ? -8.463 -9.322 24.995 1.00 86.19 291 ALA A CA 1
ATOM 2279 C C . ALA A 1 291 ? -7.544 -10.561 25.062 1.00 86.19 291 ALA A C 1
ATOM 2281 O O . ALA A 1 291 ? -6.341 -10.420 25.280 1.00 86.19 291 ALA A O 1
ATOM 2282 N N . GLY A 1 292 ? -8.096 -11.749 24.809 1.00 90.06 292 GLY A N 1
ATOM 2283 C CA . GLY A 1 292 ? -7.364 -13.006 24.649 1.00 90.06 292 GLY A CA 1
ATOM 2284 C C . GLY A 1 292 ? -7.405 -13.939 25.855 1.00 90.06 292 GLY A C 1
ATOM 2285 O O . GLY A 1 292 ? -6.635 -14.898 25.874 1.00 90.06 292 GLY A O 1
ATOM 2286 N N . GLN A 1 293 ? -8.265 -13.677 26.845 1.00 89.56 293 GLN A N 1
ATOM 2287 C CA . GLN A 1 293 ? -8.415 -14.545 28.019 1.00 89.56 293 GLN A CA 1
ATOM 2288 C C . GLN A 1 293 ? -9.268 -15.779 27.695 1.00 89.56 293 GLN A C 1
ATOM 2290 O O . GLN A 1 293 ? -8.935 -16.881 28.123 1.00 89.56 293 GLN A O 1
ATOM 2295 N N . SER A 1 294 ? -10.321 -15.614 26.892 1.00 93.75 294 SER A N 1
ATOM 2296 C CA . SER A 1 294 ? -11.158 -16.695 26.367 1.00 93.75 294 SER A CA 1
ATOM 2297 C C . SER A 1 294 ? -11.366 -16.563 24.858 1.00 93.75 294 SER A C 1
ATOM 2299 O O . SER A 1 294 ? -11.307 -15.462 24.303 1.00 93.75 294 SER A O 1
ATOM 2301 N N . TRP A 1 295 ? -11.591 -17.697 24.190 1.00 96.44 295 TRP A N 1
ATOM 2302 C CA . TRP A 1 295 ? -11.631 -17.805 22.733 1.00 96.44 295 TRP A CA 1
ATOM 2303 C C . TRP A 1 295 ? -12.874 -18.559 22.268 1.00 96.44 295 TRP A C 1
ATOM 2305 O O . TRP A 1 295 ? -13.250 -19.581 22.837 1.00 96.44 295 TRP A O 1
ATOM 2315 N N . ILE A 1 296 ? -13.496 -18.037 21.216 1.00 97.19 296 ILE A N 1
ATOM 2316 C CA . ILE A 1 296 ? -14.627 -18.636 20.516 1.00 97.19 296 ILE A CA 1
ATOM 2317 C C . ILE A 1 296 ? -14.128 -19.024 19.131 1.00 97.19 296 ILE A C 1
ATOM 2319 O O . ILE A 1 296 ? -13.656 -18.175 18.370 1.00 97.19 296 ILE A O 1
ATOM 2323 N N . GLN A 1 297 ? -14.225 -20.306 18.804 1.00 97.81 297 GLN A N 1
ATOM 2324 C CA . GLN A 1 297 ? -13.850 -20.803 17.489 1.00 97.81 297 GLN A CA 1
ATOM 2325 C C . GLN A 1 297 ? -14.825 -20.282 16.427 1.00 97.81 297 GLN A C 1
ATOM 2327 O O . GLN A 1 297 ? -16.036 -20.478 16.521 1.00 97.81 297 GLN A O 1
ATOM 2332 N N . GLY A 1 298 ? -14.281 -19.618 15.410 1.00 96.94 298 GLY A N 1
ATOM 2333 C CA . GLY A 1 298 ? -15.016 -19.202 14.225 1.00 96.94 298 GLY A CA 1
ATOM 2334 C C . GLY A 1 298 ? -15.038 -20.286 13.151 1.00 96.94 298 GLY A C 1
ATOM 2335 O O . GLY A 1 298 ? -14.221 -21.209 13.134 1.00 96.94 298 GLY A O 1
ATOM 2336 N N . LYS A 1 299 ? -15.964 -20.136 12.207 1.00 98.31 299 LYS A N 1
ATOM 2337 C CA . LYS A 1 299 ? -15.951 -20.851 10.932 1.00 98.31 299 LYS A CA 1
ATOM 2338 C C . LYS A 1 299 ? -14.979 -20.153 9.981 1.00 98.31 299 LYS A C 1
ATOM 2340 O O . LYS A 1 299 ? -15.032 -18.931 9.856 1.00 98.31 299 LYS A O 1
ATOM 2345 N N . VAL A 1 300 ? -14.143 -20.927 9.296 1.00 98.19 300 VAL A N 1
ATOM 2346 C CA . VAL A 1 300 ? -13.253 -20.463 8.223 1.00 98.19 300 VAL A CA 1
ATOM 2347 C C . VAL A 1 300 ? -13.685 -21.149 6.933 1.00 98.19 300 VAL A C 1
ATOM 2349 O O . VAL A 1 300 ? -13.947 -22.350 6.944 1.00 98.19 300 VAL A O 1
ATOM 2352 N N . ASP A 1 301 ? -13.816 -20.389 5.853 1.00 98.00 301 ASP A N 1
ATOM 2353 C CA . ASP A 1 301 ? -14.129 -20.946 4.537 1.00 98.00 301 ASP A CA 1
ATOM 2354 C C . ASP A 1 301 ? -12.890 -21.622 3.924 1.00 98.00 301 ASP A C 1
ATOM 2356 O O . ASP A 1 301 ? -11.748 -21.270 4.244 1.00 98.00 301 ASP A O 1
ATOM 2360 N N . ASP A 1 302 ? -13.114 -22.580 3.023 1.00 95.44 302 ASP A N 1
ATOM 2361 C CA . ASP A 1 302 ? -12.041 -23.273 2.309 1.00 95.44 302 ASP A CA 1
ATOM 2362 C C . ASP A 1 302 ? -11.185 -22.295 1.489 1.00 95.44 302 ASP A C 1
ATOM 2364 O O . ASP A 1 302 ? -11.645 -21.251 1.013 1.00 95.44 302 ASP A O 1
ATOM 2368 N N . LYS A 1 303 ? -9.910 -22.640 1.303 1.00 94.31 303 LYS A N 1
ATOM 2369 C CA . LYS A 1 303 ? -8.986 -21.839 0.499 1.00 94.31 303 LYS A CA 1
ATOM 2370 C C . LYS A 1 303 ? -9.324 -21.948 -0.991 1.00 94.31 303 LYS A C 1
ATOM 2372 O O . LYS A 1 303 ? -9.214 -23.017 -1.584 1.00 94.31 303 LYS A O 1
ATOM 2377 N N . GLU A 1 304 ? -9.650 -20.815 -1.608 1.00 94.81 304 GLU A N 1
ATOM 2378 C CA . GLU A 1 304 ? -9.767 -20.669 -3.064 1.00 94.81 304 GLU A CA 1
ATOM 2379 C C . GLU A 1 304 ? -8.424 -20.192 -3.648 1.00 94.81 304 GLU A C 1
ATOM 2381 O O . GLU A 1 304 ? -7.921 -19.134 -3.266 1.00 94.81 304 GLU A O 1
ATOM 2386 N N . ASP A 1 305 ? -7.817 -20.959 -4.562 1.00 94.94 305 ASP A N 1
ATOM 2387 C CA . ASP A 1 305 ? -6.490 -20.689 -5.142 1.00 94.94 305 ASP A CA 1
ATOM 2388 C C . ASP A 1 305 ? -5.420 -20.320 -4.087 1.00 94.94 305 ASP A C 1
ATOM 2390 O O . ASP A 1 305 ? -4.966 -21.157 -3.306 1.00 94.94 305 ASP A O 1
ATOM 2394 N N . GLN A 1 306 ? -4.966 -19.064 -4.093 1.00 97.25 306 GLN A N 1
ATOM 2395 C CA . GLN A 1 306 ? -4.025 -18.466 -3.146 1.00 97.25 306 GLN A CA 1
ATOM 2396 C C . GLN A 1 306 ? -4.647 -17.229 -2.485 1.00 97.25 306 GLN A C 1
ATOM 2398 O O . GLN A 1 306 ? -3.933 -16.310 -2.070 1.00 97.25 306 GLN A O 1
ATOM 2403 N N . ALA A 1 307 ? -5.979 -17.164 -2.460 1.00 98.25 307 ALA A N 1
ATOM 2404 C CA . ALA A 1 307 ? -6.738 -16.066 -1.895 1.00 98.25 307 ALA A CA 1
ATOM 2405 C C . ALA A 1 307 ? -6.696 -16.071 -0.363 1.00 98.25 307 ALA A C 1
ATOM 2407 O O . ALA A 1 307 ? -6.307 -17.049 0.278 1.00 98.25 307 ALA A O 1
ATOM 2408 N N . TR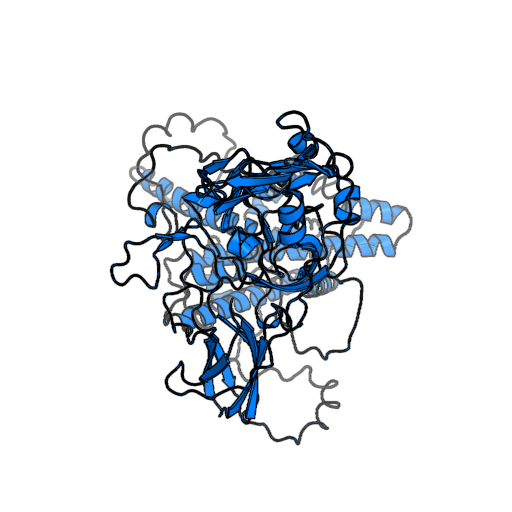P A 1 308 ? -7.118 -14.958 0.235 1.00 98.06 308 TRP A N 1
ATOM 2409 C CA . TRP A 1 308 ? -7.504 -14.958 1.645 1.00 98.06 308 TRP A CA 1
ATOM 2410 C C . TRP A 1 308 ? -8.784 -15.784 1.875 1.00 98.06 308 TRP A C 1
ATOM 2412 O O . TRP A 1 308 ? -9.620 -15.932 0.986 1.00 98.06 308 TRP A O 1
ATOM 2422 N N . GLN A 1 309 ? -8.947 -16.313 3.080 1.00 98.50 309 GLN A N 1
ATOM 2423 C CA . GLN A 1 309 ? -10.114 -17.078 3.510 1.00 98.50 309 GLN A CA 1
ATOM 2424 C C . GLN A 1 309 ? -11.025 -16.198 4.358 1.00 98.50 309 GLN A C 1
ATOM 2426 O O . GLN A 1 309 ? -10.560 -15.426 5.203 1.00 98.50 309 GLN A O 1
ATOM 2431 N N . LYS A 1 310 ? -12.335 -16.297 4.137 1.00 98.31 310 LYS A N 1
ATOM 2432 C CA . LYS A 1 310 ? -13.306 -15.606 4.984 1.00 98.31 310 LYS A CA 1
ATOM 2433 C C . LYS A 1 310 ? -13.415 -16.337 6.319 1.00 98.31 310 LYS A C 1
ATOM 2435 O O . LYS A 1 310 ? -13.404 -17.564 6.345 1.00 98.31 310 LYS A O 1
ATOM 2440 N N . PHE A 1 311 ? -13.570 -15.596 7.412 1.00 98.38 311 PHE A N 1
ATOM 2441 C CA . PHE A 1 311 ? -13.989 -16.175 8.685 1.00 98.38 311 PHE A CA 1
ATOM 2442 C C . PHE A 1 311 ? -15.226 -15.479 9.247 1.00 98.38 311 PHE A C 1
ATOM 2444 O O . PHE A 1 311 ? -15.446 -14.284 9.014 1.00 98.38 311 PHE A O 1
ATOM 2451 N N . THR A 1 312 ? -16.010 -16.231 10.017 1.00 98.19 312 THR A N 1
ATOM 2452 C CA . THR A 1 312 ? -17.172 -15.741 10.764 1.00 98.19 312 THR A CA 1
ATOM 2453 C C . THR A 1 312 ? -17.224 -16.365 12.153 1.00 98.19 312 THR A C 1
ATOM 2455 O O . THR A 1 312 ? -17.069 -17.578 12.277 1.00 98.19 312 THR A O 1
ATOM 2458 N N . ALA A 1 313 ? -17.484 -15.577 13.190 1.00 97.44 313 ALA A N 1
ATOM 2459 C CA . ALA A 1 313 ? -17.700 -16.074 14.547 1.00 97.44 313 ALA A CA 1
ATOM 2460 C C . ALA A 1 313 ? -18.861 -15.324 15.200 1.00 97.44 313 ALA A C 1
ATOM 2462 O O . ALA A 1 313 ? -18.869 -14.093 15.204 1.00 97.44 313 ALA A O 1
ATOM 2463 N N . ASP A 1 314 ? -19.812 -16.054 15.770 1.00 95.88 314 ASP A N 1
ATOM 2464 C CA . ASP A 1 314 ? -20.916 -15.457 16.513 1.00 95.88 314 ASP A CA 1
ATOM 2465 C C . ASP A 1 314 ? -20.516 -15.291 17.979 1.00 95.88 314 ASP A C 1
ATOM 2467 O O . ASP A 1 314 ? -20.119 -16.245 18.649 1.00 95.88 314 ASP A O 1
ATOM 2471 N N . VAL A 1 315 ? -20.579 -14.054 18.469 1.00 93.12 315 VAL A N 1
ATOM 2472 C CA . VAL A 1 315 ? -20.130 -13.683 19.811 1.00 93.12 315 VAL A CA 1
ATOM 2473 C C . VAL A 1 315 ? -21.278 -13.023 20.556 1.00 93.12 315 VAL A C 1
ATOM 2475 O O . VAL A 1 315 ? -21.826 -12.016 20.111 1.00 93.12 315 VAL A O 1
ATOM 2478 N N . GLU A 1 316 ? -21.624 -13.569 21.717 1.00 91.69 316 GLU A N 1
ATOM 2479 C CA . GLU A 1 316 ? -22.608 -12.962 22.609 1.00 91.69 316 GLU A CA 1
ATOM 2480 C C . GLU A 1 316 ? -21.968 -11.818 23.407 1.00 91.69 316 GLU A C 1
ATOM 2482 O O . GLU A 1 316 ? -20.979 -12.016 24.132 1.00 91.69 316 GLU A O 1
ATOM 2487 N N . LEU A 1 317 ? -22.519 -10.614 23.235 1.00 88.88 317 LEU A N 1
ATOM 2488 C CA . LEU A 1 317 ? -22.034 -9.375 23.836 1.00 88.88 317 LEU A CA 1
ATOM 2489 C C . LEU A 1 317 ? -23.145 -8.697 24.641 1.00 88.88 317 LEU A C 1
ATOM 2491 O O . LEU A 1 317 ? -24.182 -8.313 24.101 1.00 88.88 317 LEU A O 1
ATOM 2495 N N . GLU A 1 318 ? -22.887 -8.495 25.929 1.00 86.06 318 GLU A N 1
ATOM 2496 C CA . GLU A 1 318 ? -23.761 -7.735 26.826 1.00 86.06 318 GLU A CA 1
ATOM 2497 C C . GLU A 1 318 ? -23.505 -6.224 26.695 1.00 86.06 318 GLU A C 1
ATOM 2499 O O . GLU A 1 318 ? -22.503 -5.787 26.113 1.00 86.06 318 GLU A O 1
ATOM 2504 N N . SER A 1 319 ? -24.392 -5.406 27.264 1.00 82.12 319 SER A N 1
ATOM 2505 C CA . SER A 1 319 ? -24.172 -3.963 27.414 1.00 82.12 319 SER A CA 1
ATOM 2506 C C . SER A 1 319 ? -22.832 -3.672 28.116 1.00 82.12 319 SER A C 1
ATOM 2508 O O . SER A 1 319 ? -22.575 -4.158 29.213 1.00 82.12 319 SER A O 1
ATOM 2510 N N . GLY A 1 320 ? -21.956 -2.878 27.492 1.00 81.44 320 GLY A N 1
ATOM 2511 C CA . GLY A 1 320 ? -20.596 -2.651 27.993 1.00 81.44 320 GLY A CA 1
ATOM 2512 C C . GLY A 1 320 ? -19.576 -2.296 26.911 1.00 81.44 320 GLY A C 1
ATOM 2513 O O . GLY A 1 320 ? -19.916 -2.147 25.737 1.00 81.44 320 GLY A O 1
ATOM 2514 N N . SER A 1 321 ? -18.314 -2.131 27.317 1.00 82.94 321 SER A N 1
ATOM 2515 C CA . SER A 1 321 ? -17.183 -1.898 26.412 1.00 82.94 321 SER A CA 1
ATOM 2516 C C . SER A 1 321 ? -16.364 -3.181 26.270 1.00 82.94 321 SER A C 1
ATOM 2518 O O . SER A 1 321 ? -15.868 -3.710 27.261 1.00 82.94 321 SER A O 1
ATOM 2520 N N . TRP A 1 322 ? -16.216 -3.675 25.044 1.00 85.75 322 TRP A N 1
ATOM 2521 C CA . TRP A 1 322 ? -15.563 -4.939 24.716 1.00 85.75 322 TRP A CA 1
ATOM 2522 C C . TRP A 1 322 ? -14.371 -4.715 23.798 1.00 85.75 322 TRP A C 1
ATOM 2524 O O . TRP A 1 322 ? -14.416 -3.885 22.885 1.00 85.75 322 TRP A O 1
ATOM 2534 N N . LYS A 1 323 ? -13.304 -5.487 24.006 1.00 90.19 323 LYS A N 1
ATOM 2535 C CA . LYS A 1 323 ? -12.133 -5.504 23.129 1.00 90.19 323 LYS A CA 1
ATOM 2536 C C . LYS A 1 323 ? -12.115 -6.825 22.378 1.00 90.19 323 LYS A C 1
ATOM 2538 O O . LYS A 1 323 ? -11.711 -7.849 22.921 1.00 90.19 323 LYS A O 1
ATOM 2543 N N . LEU A 1 324 ? -12.545 -6.768 21.125 1.00 92.75 324 LEU A N 1
ATOM 2544 C CA . LEU A 1 324 ? -12.577 -7.920 20.240 1.00 92.75 324 LEU A CA 1
ATOM 2545 C C . LEU A 1 324 ? -11.212 -8.086 19.575 1.00 92.75 324 LEU A C 1
ATOM 2547 O O . LEU A 1 324 ? -10.637 -7.108 19.084 1.00 92.75 324 LEU A O 1
ATOM 2551 N N . ILE A 1 325 ? -10.701 -9.312 19.553 1.00 94.94 325 ILE A N 1
ATOM 2552 C CA . ILE A 1 325 ? -9.499 -9.687 18.804 1.00 94.94 325 ILE A CA 1
ATOM 2553 C C . ILE A 1 325 ? -9.747 -10.958 17.998 1.00 94.94 325 ILE A C 1
ATOM 2555 O O . ILE A 1 325 ? -10.485 -11.830 18.449 1.00 94.94 325 ILE A O 1
ATOM 2559 N N . ALA A 1 326 ? -9.118 -11.066 16.828 1.00 96.56 326 ALA A N 1
ATOM 2560 C CA . ALA A 1 326 ? -9.115 -12.281 16.013 1.00 96.56 326 ALA A CA 1
ATOM 2561 C C . ALA A 1 326 ? -7.693 -12.848 15.916 1.00 96.56 326 ALA A C 1
ATOM 2563 O O . ALA A 1 326 ? -6.737 -12.097 15.704 1.00 96.56 326 ALA A O 1
ATOM 2564 N N . SER A 1 327 ? -7.560 -14.163 16.091 1.00 97.50 327 SER A N 1
ATOM 2565 C CA . SER A 1 327 ? -6.300 -14.901 15.989 1.00 97.50 327 SER A CA 1
ATOM 2566 C C . SER A 1 327 ? -6.469 -16.061 15.018 1.00 97.50 327 SER A C 1
ATOM 2568 O O . SER A 1 327 ? -7.351 -16.894 15.199 1.00 97.50 327 SER A O 1
ATOM 2570 N N . ALA A 1 328 ? -5.632 -16.103 13.986 1.00 98.19 328 ALA A N 1
ATOM 2571 C CA . ALA A 1 328 ? -5.578 -17.189 13.021 1.00 98.19 328 ALA A CA 1
ATOM 2572 C C . ALA A 1 328 ? -4.424 -18.159 13.306 1.00 98.19 328 ALA A C 1
ATOM 2574 O O . ALA A 1 328 ? -3.353 -17.761 13.785 1.00 98.19 328 ALA A O 1
ATOM 2575 N N . THR A 1 329 ? -4.645 -19.416 12.925 1.00 98.31 329 THR A N 1
ATOM 2576 C CA . THR A 1 329 ? -3.659 -20.497 12.904 1.00 98.31 329 THR A CA 1
ATOM 2577 C C . THR A 1 329 ? -3.547 -21.060 11.489 1.00 98.31 329 THR A C 1
ATOM 2579 O O . THR A 1 329 ? -4.560 -21.367 10.857 1.00 98.31 329 THR A O 1
ATOM 2582 N N . SER A 1 330 ? -2.321 -21.166 10.974 1.00 97.75 330 SER A N 1
ATOM 2583 C CA . SER A 1 330 ? -2.048 -21.709 9.642 1.00 97.75 330 SER A CA 1
ATOM 2584 C C . SER A 1 330 ? -2.250 -23.220 9.577 1.00 97.75 330 SER A C 1
ATOM 2586 O O . SER A 1 330 ? -2.321 -23.893 10.605 1.00 97.75 330 SER A O 1
ATOM 2588 N N . GLU A 1 331 ? -2.269 -23.774 8.366 1.00 96.81 331 GLU A N 1
ATOM 2589 C CA . GLU A 1 331 ? -2.264 -25.231 8.164 1.00 96.81 331 GLU A CA 1
ATOM 2590 C C . GLU A 1 331 ? -1.015 -25.916 8.736 1.00 96.81 331 GLU A C 1
ATOM 2592 O O . GLU A 1 331 ? -1.093 -27.027 9.253 1.00 96.81 331 GLU A O 1
ATOM 2597 N N . SER A 1 332 ? 0.131 -25.234 8.725 1.00 95.00 332 SER A N 1
ATOM 2598 C CA . SER A 1 332 ? 1.357 -25.683 9.400 1.00 95.00 332 SER A CA 1
ATOM 2599 C C . SER A 1 332 ? 1.329 -25.561 10.932 1.00 95.00 332 SER A C 1
ATOM 2601 O O . SER A 1 332 ? 2.303 -25.934 11.586 1.00 95.00 332 SER A O 1
ATOM 2603 N N . GLY A 1 333 ? 0.246 -25.047 11.526 1.00 95.81 333 GLY A N 1
ATOM 2604 C CA . GLY A 1 333 ? 0.089 -24.908 12.977 1.00 95.81 333 GLY A CA 1
ATOM 2605 C C . GLY A 1 333 ? 0.709 -23.641 13.580 1.00 95.81 333 GLY A C 1
ATOM 2606 O O . GLY A 1 333 ? 0.722 -23.486 14.801 1.00 95.81 333 GLY A O 1
ATOM 2607 N N . MET A 1 334 ? 1.194 -22.705 12.761 1.00 95.00 334 MET A N 1
ATOM 2608 C CA . MET A 1 334 ? 1.700 -21.417 13.242 1.00 95.00 334 MET A CA 1
ATOM 2609 C C . MET A 1 334 ? 0.528 -20.534 13.669 1.00 95.00 334 MET A C 1
ATOM 2611 O O . MET A 1 334 ? -0.432 -20.393 12.921 1.00 95.00 334 MET A O 1
ATOM 2615 N N . LYS A 1 335 ? 0.600 -19.908 14.848 1.00 95.31 335 LYS A N 1
ATOM 2616 C CA . LYS A 1 335 ? -0.458 -19.035 15.390 1.00 95.31 335 LYS A CA 1
ATOM 2617 C C . LYS A 1 335 ? -0.002 -17.577 15.467 1.00 95.31 335 LYS A C 1
ATOM 2619 O O . LYS A 1 335 ? 1.171 -17.300 15.722 1.00 95.31 335 LYS A O 1
ATOM 2624 N N . GLN A 1 336 ? -0.929 -16.636 15.271 1.00 95.19 336 GLN A N 1
ATOM 2625 C CA . GLN A 1 336 ? -0.641 -15.208 15.437 1.00 95.19 336 GLN A CA 1
ATOM 2626 C C . GLN A 1 336 ? -0.239 -14.864 16.883 1.00 95.19 336 GLN A C 1
ATOM 2628 O O . GLN A 1 336 ? -0.936 -15.259 17.823 1.00 95.19 336 GLN A O 1
ATOM 2633 N N . PRO A 1 337 ? 0.820 -14.060 17.087 1.00 93.12 337 PRO A N 1
ATOM 2634 C CA . PRO A 1 337 ? 1.151 -13.536 18.406 1.00 93.12 337 PRO A CA 1
ATOM 2635 C C . PRO A 1 337 ? 0.156 -12.449 18.836 1.00 93.12 337 PRO A C 1
ATOM 2637 O O . PRO A 1 337 ? -0.467 -11.783 18.010 1.00 93.12 337 PRO A O 1
ATOM 2640 N N . LEU A 1 338 ? 0.024 -12.212 20.141 1.00 91.38 338 LEU A N 1
ATOM 2641 C CA . LEU A 1 338 ? -0.855 -11.148 20.643 1.00 91.38 338 LEU A CA 1
ATOM 2642 C C . LEU A 1 338 ? -0.268 -9.746 20.430 1.00 91.38 338 LEU A C 1
ATOM 2644 O O . LEU A 1 338 ? -1.006 -8.797 20.173 1.00 91.38 338 LEU A O 1
ATOM 2648 N N . THR A 1 339 ? 1.053 -9.599 20.534 1.00 89.44 339 THR A N 1
ATOM 2649 C CA . THR A 1 339 ? 1.774 -8.324 20.398 1.00 89.44 339 THR A CA 1
ATOM 2650 C C . THR A 1 339 ? 3.198 -8.560 19.882 1.00 89.44 339 THR A C 1
ATOM 2652 O O . THR A 1 339 ? 3.624 -9.698 19.694 1.00 89.44 339 THR A O 1
ATOM 2655 N N . GLY A 1 340 ? 3.949 -7.482 19.630 1.00 85.06 340 GLY A N 1
ATOM 2656 C CA . GLY A 1 340 ? 5.402 -7.548 19.418 1.00 85.06 340 GLY A CA 1
ATOM 2657 C C . GLY A 1 340 ? 5.858 -8.054 18.046 1.00 85.06 340 GLY A C 1
ATOM 2658 O O . GLY A 1 340 ? 7.059 -8.115 17.799 1.00 85.06 340 GLY A O 1
ATOM 2659 N N . ARG A 1 341 ? 4.929 -8.373 17.135 1.00 88.31 341 ARG A N 1
ATOM 2660 C CA . ARG A 1 341 ? 5.235 -8.805 15.765 1.00 88.31 341 ARG A CA 1
ATOM 2661 C C . ARG A 1 341 ? 4.286 -8.180 14.745 1.00 88.31 341 ARG A C 1
ATOM 2663 O O . ARG A 1 341 ? 3.137 -7.869 15.057 1.00 88.31 341 ARG A O 1
ATOM 2670 N N . ARG A 1 342 ? 4.746 -8.024 13.498 1.00 91.31 342 ARG A N 1
ATOM 2671 C CA . ARG A 1 342 ? 3.935 -7.490 12.387 1.00 91.31 342 ARG A CA 1
ATOM 2672 C C . ARG A 1 342 ? 2.599 -8.200 12.190 1.00 91.31 342 ARG A C 1
ATOM 2674 O O . ARG A 1 342 ? 1.627 -7.532 11.873 1.00 91.31 342 ARG A O 1
ATOM 2681 N N . ASN A 1 343 ? 2.536 -9.513 12.377 1.00 93.62 343 ASN A N 1
ATOM 2682 C CA . ASN A 1 343 ? 1.326 -10.309 12.190 1.00 93.62 343 ASN A CA 1
ATOM 2683 C C . ASN A 1 343 ? 0.537 -10.510 13.494 1.00 93.62 343 ASN A C 1
ATOM 2685 O O . ASN A 1 343 ? -0.202 -11.487 13.614 1.00 93.62 343 ASN A O 1
ATOM 2689 N N . HIS A 1 344 ? 0.705 -9.627 14.484 1.00 93.31 344 HIS A N 1
ATOM 2690 C CA . HIS A 1 344 ? -0.072 -9.718 15.714 1.00 93.31 344 HIS A CA 1
ATOM 2691 C C . HIS A 1 344 ? -1.582 -9.574 15.460 1.00 93.31 344 HIS A C 1
ATOM 2693 O O . HIS A 1 344 ? -2.005 -9.015 14.445 1.00 93.31 344 HIS A O 1
ATOM 2699 N N . VAL A 1 345 ? -2.386 -10.077 16.395 1.00 93.62 345 VAL A N 1
ATOM 2700 C CA . VAL A 1 345 ? -3.856 -10.093 16.306 1.00 93.62 345 VAL A CA 1
ATOM 2701 C C . VAL A 1 345 ? -4.461 -8.709 16.029 1.00 93.62 345 VAL A C 1
ATOM 2703 O O . VAL A 1 345 ? -4.103 -7.714 16.663 1.00 93.62 345 VAL A O 1
ATOM 2706 N N . HIS A 1 346 ? -5.428 -8.634 15.110 1.00 91.44 346 HIS A N 1
ATOM 2707 C CA . HIS A 1 346 ? -6.196 -7.404 14.895 1.00 91.44 346 HIS A CA 1
ATOM 2708 C C . HIS A 1 346 ? -7.131 -7.159 16.083 1.00 91.44 346 HIS A C 1
ATOM 2710 O O . HIS A 1 346 ? -7.821 -8.084 16.508 1.00 91.44 346 HIS A O 1
ATOM 2716 N N . SER A 1 347 ? -7.185 -5.925 16.597 1.00 89.12 347 SER A N 1
ATOM 2717 C CA . SER A 1 347 ? -8.028 -5.566 17.740 1.00 89.12 347 SER A CA 1
ATOM 2718 C C . SER A 1 347 ? -8.951 -4.395 17.440 1.00 89.12 347 SER A C 1
ATOM 2720 O O . SER A 1 347 ? -8.498 -3.362 16.952 1.00 89.12 347 SER A O 1
ATOM 2722 N N . ILE A 1 348 ? -10.224 -4.544 17.810 1.00 88.06 348 ILE A N 1
ATOM 2723 C CA . ILE A 1 348 ? -11.245 -3.497 17.720 1.00 88.06 348 ILE A CA 1
ATOM 2724 C C . ILE A 1 348 ? -11.934 -3.315 19.080 1.00 88.06 348 ILE A C 1
ATOM 2726 O O . ILE A 1 348 ? -12.088 -4.266 19.848 1.00 88.06 348 ILE A O 1
ATOM 2730 N N . THR A 1 349 ? -12.363 -2.093 19.398 1.00 85.12 349 THR A N 1
ATOM 2731 C CA . THR A 1 349 ? -13.091 -1.781 20.643 1.00 85.12 349 THR A CA 1
ATOM 2732 C C . THR A 1 349 ? -14.546 -1.438 20.342 1.00 85.12 349 THR A C 1
ATOM 2734 O O . THR A 1 349 ? -14.820 -0.681 19.409 1.00 85.12 349 THR A O 1
ATOM 2737 N N . LYS A 1 350 ? -15.479 -1.981 21.134 1.00 78.12 350 LYS A N 1
ATOM 2738 C CA . LYS A 1 350 ? -16.924 -1.861 20.932 1.00 78.12 350 LYS A CA 1
ATOM 2739 C C . LYS A 1 350 ? -17.685 -1.471 22.177 1.00 78.12 350 LYS A C 1
ATOM 2741 O O . LYS A 1 350 ? -17.566 -2.136 23.188 1.00 78.12 350 LYS A O 1
ATOM 2746 N N . ASN A 1 351 ? -18.505 -0.428 22.060 1.00 74.69 351 ASN A N 1
ATOM 2747 C CA . ASN A 1 351 ? -19.445 -0.023 23.098 1.00 74.69 351 ASN A CA 1
ATOM 2748 C C . ASN A 1 351 ? -20.848 -0.483 22.698 1.00 74.69 351 ASN A C 1
ATOM 2750 O O . ASN A 1 351 ? -21.340 -0.105 21.631 1.00 74.69 351 ASN A O 1
ATOM 2754 N N . MET A 1 352 ? -21.462 -1.281 23.560 1.00 66.44 352 MET A N 1
ATOM 2755 C CA . MET A 1 352 ? -22.816 -1.800 23.422 1.00 66.44 352 MET A CA 1
ATOM 2756 C C . MET A 1 352 ? -23.760 -0.951 24.270 1.00 66.44 352 MET A C 1
ATOM 2758 O O . MET A 1 352 ? -23.438 -0.626 25.415 1.00 66.44 352 MET A O 1
ATOM 2762 N N . SER A 1 353 ? -24.912 -0.591 23.710 1.00 57.22 353 SER A N 1
ATOM 2763 C CA . SER A 1 353 ? -25.995 0.091 24.426 1.00 57.22 353 SER A CA 1
ATOM 2764 C C . SER A 1 353 ? -27.189 -0.851 24.606 1.00 57.22 353 SER A C 1
ATOM 2766 O O . SER A 1 353 ? -27.449 -1.634 23.685 1.00 57.22 353 SER A O 1
ATOM 2768 N N . PRO A 1 354 ? -27.950 -0.736 25.710 1.00 47.31 354 PRO A N 1
ATOM 2769 C CA . PRO A 1 354 ? -29.106 -1.591 25.957 1.00 47.31 354 PRO A CA 1
ATOM 2770 C C . PRO A 1 354 ? -30.161 -1.461 24.851 1.00 47.31 354 PRO A C 1
ATOM 2772 O O . PRO A 1 354 ? -30.359 -0.379 24.282 1.00 47.31 354 PRO A O 1
ATOM 2775 N N . LEU A 1 355 ? -30.828 -2.574 24.534 1.00 46.00 355 LEU A N 1
ATOM 2776 C CA . LEU A 1 355 ? -31.928 -2.648 23.572 1.00 46.00 355 LEU A CA 1
ATOM 2777 C C . LEU A 1 355 ? -33.096 -1.776 24.059 1.00 46.00 355 LEU A C 1
ATOM 2779 O O . LEU A 1 355 ? -33.898 -2.189 24.893 1.00 46.00 355 LEU A O 1
ATOM 2783 N N . PHE A 1 356 ? -33.248 -0.570 23.505 1.00 38.78 356 PHE A N 1
ATOM 2784 C CA . PHE A 1 356 ? -34.532 0.122 23.592 1.00 38.78 356 PHE A CA 1
ATOM 2785 C C . PHE A 1 356 ? -35.555 -0.681 22.789 1.00 38.78 356 PHE A C 1
ATOM 2787 O O . PHE A 1 356 ? -35.412 -0.871 21.578 1.00 38.78 356 PHE A O 1
ATOM 2794 N N . SER A 1 357 ? -36.560 -1.192 23.497 1.00 33.03 357 SER A N 1
ATOM 2795 C CA . SER A 1 357 ? -37.598 -2.062 22.968 1.00 33.03 357 SER A CA 1
ATOM 2796 C C . SER A 1 357 ? -38.241 -1.492 21.703 1.00 33.03 357 SER A C 1
ATOM 2798 O O . SER A 1 357 ? -38.520 -0.300 21.545 1.00 33.03 357 SER A O 1
ATOM 2800 N N . GLN A 1 358 ? -38.451 -2.406 20.769 1.00 34.28 358 GLN A N 1
ATOM 2801 C CA . GLN A 1 358 ? -38.971 -2.223 19.427 1.00 34.28 358 GLN A CA 1
ATOM 2802 C C . GLN A 1 358 ? -40.459 -1.818 19.481 1.00 34.28 358 GLN A C 1
ATOM 2804 O O . GLN A 1 358 ? -41.338 -2.618 19.199 1.00 34.28 358 GLN A O 1
ATOM 2809 N N . GLY A 1 359 ? -40.747 -0.579 19.897 1.00 30.00 359 GLY A N 1
ATOM 2810 C CA . GLY A 1 359 ? -42.113 -0.058 20.070 1.00 30.00 359 GLY A CA 1
ATOM 2811 C C . GLY A 1 359 ? -42.357 1.356 19.530 1.00 30.00 359 GLY A C 1
ATOM 2812 O O . GLY A 1 359 ? -43.502 1.774 19.417 1.00 30.00 359 GLY A O 1
ATOM 2813 N N . TYR A 1 360 ? -41.321 2.095 19.122 1.00 34.91 360 TYR A N 1
ATOM 2814 C CA . TYR A 1 360 ? -41.451 3.505 18.712 1.00 34.91 360 TYR A CA 1
ATOM 2815 C C . TYR A 1 360 ? -41.058 3.763 17.252 1.00 34.91 360 TYR A C 1
ATOM 2817 O O . TYR A 1 360 ? -40.452 4.777 16.921 1.00 34.91 360 TYR A O 1
ATOM 2825 N N . ARG A 1 361 ? -41.428 2.859 16.335 1.00 32.75 361 ARG A N 1
ATOM 2826 C CA . ARG A 1 361 ? -41.244 3.087 14.887 1.00 32.75 361 ARG A CA 1
ATOM 2827 C C . ARG A 1 361 ? -42.378 3.877 14.222 1.00 32.75 361 ARG A C 1
ATOM 2829 O O . ARG A 1 361 ? -42.238 4.230 13.061 1.00 32.75 361 ARG A O 1
ATOM 2836 N N . HIS A 1 362 ? -43.458 4.190 14.943 1.00 30.38 362 HIS A N 1
ATOM 2837 C CA . HIS A 1 362 ? -44.618 4.920 14.402 1.00 30.38 362 HIS A CA 1
ATOM 2838 C C . HIS A 1 362 ? -44.798 6.344 14.952 1.00 30.38 362 HIS A C 1
ATOM 2840 O O . HIS A 1 362 ? -45.656 7.077 14.478 1.00 30.38 362 HIS A O 1
ATOM 2846 N N . MET A 1 363 ? -43.975 6.773 15.914 1.00 29.89 363 MET A N 1
ATOM 2847 C CA . MET A 1 363 ? -44.065 8.126 16.489 1.00 29.89 363 MET A CA 1
ATOM 2848 C C . MET A 1 363 ? -42.999 9.094 15.942 1.00 29.89 363 MET A C 1
ATOM 2850 O O . MET A 1 363 ? -43.020 10.280 16.256 1.00 29.89 363 MET A O 1
ATOM 2854 N N . PHE A 1 364 ? -42.084 8.602 15.098 1.00 32.53 364 PHE A N 1
ATOM 2855 C CA . PHE A 1 364 ? -40.956 9.377 14.568 1.00 32.53 364 PHE A CA 1
ATOM 2856 C C . PHE A 1 364 ? -41.236 10.098 13.237 1.00 32.53 364 PHE A C 1
ATOM 2858 O O . PHE A 1 364 ? -40.459 10.976 12.872 1.00 32.53 364 PHE A O 1
ATOM 2865 N N . GLU A 1 365 ? -42.344 9.808 12.543 1.00 30.42 365 GLU A N 1
ATOM 2866 C CA . GLU A 1 365 ? -42.716 10.527 11.307 1.00 30.42 365 GLU A CA 1
ATOM 2867 C C . GLU A 1 365 ? -43.600 11.764 11.544 1.00 30.42 365 GLU A C 1
ATOM 2869 O O . GLU A 1 365 ? -43.631 12.654 10.700 1.00 30.42 365 GLU A O 1
ATOM 2874 N N . CYS A 1 366 ? -44.236 11.914 12.712 1.00 27.19 366 CYS A N 1
ATOM 2875 C CA . CYS A 1 366 ? -45.078 13.087 13.001 1.00 27.19 366 CYS A CA 1
ATOM 2876 C C . CYS A 1 366 ? -44.396 14.181 13.842 1.00 27.19 366 CYS A C 1
ATOM 2878 O O . CYS A 1 366 ? -44.959 15.259 14.003 1.00 27.19 366 CYS A O 1
ATOM 2880 N N . HIS A 1 367 ? -43.181 13.957 14.356 1.00 28.34 367 HIS A N 1
ATOM 2881 C CA . HIS A 1 367 ? -42.479 14.929 15.210 1.00 28.34 367 HIS A CA 1
ATOM 2882 C C . HIS A 1 367 ? -41.485 15.837 14.461 1.00 28.34 367 HIS A C 1
ATOM 2884 O O . HIS A 1 367 ? -40.855 16.698 15.074 1.00 28.34 367 HIS A O 1
ATOM 2890 N N . LEU A 1 368 ? -41.358 15.684 13.135 1.00 33.28 368 LEU A N 1
ATOM 2891 C CA . LEU A 1 368 ? -40.405 16.442 12.313 1.00 33.28 368 LEU A CA 1
ATOM 2892 C C . LEU A 1 368 ? -40.929 17.793 11.791 1.00 33.28 368 LEU A C 1
ATOM 2894 O O . LEU A 1 368 ? -40.220 18.461 11.044 1.00 33.28 368 LEU A O 1
ATOM 2898 N N . LEU A 1 369 ? -42.140 18.211 12.176 1.00 32.38 369 LEU A N 1
ATOM 2899 C CA . LEU A 1 369 ? -42.741 19.457 11.683 1.00 32.38 369 LEU A CA 1
ATOM 2900 C C . LEU A 1 369 ? -43.072 20.509 12.749 1.00 32.38 369 LEU A C 1
ATOM 2902 O O . LEU A 1 369 ? -43.533 21.579 12.368 1.00 32.38 369 LEU A O 1
ATOM 2906 N N . LEU A 1 370 ? -42.815 20.284 14.046 1.00 30.58 370 LEU A N 1
ATOM 2907 C CA . LEU A 1 370 ? -43.319 21.219 15.070 1.00 30.58 370 LEU A CA 1
ATOM 2908 C C . LEU A 1 370 ? -42.438 21.529 16.292 1.00 30.58 370 LEU A C 1
ATOM 2910 O O . LEU A 1 370 ? -42.932 22.192 17.192 1.00 30.58 370 LEU A O 1
ATOM 2914 N N . ASN A 1 371 ? -41.151 21.170 16.343 1.00 28.58 371 ASN A N 1
ATOM 2915 C CA . ASN A 1 371 ? -40.319 21.499 17.516 1.00 28.58 371 ASN A CA 1
ATOM 2916 C C . ASN A 1 371 ? -38.989 22.175 17.155 1.00 28.58 371 ASN A C 1
ATOM 2918 O O . ASN A 1 371 ? -37.913 21.589 17.241 1.00 28.58 371 ASN A O 1
ATOM 2922 N N . LEU A 1 372 ? -39.089 23.460 16.806 1.00 33.66 372 LEU A N 1
ATOM 2923 C CA . LEU A 1 372 ? -37.984 24.428 16.773 1.00 33.66 372 LEU A CA 1
ATOM 2924 C C . LEU A 1 372 ? -37.756 25.112 18.142 1.00 33.66 372 LEU A C 1
ATOM 2926 O O . LEU A 1 372 ? -37.069 26.124 18.213 1.00 33.66 372 LEU A O 1
ATOM 2930 N N . THR A 1 373 ? -38.320 24.594 19.239 1.00 31.17 373 THR A N 1
ATOM 2931 C CA . THR A 1 373 ? -38.411 25.343 20.511 1.00 31.17 373 THR A CA 1
ATOM 2932 C C . THR A 1 373 ? -38.002 24.594 21.781 1.00 31.17 373 THR A C 1
ATOM 2934 O O . THR A 1 373 ? -38.101 25.168 22.861 1.00 31.17 373 THR A O 1
ATOM 2937 N N . THR A 1 374 ? -37.467 23.371 21.717 1.00 30.33 374 THR A N 1
ATOM 2938 C CA . THR A 1 374 ? -37.059 22.644 22.940 1.00 30.33 374 THR A CA 1
ATOM 2939 C C . THR A 1 374 ? -35.755 21.859 22.773 1.00 30.33 374 THR A C 1
ATOM 2941 O O . THR A 1 374 ? -35.730 20.634 22.831 1.00 30.33 374 THR A O 1
ATOM 2944 N N . LEU A 1 375 ? -34.644 22.578 22.603 1.00 32.16 375 LEU A N 1
ATOM 2945 C CA . LEU A 1 375 ? -33.289 22.100 22.920 1.00 32.16 375 LEU A CA 1
ATOM 2946 C C . LEU A 1 375 ? -32.702 23.007 24.010 1.00 32.16 375 LEU A C 1
ATOM 2948 O O . LEU A 1 375 ? -31.748 23.748 23.811 1.00 32.16 375 LEU A O 1
ATOM 2952 N N . SER A 1 376 ? -33.337 22.964 25.179 1.00 28.84 376 SER A N 1
ATOM 2953 C CA . SER A 1 376 ? -32.858 23.568 26.420 1.00 28.84 376 SER A CA 1
ATOM 2954 C C . SER A 1 376 ? -33.181 22.606 27.556 1.00 28.84 376 SER A C 1
ATOM 2956 O O . SER A 1 376 ? -34.222 22.755 28.185 1.00 28.84 376 SER A O 1
ATOM 2958 N N . SER A 1 377 ? -32.355 21.566 27.749 1.00 32.28 377 SER A N 1
ATOM 2959 C CA . SER A 1 377 ? -32.274 20.825 29.029 1.00 32.28 377 SER A CA 1
ATOM 2960 C C . SER A 1 377 ? -31.316 19.617 29.048 1.00 32.28 377 SER A C 1
ATOM 2962 O O . SER A 1 377 ? -31.653 18.625 29.665 1.00 32.28 377 SER A O 1
ATOM 2964 N N . VAL A 1 378 ? -30.101 19.671 28.474 1.00 33.53 378 VAL A N 1
ATOM 2965 C CA . VAL A 1 378 ? -28.916 18.991 29.076 1.00 33.53 378 VAL A CA 1
ATOM 2966 C C . VAL A 1 378 ? -27.620 19.695 28.635 1.00 33.53 378 VAL A C 1
ATOM 2968 O O . VAL A 1 378 ? -26.729 19.125 28.016 1.00 33.53 378 VAL A O 1
ATOM 2971 N N . LEU A 1 379 ? -27.520 20.981 28.943 1.00 31.83 379 LEU A N 1
ATOM 2972 C CA . LEU A 1 379 ? -26.264 21.713 29.103 1.00 31.83 379 LEU A CA 1
ATOM 2973 C C . LEU A 1 379 ? -26.485 22.579 30.350 1.00 31.83 379 LEU A C 1
ATOM 2975 O O . LEU A 1 379 ? -27.615 23.043 30.538 1.00 31.83 379 LEU A O 1
ATOM 2979 N N . PRO A 1 380 ? -25.485 22.795 31.225 1.00 31.47 380 PRO A N 1
ATOM 2980 C CA . PRO A 1 380 ? -25.606 23.864 32.211 1.00 31.47 380 PRO A CA 1
ATOM 2981 C C . PRO A 1 380 ? -25.964 25.121 31.424 1.00 31.47 380 PRO A C 1
ATOM 2983 O O . PRO A 1 380 ? -25.279 25.402 30.444 1.00 31.47 380 PRO A O 1
ATOM 2986 N N . ILE A 1 381 ? -27.083 25.761 31.782 1.00 35.12 381 ILE A N 1
ATOM 2987 C CA . ILE A 1 381 ? -27.707 26.893 31.086 1.00 35.12 381 ILE A CA 1
ATOM 2988 C C . ILE A 1 381 ? -26.605 27.810 30.545 1.00 35.12 381 ILE A C 1
ATOM 2990 O O . ILE A 1 381 ? -26.005 28.591 31.283 1.00 35.12 381 ILE A O 1
ATOM 2994 N N . MET A 1 382 ? -26.275 27.641 29.263 1.00 36.25 382 MET A N 1
ATOM 2995 C CA . MET A 1 382 ? -25.344 28.516 28.577 1.00 36.25 382 MET A CA 1
ATOM 2996 C C . MET A 1 382 ? -26.157 29.761 28.266 1.00 36.25 382 MET A C 1
ATOM 2998 O O . MET A 1 382 ? -27.213 29.667 27.641 1.00 36.25 382 MET A O 1
ATOM 3002 N N . ALA A 1 383 ? -25.691 30.907 28.752 1.00 45.78 383 ALA A N 1
ATOM 3003 C CA . ALA A 1 383 ? -26.254 32.200 28.403 1.00 45.78 383 ALA A CA 1
ATOM 3004 C C . ALA A 1 383 ? -26.465 32.308 26.874 1.00 45.78 383 ALA A C 1
ATOM 3006 O O . ALA A 1 383 ? -25.692 31.700 26.117 1.00 45.78 383 ALA A O 1
ATOM 3007 N N . PRO A 1 384 ? -27.488 33.053 26.409 1.00 57.88 384 PRO A N 1
ATOM 3008 C CA . PRO A 1 384 ? -27.670 33.328 24.984 1.00 57.88 384 PRO A CA 1
ATOM 3009 C C . PRO A 1 384 ? -26.342 33.785 24.364 1.00 57.88 384 PRO A C 1
ATOM 3011 O O . PRO A 1 384 ? -25.585 34.528 24.988 1.00 57.88 384 PRO A O 1
ATOM 3014 N N . PHE A 1 385 ? -26.019 33.275 23.170 1.00 70.69 385 PHE A N 1
ATOM 3015 C CA . PHE A 1 385 ? -24.763 33.611 22.500 1.00 70.69 385 PHE A CA 1
ATOM 3016 C C . PHE A 1 385 ? -24.716 35.113 22.219 1.00 70.69 385 PHE A C 1
ATOM 3018 O O . PHE A 1 385 ? -25.456 35.616 21.378 1.00 70.69 385 PHE A O 1
ATOM 3025 N N . GLU A 1 386 ? -23.833 35.809 22.928 1.00 79.25 386 GLU A N 1
ATOM 3026 C CA . GLU A 1 386 ? -23.550 37.219 22.707 1.00 79.25 386 GLU A CA 1
ATOM 3027 C C . GLU A 1 386 ? -22.251 37.343 21.893 1.00 79.25 386 GLU A C 1
ATOM 3029 O O . GLU A 1 386 ? -21.203 36.852 22.338 1.00 79.25 386 GLU A O 1
ATOM 3034 N N . PRO A 1 387 ? -22.298 37.946 20.693 1.00 83.88 387 PRO A N 1
ATOM 3035 C CA . PRO A 1 387 ? -21.126 38.096 19.844 1.00 83.88 387 PRO A CA 1
ATOM 3036 C C . PRO A 1 387 ? -20.146 39.103 20.461 1.00 83.88 387 PRO A C 1
ATOM 3038 O O . PRO A 1 387 ? -20.493 40.240 20.774 1.00 83.88 387 PRO A O 1
ATOM 3041 N N . LYS A 1 388 ? -18.896 38.680 20.652 1.00 85.81 388 LYS A N 1
ATOM 3042 C CA . LYS A 1 388 ? -17.823 39.470 21.270 1.00 85.81 388 LYS A CA 1
ATOM 3043 C C . LYS A 1 388 ? -16.827 39.997 20.235 1.00 85.81 388 LYS A C 1
ATOM 3045 O O . LYS A 1 388 ? -16.159 40.987 20.498 1.00 85.81 388 LYS A O 1
ATOM 3050 N N . TYR A 1 389 ? -16.698 39.390 19.066 1.00 89.25 389 TYR A N 1
ATOM 3051 C CA . TYR A 1 389 ? -15.607 39.656 18.124 1.00 89.25 389 TYR A CA 1
ATOM 3052 C C . TYR A 1 389 ? -16.073 40.249 16.787 1.00 89.25 389 TYR A C 1
ATOM 3054 O O . TYR A 1 389 ? -15.372 40.107 15.789 1.00 89.25 389 TYR A O 1
ATOM 3062 N N . ILE A 1 390 ? -17.229 40.924 16.748 1.00 87.56 390 ILE A N 1
ATOM 3063 C CA . ILE A 1 390 ? -17.819 41.491 15.518 1.00 87.56 390 ILE A CA 1
ATOM 3064 C C . ILE A 1 390 ? -16.805 42.325 14.724 1.00 87.56 390 ILE A C 1
ATOM 3066 O O . ILE A 1 390 ? -16.582 42.057 13.543 1.00 87.56 390 ILE A O 1
ATOM 3070 N N . ASN A 1 391 ? -16.146 43.285 15.380 1.00 89.75 391 ASN A N 1
ATOM 3071 C CA . ASN A 1 391 ? -15.187 44.180 14.728 1.00 89.75 391 ASN A CA 1
ATOM 3072 C C . ASN A 1 391 ? -13.984 43.402 14.173 1.00 89.75 391 ASN A C 1
ATOM 3074 O O . ASN A 1 391 ? -13.539 43.636 13.053 1.00 89.75 391 ASN A O 1
ATOM 3078 N N . GLU A 1 392 ? -13.452 42.452 14.942 1.00 91.81 392 GLU A N 1
ATOM 3079 C CA . GLU A 1 392 ? -12.321 41.627 14.527 1.00 91.81 392 GLU A CA 1
ATOM 3080 C C . GLU A 1 392 ? -12.695 40.686 13.377 1.00 91.81 392 GLU A C 1
ATOM 3082 O O . GLU A 1 392 ? -11.892 40.480 12.468 1.00 91.81 392 GLU A O 1
ATOM 3087 N N . VAL A 1 393 ? -13.911 40.135 13.385 1.00 90.38 393 VAL A N 1
ATOM 3088 C CA . VAL A 1 393 ? -14.437 39.301 12.301 1.00 90.38 393 VAL A CA 1
ATOM 3089 C C . VAL A 1 393 ? -14.567 40.126 11.025 1.00 90.38 393 VAL A C 1
ATOM 3091 O O . VAL A 1 393 ? -14.037 39.705 10.000 1.00 90.38 393 VAL A O 1
ATOM 3094 N N . GLN A 1 394 ? -15.155 41.324 11.081 1.00 90.12 394 GLN A N 1
ATOM 3095 C CA . GLN A 1 394 ? -15.244 42.232 9.929 1.00 90.12 394 GLN A CA 1
ATOM 3096 C C . GLN A 1 394 ? -13.856 42.562 9.353 1.00 90.12 394 GLN A C 1
ATOM 3098 O O . GLN A 1 394 ? -13.647 42.473 8.145 1.00 90.12 394 GLN A O 1
ATOM 3103 N N . GLN A 1 395 ? -12.869 42.844 10.209 1.00 90.62 395 GLN A N 1
ATOM 3104 C CA . GLN A 1 395 ? -11.482 43.082 9.785 1.00 90.62 395 GLN A CA 1
ATOM 3105 C C . GLN A 1 395 ? -10.850 41.850 9.114 1.00 90.62 395 GLN A C 1
ATOM 3107 O O . GLN A 1 395 ? -10.160 41.971 8.100 1.00 90.62 395 GLN A O 1
ATOM 3112 N N . MET A 1 396 ? -11.092 40.647 9.642 1.00 89.88 396 MET A N 1
ATOM 3113 C CA . MET A 1 396 ? -10.601 39.402 9.043 1.00 89.88 396 MET A CA 1
ATOM 3114 C C . MET A 1 396 ? -11.268 39.094 7.698 1.00 89.88 396 MET A C 1
ATOM 3116 O O . MET A 1 396 ? -10.586 38.613 6.789 1.00 89.88 396 MET A O 1
ATOM 3120 N N . MET A 1 397 ? -12.567 39.376 7.566 1.00 88.00 397 MET A N 1
ATOM 3121 C CA . MET A 1 397 ? -13.319 39.240 6.314 1.00 88.00 397 MET A CA 1
ATOM 3122 C C . MET A 1 397 ? -12.807 40.226 5.256 1.00 88.00 397 MET A C 1
ATOM 3124 O O . MET A 1 397 ? -12.606 39.840 4.105 1.00 88.00 397 MET A O 1
ATOM 3128 N N . PHE A 1 398 ? -12.477 41.452 5.665 1.00 87.44 398 PHE A N 1
ATOM 3129 C CA . PHE A 1 398 ? -11.866 42.455 4.795 1.00 87.44 398 PHE A CA 1
ATOM 3130 C C . PHE A 1 398 ? -10.531 41.996 4.216 1.00 87.44 398 PHE A C 1
ATOM 3132 O O . PHE A 1 398 ? -10.318 42.034 3.007 1.00 87.44 398 PHE A O 1
ATOM 3139 N N . VAL A 1 399 ? -9.649 41.460 5.062 1.00 84.44 399 VAL A N 1
ATOM 3140 C CA . VAL A 1 399 ? -8.362 40.897 4.618 1.00 84.44 399 VAL A CA 1
ATOM 3141 C C . VAL A 1 399 ? -8.555 39.689 3.692 1.00 84.44 399 VAL A C 1
ATOM 3143 O O . VAL A 1 399 ? -7.669 39.388 2.895 1.00 84.44 399 VAL A O 1
ATOM 3146 N N . ALA A 1 400 ? -9.683 38.982 3.794 1.00 82.81 400 ALA A N 1
ATOM 3147 C CA . ALA A 1 400 ? -10.008 37.839 2.945 1.00 82.81 400 ALA A CA 1
ATOM 3148 C C . ALA A 1 400 ? -10.605 38.220 1.578 1.00 82.81 400 ALA A C 1
ATOM 3150 O O . ALA A 1 400 ? -10.703 37.340 0.727 1.00 82.81 400 ALA A O 1
ATOM 3151 N N . GLY A 1 401 ? -10.991 39.482 1.357 1.00 78.81 401 GLY A N 1
ATOM 3152 C CA . GLY A 1 401 ? -11.586 39.924 0.090 1.00 78.81 401 GLY A CA 1
ATOM 3153 C C . GLY A 1 401 ? -12.835 40.794 0.212 1.00 78.81 401 GLY A C 1
ATOM 3154 O O . GLY A 1 401 ? -13.220 41.423 -0.770 1.00 78.81 401 GLY A O 1
ATOM 3155 N N . GLU A 1 402 ? -13.491 40.837 1.377 1.00 84.38 402 GLU A N 1
ATOM 3156 C CA . GLU A 1 402 ? -14.764 41.552 1.523 1.00 84.38 402 GLU A CA 1
ATOM 3157 C C . GLU A 1 402 ? -14.550 43.037 1.840 1.00 84.38 402 GLU A C 1
ATOM 3159 O O . GLU A 1 402 ? -14.365 43.438 2.985 1.00 84.38 402 GLU A O 1
ATOM 3164 N N . THR A 1 403 ? -14.557 43.862 0.801 1.00 78.25 403 THR A N 1
ATOM 3165 C CA . THR A 1 403 ? -14.328 45.308 0.901 1.00 78.25 403 THR A CA 1
ATOM 3166 C C . THR A 1 403 ? -15.557 46.150 1.256 1.00 78.25 403 THR A C 1
ATOM 3168 O O . THR A 1 403 ? -15.390 47.336 1.533 1.00 78.25 403 THR A O 1
ATOM 3171 N N . GLN A 1 404 ? -16.767 45.584 1.243 1.00 81.00 404 GLN A N 1
ATOM 3172 C CA . GLN A 1 404 ? -18.009 46.281 1.594 1.00 81.00 404 GLN A CA 1
ATOM 3173 C C . GLN A 1 404 ? -18.272 46.263 3.106 1.00 81.00 404 GLN A C 1
ATOM 3175 O O . GLN A 1 404 ? -17.757 45.420 3.842 1.00 81.00 404 GLN A O 1
ATOM 3180 N N . GLU A 1 405 ? -19.117 47.182 3.575 1.00 81.00 405 GLU A N 1
ATOM 3181 C CA . GLU A 1 405 ? -19.571 47.190 4.966 1.00 81.00 405 GLU A CA 1
ATOM 3182 C C . GLU A 1 405 ? -20.534 46.024 5.226 1.00 81.00 405 GLU A C 1
ATOM 3184 O O . GLU A 1 405 ? -21.624 45.939 4.660 1.00 81.00 405 GLU A O 1
ATOM 3189 N N . ILE A 1 406 ? -20.112 45.095 6.084 1.00 84.12 406 ILE A N 1
ATOM 3190 C CA . ILE A 1 406 ? -20.872 43.890 6.426 1.00 84.12 406 ILE A CA 1
ATOM 3191 C C . ILE A 1 406 ? -21.828 44.193 7.581 1.00 84.12 406 ILE A C 1
ATOM 3193 O O . ILE A 1 406 ? -21.407 44.701 8.622 1.00 84.12 406 ILE A O 1
ATOM 3197 N N . ALA A 1 407 ? -23.092 43.786 7.444 1.00 87.69 407 ALA A N 1
ATOM 3198 C CA . ALA A 1 407 ? -24.072 43.872 8.522 1.00 87.69 407 ALA A CA 1
ATOM 3199 C C . ALA A 1 407 ? -23.602 43.124 9.785 1.00 87.69 407 ALA A C 1
ATOM 3201 O O . ALA A 1 407 ? -23.103 41.996 9.713 1.00 87.69 407 ALA A O 1
ATOM 3202 N N . ASN A 1 408 ? -23.824 43.722 10.960 1.00 87.00 408 ASN A N 1
ATOM 3203 C CA . ASN A 1 408 ? -23.426 43.138 12.248 1.00 87.00 408 ASN A CA 1
ATOM 3204 C C . ASN A 1 408 ? -24.025 41.739 12.473 1.00 87.00 408 ASN A C 1
ATOM 3206 O O . ASN A 1 408 ? -23.382 40.888 13.080 1.00 87.00 408 ASN A O 1
ATOM 3210 N N . GLU A 1 409 ? -25.215 41.473 11.931 1.00 86.25 409 GLU A N 1
ATOM 3211 C CA . GLU A 1 409 ? -25.870 40.160 11.975 1.00 86.25 409 GLU A CA 1
ATOM 3212 C C . GLU A 1 409 ? -25.072 39.081 11.227 1.00 86.25 409 GLU A C 1
ATOM 3214 O O . GLU A 1 409 ? -24.882 37.973 11.730 1.00 86.25 409 GLU A O 1
ATOM 3219 N N . THR A 1 410 ? -24.542 39.412 10.047 1.00 85.88 410 THR A N 1
ATOM 3220 C CA . THR A 1 410 ? -23.707 38.504 9.250 1.00 85.88 410 THR A CA 1
ATOM 3221 C C . THR A 1 410 ? -22.387 38.216 9.962 1.00 85.88 410 THR A C 1
ATOM 3223 O O . THR A 1 410 ? -21.962 37.062 10.039 1.00 85.88 410 THR A O 1
ATOM 3226 N N . ALA A 1 411 ? -21.753 39.245 10.531 1.00 88.56 411 ALA A N 1
ATOM 3227 C CA . ALA A 1 411 ? -20.524 39.084 11.305 1.00 88.56 411 ALA A CA 1
ATOM 3228 C C . ALA A 1 411 ? -20.752 38.239 12.574 1.00 88.56 411 ALA A C 1
ATOM 3230 O O . ALA A 1 411 ? -19.946 37.357 12.877 1.00 88.56 411 ALA A O 1
ATOM 3231 N N . ALA A 1 412 ? -21.878 38.438 13.268 1.00 89.06 412 ALA A N 1
ATOM 3232 C CA . ALA A 1 412 ? -22.268 37.637 14.427 1.00 89.06 412 ALA A CA 1
ATOM 3233 C C . ALA A 1 412 ? -22.496 36.160 14.063 1.00 89.06 412 ALA A C 1
ATOM 3235 O O . ALA A 1 412 ? -22.083 35.272 14.809 1.00 89.06 412 ALA A O 1
ATOM 3236 N N . LEU A 1 413 ? -23.081 35.877 12.893 1.00 88.00 413 LEU A N 1
ATOM 3237 C CA . LEU A 1 413 ? -23.242 34.508 12.401 1.00 88.00 413 LEU A CA 1
ATOM 3238 C C . LEU A 1 413 ? -21.890 33.833 12.119 1.00 88.00 413 LEU A C 1
ATOM 3240 O O . LEU A 1 413 ? -21.689 32.677 12.495 1.00 88.00 413 LEU A O 1
ATOM 3244 N N . VAL A 1 414 ? -20.953 34.540 11.479 1.00 88.81 414 VAL A N 1
ATOM 3245 C CA . VAL A 1 414 ? -19.591 34.024 11.252 1.00 88.81 414 VAL A CA 1
ATOM 3246 C C . VAL A 1 414 ? -18.905 33.736 12.586 1.00 88.81 414 VAL A C 1
ATOM 3248 O O . VAL A 1 414 ? -18.310 32.669 12.752 1.00 88.81 414 VAL A O 1
ATOM 3251 N N . GLU A 1 415 ? -19.025 34.645 13.555 1.00 91.31 415 GLU A N 1
ATOM 3252 C CA . GLU A 1 415 ? -18.488 34.446 14.899 1.00 91.31 415 GLU A CA 1
ATOM 3253 C C . GLU A 1 415 ? -19.079 33.199 15.572 1.00 91.31 415 GLU A C 1
ATOM 3255 O O . GLU A 1 415 ? -18.329 32.382 16.111 1.00 91.31 415 GLU A O 1
ATOM 3260 N N . GLN A 1 416 ? -20.401 33.020 15.499 1.00 88.38 416 GLN A N 1
ATOM 3261 C CA . GLN A 1 416 ? -21.092 31.865 16.069 1.00 88.38 416 GLN A CA 1
ATOM 3262 C C . GLN A 1 416 ? -20.568 30.554 15.479 1.00 88.38 416 GLN A C 1
ATOM 3264 O O . GLN A 1 416 ? -20.175 29.650 16.219 1.00 88.38 416 GLN A O 1
ATOM 3269 N N . ILE A 1 417 ? -20.514 30.469 14.147 1.00 88.88 417 ILE A N 1
ATOM 3270 C CA . ILE A 1 417 ? -20.059 29.271 13.438 1.00 88.88 417 ILE A CA 1
ATOM 3271 C C . ILE A 1 417 ? -18.628 28.928 13.862 1.00 88.88 417 ILE A C 1
ATOM 3273 O O . ILE A 1 417 ? -18.345 27.786 14.226 1.00 88.88 417 ILE A O 1
ATOM 3277 N N . VAL A 1 418 ? -17.717 29.906 13.859 1.00 89.56 418 VAL A N 1
ATOM 3278 C CA . VAL A 1 418 ? -16.313 29.674 14.232 1.00 89.56 418 VAL A CA 1
ATOM 3279 C C . VAL A 1 418 ? -16.200 29.237 15.692 1.00 89.56 418 VAL A C 1
ATOM 3281 O O . VAL A 1 418 ? -15.471 28.286 15.983 1.00 89.56 418 VAL A O 1
ATOM 3284 N N . ARG A 1 419 ? -16.956 29.854 16.608 1.00 88.44 419 ARG A N 1
ATOM 3285 C CA . ARG A 1 419 ? -17.002 29.455 18.023 1.00 88.44 419 ARG A CA 1
ATOM 3286 C C . ARG A 1 419 ? -17.398 27.990 18.183 1.00 88.44 419 ARG A C 1
ATOM 3288 O O . ARG A 1 419 ? -16.703 27.237 18.866 1.00 88.44 419 ARG A O 1
ATOM 3295 N N . GLU A 1 420 ? -18.487 27.579 17.541 1.00 86.94 420 GLU A N 1
ATOM 3296 C CA . GLU A 1 420 ? -19.001 26.209 17.606 1.00 86.94 420 GLU A CA 1
ATOM 3297 C C . GLU A 1 420 ? -17.980 25.194 17.076 1.00 86.94 420 GLU A C 1
ATOM 3299 O O . GLU A 1 420 ? -17.776 24.139 17.684 1.00 86.94 420 GLU A O 1
ATOM 3304 N N . GLN A 1 421 ? -17.263 25.527 15.997 1.00 87.06 421 GLN A N 1
ATOM 3305 C CA . GLN A 1 421 ? -16.204 24.664 15.468 1.00 87.06 421 GLN A CA 1
ATOM 3306 C C . GLN A 1 421 ? -15.005 24.547 16.411 1.00 87.06 421 GLN A C 1
ATOM 3308 O O . GLN A 1 421 ? -14.466 23.454 16.590 1.00 87.06 421 GLN A O 1
ATOM 3313 N N . ILE A 1 422 ? -14.584 25.642 17.045 1.00 87.75 422 ILE A N 1
ATOM 3314 C CA . ILE A 1 422 ? -13.491 25.600 18.025 1.00 87.75 422 ILE A CA 1
ATOM 3315 C C . ILE A 1 422 ? -13.892 24.764 19.246 1.00 87.75 422 ILE A C 1
ATOM 3317 O O . ILE A 1 422 ? -13.103 23.937 19.708 1.00 87.75 422 ILE A O 1
ATOM 3321 N N . ILE A 1 423 ? -15.130 24.900 19.727 1.00 86.94 423 ILE A N 1
ATOM 3322 C CA . ILE A 1 423 ? -15.672 24.053 20.801 1.00 86.94 423 ILE A CA 1
ATOM 3323 C C . ILE A 1 423 ? -15.688 22.579 20.370 1.00 86.94 423 ILE A C 1
ATOM 3325 O O . ILE A 1 423 ? -15.324 21.701 21.155 1.00 86.94 423 ILE A O 1
ATOM 3329 N N . HIS A 1 424 ? -16.034 22.286 19.115 1.00 85.50 424 HIS A N 1
ATOM 3330 C CA . HIS A 1 424 ? -15.978 20.926 18.581 1.00 85.50 424 HIS A CA 1
ATOM 3331 C C . HIS A 1 424 ? -14.553 20.346 18.601 1.00 85.50 424 HIS A C 1
ATOM 3333 O O . HIS A 1 424 ? -14.357 19.223 19.074 1.00 85.50 424 HIS A O 1
ATOM 3339 N N . ILE A 1 425 ? -13.547 21.118 18.165 1.00 86.06 425 ILE A N 1
ATOM 3340 C CA . ILE A 1 425 ? -12.127 20.723 18.242 1.00 86.06 425 ILE A CA 1
ATOM 3341 C C . ILE A 1 425 ? -11.728 20.437 19.689 1.00 86.06 425 ILE A C 1
ATOM 3343 O O . ILE A 1 425 ? -11.096 19.416 19.956 1.00 86.06 425 ILE A O 1
ATOM 3347 N N . LEU A 1 426 ? -12.106 21.313 20.624 1.00 86.44 426 LEU A N 1
ATOM 3348 C CA . LEU A 1 426 ? -11.800 21.155 22.046 1.00 86.44 426 LEU A CA 1
ATOM 3349 C C . LEU A 1 426 ? -12.428 19.886 22.630 1.00 86.44 426 LEU A C 1
ATOM 3351 O O . LEU A 1 426 ? -11.749 19.151 23.342 1.00 86.44 426 LEU A O 1
ATOM 3355 N N . ASN A 1 427 ? -13.678 19.575 22.281 1.00 85.88 427 ASN A N 1
ATOM 3356 C CA . ASN A 1 427 ? -14.339 18.342 22.710 1.00 85.88 427 ASN A CA 1
ATOM 3357 C C . ASN A 1 427 ? -13.630 17.093 22.169 1.00 85.88 427 ASN A C 1
ATOM 3359 O O . ASN A 1 427 ? -13.381 16.149 22.919 1.00 85.88 427 ASN A O 1
ATOM 3363 N N . LYS A 1 428 ? -13.218 17.096 20.896 1.00 84.81 428 LYS A N 1
ATOM 3364 C CA . LYS A 1 428 ? -12.455 15.980 20.314 1.00 84.81 428 LYS A CA 1
ATOM 3365 C C . LYS A 1 428 ? -11.054 15.843 20.892 1.00 84.81 428 LYS A C 1
ATOM 3367 O O . LYS A 1 428 ? -10.602 14.728 21.151 1.00 84.81 428 LYS A O 1
ATOM 3372 N N . ALA A 1 429 ? -10.386 16.956 21.163 1.00 85.19 429 ALA A N 1
ATOM 3373 C CA . ALA A 1 429 ? -9.104 16.961 21.850 1.00 85.19 429 ALA A CA 1
ATOM 3374 C C . ALA A 1 429 ? -9.235 16.450 23.301 1.00 85.19 429 ALA A C 1
ATOM 3376 O O . ALA A 1 429 ? -8.391 15.680 23.757 1.00 85.19 429 ALA A O 1
ATOM 3377 N N . LYS A 1 430 ? -10.329 16.787 23.997 1.00 85.06 430 LYS A N 1
ATOM 3378 C CA . LYS A 1 430 ? -10.656 16.263 25.332 1.00 85.06 430 LYS A CA 1
ATOM 3379 C C . LYS A 1 430 ? -10.862 14.752 25.320 1.00 85.06 430 LYS A C 1
ATOM 3381 O O . LYS A 1 430 ? -10.293 14.065 26.162 1.00 85.06 430 LYS A O 1
ATOM 3386 N N . GLU A 1 431 ? -11.627 14.229 24.359 1.00 83.50 431 GLU A N 1
ATOM 3387 C CA . GLU A 1 431 ? -11.823 12.782 24.180 1.00 83.50 431 GLU A CA 1
ATOM 3388 C C . GLU A 1 431 ? -10.476 12.053 24.010 1.00 83.50 431 GLU A C 1
ATOM 3390 O O . GLU A 1 431 ? -10.273 10.985 24.588 1.00 83.50 431 GLU A O 1
ATOM 3395 N N . LEU A 1 432 ? -9.530 12.629 23.258 1.00 82.12 432 LEU A N 1
ATOM 3396 C CA . LEU A 1 432 ? -8.191 12.054 23.076 1.00 82.12 432 LEU A CA 1
ATOM 3397 C C . LEU A 1 432 ? -7.319 12.140 24.331 1.00 82.12 432 LEU A C 1
ATOM 3399 O O . LEU A 1 432 ? -6.638 11.167 24.658 1.00 82.12 432 LEU A O 1
ATOM 3403 N N . SER A 1 433 ? -7.355 13.267 25.042 1.00 82.56 433 SER A N 1
ATOM 3404 C CA . SER A 1 433 ? -6.649 13.426 26.317 1.00 82.56 433 SER A CA 1
ATOM 3405 C C . SER A 1 433 ? -7.152 12.422 27.357 1.00 82.56 433 SER A C 1
ATOM 3407 O O . SER A 1 433 ? -6.352 11.758 28.017 1.00 82.56 433 SER A O 1
ATOM 3409 N N . ALA A 1 434 ? -8.475 12.232 27.435 1.00 81.75 434 ALA A N 1
ATOM 3410 C CA . ALA A 1 434 ? -9.104 11.274 28.338 1.00 81.75 434 ALA A CA 1
ATOM 3411 C C . ALA A 1 434 ? -8.656 9.831 28.054 1.00 81.75 434 ALA A C 1
ATOM 3413 O O . ALA A 1 434 ? -8.362 9.087 28.985 1.00 81.75 434 ALA A O 1
ATOM 3414 N N . ARG A 1 435 ? -8.498 9.451 26.777 1.00 81.50 435 ARG A N 1
ATOM 3415 C CA . ARG A 1 435 ? -7.958 8.132 26.390 1.00 81.50 435 ARG A CA 1
ATOM 3416 C C . ARG A 1 435 ? -6.519 7.896 26.856 1.00 81.50 435 ARG A C 1
ATOM 3418 O O . ARG A 1 435 ? -6.115 6.745 26.966 1.00 81.50 435 ARG A O 1
ATOM 3425 N N . ARG A 1 436 ? -5.743 8.952 27.116 1.00 78.56 436 ARG A N 1
ATOM 3426 C CA . ARG A 1 436 ? -4.383 8.849 27.674 1.00 78.56 436 ARG A CA 1
ATOM 3427 C C . ARG A 1 436 ? -4.333 8.900 29.200 1.00 78.56 436 ARG A C 1
ATOM 3429 O O . ARG A 1 436 ? -3.247 8.795 29.757 1.00 78.56 436 ARG A O 1
ATOM 3436 N N . GLY A 1 437 ? -5.468 9.105 29.869 1.00 78.81 437 GLY A N 1
ATOM 3437 C CA . GLY A 1 437 ? -5.511 9.335 31.313 1.00 78.81 437 GLY A CA 1
ATOM 3438 C C . GLY A 1 437 ? -4.973 10.707 31.741 1.00 78.81 437 GLY A C 1
ATOM 3439 O O . GLY A 1 437 ? -4.703 10.915 32.920 1.00 78.81 437 GLY A O 1
ATOM 3440 N N . GLU A 1 438 ? -4.811 11.659 30.812 1.00 79.62 438 GLU A N 1
ATOM 3441 C CA . GLU A 1 438 ? -4.360 13.017 31.132 1.00 79.62 438 GLU A CA 1
ATOM 3442 C C . GLU A 1 438 ? -5.560 13.943 31.383 1.00 79.62 438 GLU A C 1
ATOM 3444 O O . GLU A 1 438 ? -6.471 14.042 30.558 1.00 79.62 438 GLU A O 1
ATOM 3449 N N . LYS A 1 439 ? -5.533 14.670 32.511 1.00 77.31 439 LYS A N 1
ATOM 3450 C CA . LYS A 1 439 ? -6.576 15.646 32.886 1.00 77.31 439 LYS A CA 1
ATOM 3451 C C . LYS A 1 439 ? -6.578 16.900 31.999 1.00 77.31 439 LYS A C 1
ATOM 3453 O O . LYS A 1 439 ? -7.627 17.504 31.801 1.00 77.31 439 LYS A O 1
ATOM 3458 N N . PHE A 1 440 ? -5.417 17.291 31.474 1.00 81.69 440 PHE A N 1
ATOM 3459 C CA . PHE A 1 440 ? -5.244 18.506 30.675 1.00 81.69 440 PHE A CA 1
ATOM 3460 C C . PHE A 1 440 ? -5.040 18.171 29.203 1.00 81.69 440 PHE A C 1
ATOM 3462 O O . PHE A 1 440 ? -4.182 17.347 28.886 1.00 81.69 440 PHE A O 1
ATOM 3469 N N . ILE A 1 441 ? -5.739 18.888 28.321 1.00 83.12 441 ILE A N 1
ATOM 3470 C CA . ILE A 1 441 ? -5.511 18.789 26.876 1.00 83.12 441 ILE A CA 1
ATOM 3471 C C . ILE A 1 441 ? -4.095 19.281 26.569 1.00 83.12 441 ILE A C 1
ATOM 3473 O O . ILE A 1 441 ? -3.724 20.404 26.919 1.00 83.12 441 ILE A O 1
ATOM 3477 N N . ALA A 1 442 ? -3.311 18.445 25.896 1.00 82.19 442 ALA A N 1
ATOM 3478 C CA . ALA A 1 442 ? -1.987 18.793 25.411 1.00 82.19 442 ALA A CA 1
ATOM 3479 C C . ALA A 1 442 ? -2.064 19.356 23.983 1.00 82.19 442 ALA A C 1
ATOM 3481 O O . ALA A 1 442 ? -2.968 19.038 23.212 1.00 82.19 442 ALA A O 1
ATOM 3482 N N . ILE A 1 443 ? -1.057 20.136 23.577 1.00 82.50 443 ILE A N 1
ATOM 3483 C CA . ILE A 1 443 ? -0.954 20.694 22.212 1.00 82.50 443 ILE A CA 1
ATOM 3484 C C . ILE A 1 443 ? -1.121 19.606 21.132 1.00 82.50 443 ILE A C 1
ATOM 3486 O O . ILE A 1 443 ? -1.812 19.814 20.133 1.00 82.50 443 ILE A O 1
ATOM 3490 N N . LYS A 1 444 ? -0.550 18.417 21.369 1.00 80.12 444 LYS A N 1
ATOM 3491 C CA . LYS A 1 444 ? -0.658 17.250 20.479 1.00 80.12 444 LYS A CA 1
ATOM 3492 C C . LYS A 1 444 ? -2.104 16.830 20.191 1.00 80.12 444 LYS A C 1
ATOM 3494 O O . LYS A 1 444 ? -2.377 16.388 19.083 1.00 80.12 444 LYS A O 1
ATOM 3499 N N . ASP A 1 445 ? -3.036 17.004 21.127 1.00 83.56 445 ASP A N 1
ATOM 3500 C CA . ASP A 1 445 ? -4.448 16.632 20.939 1.00 83.56 445 ASP A CA 1
ATOM 3501 C C . ASP A 1 445 ? -5.170 17.531 19.947 1.00 83.56 445 ASP A C 1
ATOM 3503 O O . ASP A 1 445 ? -6.008 17.067 19.171 1.00 83.56 445 ASP A O 1
ATOM 3507 N N . ILE A 1 446 ? -4.834 18.820 19.991 1.00 83.50 446 ILE A N 1
ATOM 3508 C CA . ILE A 1 446 ? -5.388 19.848 19.115 1.00 83.50 446 ILE A CA 1
ATOM 3509 C C . ILE A 1 446 ? -4.789 19.676 17.718 1.00 83.50 446 ILE A C 1
ATOM 3511 O O . ILE A 1 446 ? -5.526 19.591 16.736 1.00 83.50 446 ILE A O 1
ATOM 3515 N N . LEU A 1 447 ? -3.461 19.535 17.628 1.00 81.19 447 LEU A N 1
ATOM 3516 C CA . LEU A 1 447 ? -2.765 19.298 16.360 1.00 81.19 447 LEU A CA 1
ATOM 3517 C C . LEU A 1 447 ? -3.229 18.004 15.678 1.00 81.19 447 LEU A C 1
ATOM 3519 O O . LEU A 1 447 ? -3.376 17.956 14.458 1.00 81.19 447 LEU A O 1
ATOM 3523 N N . PHE A 1 448 ? -3.551 16.967 16.454 1.00 81.56 448 PHE A N 1
ATOM 3524 C CA . PHE A 1 448 ? -4.065 15.718 15.905 1.00 81.56 448 PHE A CA 1
ATOM 3525 C C . PHE A 1 448 ? -5.392 15.890 15.147 1.00 81.56 448 PHE A C 1
ATOM 3527 O O . PHE A 1 448 ? -5.626 15.163 14.177 1.00 81.56 448 PHE A O 1
ATOM 3534 N N . GLN A 1 449 ? -6.243 16.854 15.525 1.00 82.25 449 GLN A N 1
ATOM 3535 C CA . GLN A 1 449 ? -7.495 17.124 14.801 1.00 82.25 449 GLN A CA 1
ATOM 3536 C C . GLN A 1 449 ? -7.240 17.674 13.394 1.00 82.25 449 GLN A C 1
ATOM 3538 O O . GLN A 1 449 ? -7.990 17.377 12.467 1.00 82.25 449 GLN A O 1
ATOM 3543 N N . VAL A 1 450 ? -6.147 18.419 13.213 1.00 77.50 450 VAL A N 1
ATOM 3544 C CA . VAL A 1 450 ? -5.794 19.092 11.952 1.00 77.50 450 VAL A CA 1
ATOM 3545 C C . VAL A 1 450 ? -4.721 18.359 11.136 1.00 77.50 450 VAL A C 1
ATOM 3547 O O . VAL A 1 450 ? -4.314 18.847 10.086 1.00 77.50 450 VAL A O 1
ATOM 3550 N N . ARG A 1 451 ? -4.301 17.159 11.565 1.00 78.12 451 ARG A N 1
ATOM 3551 C CA . ARG A 1 451 ? -3.184 16.387 10.976 1.00 78.12 451 ARG A CA 1
ATOM 3552 C C . ARG A 1 451 ? -3.313 16.053 9.485 1.00 78.12 451 ARG A C 1
ATOM 3554 O O . ARG A 1 451 ? -2.325 15.722 8.846 1.00 78.12 451 ARG A O 1
ATOM 3561 N N . HIS A 1 452 ? -4.531 16.076 8.952 1.00 71.88 452 HIS A N 1
ATOM 3562 C CA . HIS A 1 452 ? -4.813 15.768 7.550 1.00 71.88 452 HIS A CA 1
ATOM 3563 C C . HIS A 1 452 ? -4.404 16.911 6.602 1.00 71.88 452 HIS A C 1
ATOM 3565 O O . HIS A 1 452 ? -4.247 16.675 5.409 1.00 71.88 452 HIS A O 1
ATOM 3571 N N . ASP A 1 453 ? -4.208 18.131 7.118 1.00 71.06 453 ASP A N 1
ATOM 3572 C CA . ASP A 1 453 ? -3.717 19.284 6.358 1.00 71.06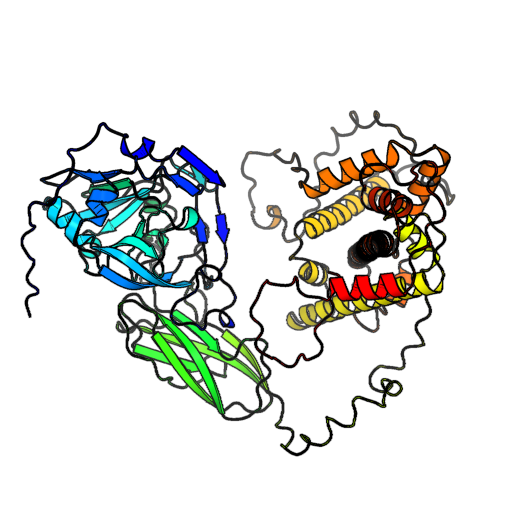 453 ASP A CA 1
ATOM 3573 C C . ASP A 1 453 ? -2.251 19.545 6.743 1.00 71.06 453 ASP A C 1
ATOM 3575 O O . ASP A 1 453 ? -1.945 20.304 7.665 1.00 71.06 453 ASP A O 1
ATOM 3579 N N . THR A 1 454 ? -1.330 18.877 6.040 1.00 67.44 454 THR A N 1
ATOM 3580 C CA . THR A 1 454 ? 0.124 18.988 6.268 1.00 67.44 454 THR A CA 1
ATOM 3581 C C . THR A 1 454 ? 0.612 20.428 6.134 1.00 67.44 454 THR A C 1
ATOM 3583 O O . THR A 1 454 ? 1.403 20.893 6.948 1.00 67.44 454 THR A O 1
ATOM 3586 N N . ALA A 1 455 ? 0.058 21.188 5.187 1.00 65.50 455 ALA A N 1
ATOM 3587 C CA . ALA A 1 455 ? 0.388 22.596 5.018 1.00 65.50 455 ALA A CA 1
ATOM 3588 C C . ALA A 1 455 ? -0.080 23.440 6.213 1.00 65.50 455 ALA A C 1
ATOM 3590 O O . ALA A 1 455 ? 0.605 24.382 6.611 1.00 65.50 455 ALA A O 1
ATOM 3591 N N . ARG A 1 456 ? -1.246 23.136 6.799 1.00 73.56 456 ARG A N 1
ATOM 3592 C CA . ARG A 1 456 ? -1.707 23.775 8.043 1.00 73.56 456 ARG A CA 1
ATOM 3593 C C . ARG A 1 456 ? -0.808 23.416 9.223 1.00 73.56 456 ARG A C 1
ATOM 3595 O O . ARG A 1 456 ? -0.466 24.313 9.989 1.00 73.56 456 ARG A O 1
ATOM 3602 N N . MET A 1 457 ? -0.366 22.165 9.328 1.00 74.50 457 MET A N 1
ATOM 3603 C CA . MET A 1 457 ? 0.577 21.722 10.361 1.00 74.50 457 MET A CA 1
ATOM 3604 C C . MET A 1 457 ? 1.906 22.487 10.305 1.00 74.50 457 MET A C 1
ATOM 3606 O O . MET A 1 457 ? 2.306 23.059 11.318 1.00 74.50 457 MET A O 1
ATOM 3610 N N . THR A 1 458 ? 2.528 22.600 9.128 1.00 69.94 458 THR A N 1
ATOM 3611 C CA . THR A 1 458 ? 3.782 23.356 8.946 1.00 69.94 458 THR A CA 1
ATOM 3612 C C . THR A 1 458 ? 3.625 24.829 9.333 1.00 69.94 458 THR A C 1
ATOM 3614 O O . THR A 1 458 ? 4.496 25.417 9.971 1.00 69.94 458 THR A O 1
ATOM 3617 N N . ARG A 1 459 ? 2.477 25.447 9.019 1.00 73.31 459 ARG A N 1
ATOM 3618 C CA . ARG A 1 459 ? 2.199 26.835 9.426 1.00 73.31 459 ARG A CA 1
ATOM 3619 C C . ARG A 1 459 ? 2.076 26.986 10.934 1.00 73.31 459 ARG A C 1
ATOM 3621 O O . ARG A 1 459 ? 2.639 27.923 11.490 1.00 73.31 459 ARG A O 1
ATOM 3628 N N . LEU A 1 460 ? 1.346 26.086 11.588 1.00 78.69 460 LEU A N 1
ATOM 3629 C CA . LEU A 1 460 ? 1.186 26.113 13.041 1.00 78.69 460 LEU A CA 1
ATOM 3630 C C . LEU A 1 460 ? 2.532 25.899 13.748 1.00 78.69 460 LEU A C 1
ATOM 3632 O O . LEU A 1 460 ? 2.826 26.608 14.708 1.00 78.69 460 LEU A O 1
ATOM 3636 N N . GLN A 1 461 ? 3.380 25.006 13.229 1.00 73.31 461 GLN A N 1
ATOM 3637 C CA . GLN A 1 461 ? 4.756 24.825 13.706 1.00 73.31 461 GLN A CA 1
ATOM 3638 C C . GLN A 1 461 ? 5.573 26.118 13.582 1.00 73.31 461 GLN A C 1
ATOM 3640 O O . GLN A 1 461 ? 6.172 26.559 14.562 1.00 73.31 461 GLN A O 1
ATOM 3645 N N . ASN A 1 462 ? 5.523 26.785 12.424 1.00 69.81 462 ASN A N 1
ATOM 3646 C CA . ASN A 1 462 ? 6.220 28.055 12.214 1.00 69.81 462 ASN A CA 1
ATOM 3647 C C . ASN A 1 462 ? 5.714 29.162 13.149 1.00 69.81 462 ASN A C 1
ATOM 3649 O O . ASN A 1 462 ? 6.519 29.911 13.697 1.00 69.81 462 ASN A O 1
ATOM 3653 N N . VAL A 1 463 ? 4.401 29.261 13.384 1.00 71.31 463 VAL A N 1
ATOM 3654 C CA . VAL A 1 463 ? 3.827 30.247 14.318 1.00 71.31 463 VAL A CA 1
ATOM 3655 C C . VAL A 1 463 ? 4.386 30.060 15.732 1.00 71.31 463 VAL A C 1
ATOM 3657 O O . VAL A 1 463 ? 4.784 31.042 16.362 1.00 71.31 463 VAL A O 1
ATOM 3660 N N . ILE A 1 464 ? 4.469 28.816 16.211 1.00 77.25 464 ILE A N 1
ATOM 3661 C CA . ILE A 1 464 ? 5.012 28.494 17.539 1.00 77.25 464 ILE A CA 1
ATOM 3662 C C . ILE A 1 464 ? 6.517 28.788 17.593 1.00 77.25 464 ILE A C 1
ATOM 3664 O O . ILE A 1 464 ? 6.972 29.456 18.525 1.00 77.25 464 ILE A O 1
ATOM 3668 N N . ARG A 1 465 ? 7.282 28.362 16.576 1.00 71.62 465 ARG A N 1
ATOM 3669 C CA . ARG A 1 465 ? 8.730 28.618 16.468 1.00 71.62 465 ARG A CA 1
ATOM 3670 C C . ARG A 1 465 ? 9.030 30.117 16.531 1.00 71.62 465 ARG A C 1
ATOM 3672 O O . ARG A 1 465 ? 9.782 30.562 17.393 1.00 71.62 465 ARG A O 1
ATOM 3679 N N . TRP A 1 466 ? 8.366 30.915 15.694 1.00 66.69 466 TRP A N 1
ATOM 3680 C CA . TRP A 1 466 ? 8.557 32.367 15.658 1.00 66.69 466 TRP A CA 1
ATOM 3681 C C . TRP A 1 466 ? 8.104 33.075 16.937 1.00 66.69 466 TRP A C 1
ATOM 3683 O O . TRP A 1 466 ? 8.681 34.094 17.315 1.00 66.69 466 TRP A O 1
ATOM 3693 N N . LYS A 1 467 ? 7.081 32.562 17.630 1.00 72.62 467 LYS A N 1
ATOM 3694 C CA . LYS A 1 467 ? 6.662 33.105 18.928 1.00 72.62 467 LYS A CA 1
ATOM 3695 C C . LYS A 1 467 ? 7.738 32.903 19.997 1.00 72.62 467 LYS A C 1
ATOM 3697 O O . LYS A 1 467 ? 8.002 33.840 20.749 1.00 72.62 467 LYS A O 1
ATOM 3702 N N . ARG A 1 468 ? 8.372 31.726 20.040 1.00 71.00 468 ARG A N 1
ATOM 3703 C CA . ARG A 1 468 ? 9.476 31.432 20.970 1.00 71.00 468 ARG A CA 1
ATOM 3704 C C . ARG A 1 468 ? 10.700 32.296 20.688 1.00 71.00 468 ARG A C 1
ATOM 3706 O O . ARG A 1 468 ? 11.163 32.965 21.605 1.00 71.00 468 ARG A O 1
ATOM 3713 N N . LEU A 1 469 ? 11.106 32.391 19.420 1.00 68.94 469 LEU A N 1
ATOM 3714 C CA . LEU A 1 469 ? 12.225 33.240 18.993 1.00 68.94 469 LEU A CA 1
ATOM 3715 C C . LEU A 1 469 ? 12.015 34.714 19.372 1.00 68.94 469 LEU A C 1
ATOM 3717 O O . LEU A 1 469 ? 12.901 35.337 19.944 1.00 68.94 469 LEU A O 1
ATOM 3721 N N . ARG A 1 470 ? 10.814 35.273 19.148 1.00 69.44 470 ARG A N 1
ATOM 3722 C CA . ARG A 1 470 ? 10.491 36.644 19.596 1.00 69.44 470 ARG A CA 1
ATOM 3723 C C . ARG A 1 470 ? 10.526 36.798 21.118 1.00 69.44 470 ARG A C 1
ATOM 3725 O O . ARG A 1 470 ? 10.870 37.864 21.618 1.00 69.44 470 ARG A O 1
ATOM 3732 N N . GLY A 1 471 ? 10.138 35.760 21.855 1.00 68.81 471 GLY A N 1
ATOM 3733 C CA . GLY A 1 471 ? 10.214 35.744 23.314 1.00 68.81 471 GLY A CA 1
ATOM 3734 C C . GLY A 1 471 ? 11.653 35.726 23.833 1.00 68.81 471 GLY A C 1
ATOM 3735 O O . GLY A 1 471 ? 11.946 36.405 24.811 1.00 68.81 471 GLY A O 1
ATOM 3736 N N . GLU A 1 472 ? 12.543 34.980 23.182 1.00 68.50 472 GLU A N 1
ATOM 3737 C CA . GLU A 1 472 ? 13.977 34.921 23.500 1.00 68.50 472 GLU A CA 1
ATOM 3738 C C . GLU A 1 472 ? 14.691 36.221 23.129 1.00 68.50 472 GLU A C 1
ATOM 3740 O O . GLU A 1 472 ? 15.371 36.787 23.981 1.00 68.50 472 GLU A O 1
ATOM 3745 N N . ALA A 1 473 ? 14.427 36.768 21.938 1.00 68.00 473 ALA A N 1
ATOM 3746 C CA . ALA A 1 473 ? 14.956 38.062 21.510 1.00 68.00 473 ALA A CA 1
ATOM 3747 C C . ALA A 1 473 ? 14.594 39.194 22.493 1.00 68.00 473 ALA A C 1
ATOM 3749 O O . ALA A 1 473 ? 15.441 40.008 22.852 1.00 68.00 473 ALA A O 1
ATOM 3750 N N . ARG A 1 474 ? 13.355 39.202 23.010 1.00 66.31 474 ARG A N 1
ATOM 3751 C CA . ARG A 1 474 ? 12.909 40.165 24.035 1.00 66.31 474 ARG A CA 1
ATOM 3752 C C . ARG A 1 474 ? 13.591 39.986 25.392 1.00 66.31 474 ARG A C 1
ATOM 3754 O O . ARG A 1 474 ? 13.647 40.934 26.168 1.00 66.31 474 ARG A O 1
ATOM 3761 N N . LYS A 1 475 ? 14.07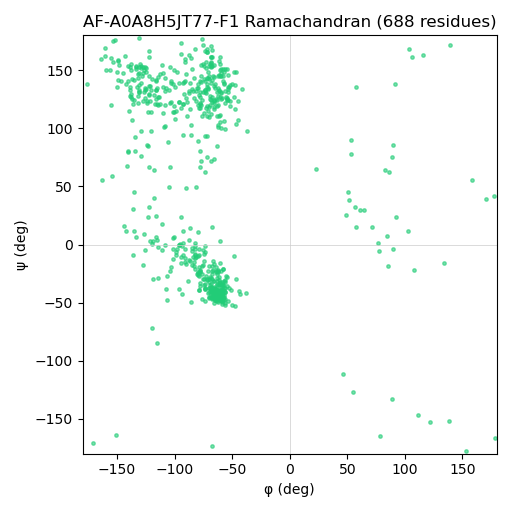0 38.781 25.715 1.00 66.62 475 LYS A N 1
ATOM 3762 C CA . LYS A 1 475 ? 14.832 38.528 26.948 1.00 66.62 475 LYS A CA 1
ATOM 3763 C C . LYS A 1 475 ? 16.273 38.999 26.804 1.00 66.62 475 LYS A C 1
ATOM 3765 O O . LYS A 1 475 ? 16.794 39.583 27.744 1.00 66.62 475 LYS A O 1
ATOM 3770 N N . THR A 1 476 ? 16.883 38.797 25.637 1.00 55.31 476 THR A N 1
ATOM 3771 C CA . THR A 1 476 ? 18.255 39.245 25.355 1.00 55.31 476 THR A CA 1
ATOM 3772 C C . THR A 1 476 ? 18.377 40.764 25.250 1.00 55.31 476 THR A C 1
ATOM 3774 O O . THR A 1 476 ? 19.421 41.309 25.581 1.00 55.31 476 THR A O 1
ATOM 3777 N N . THR A 1 477 ? 17.315 41.470 24.852 1.00 53.66 477 THR A N 1
ATOM 3778 C CA . THR A 1 477 ? 17.293 42.944 24.823 1.00 53.66 477 THR A CA 1
ATOM 3779 C C . THR A 1 477 ? 16.997 43.586 26.181 1.00 53.66 477 THR A C 1
ATOM 3781 O O . THR A 1 477 ? 17.145 44.791 26.314 1.00 53.66 477 THR A O 1
ATOM 3784 N N . ASN A 1 478 ? 16.580 42.817 27.193 1.00 48.47 478 ASN A N 1
ATOM 3785 C CA . ASN A 1 478 ? 16.095 43.352 28.473 1.00 48.47 478 ASN A CA 1
ATOM 3786 C C . ASN A 1 478 ? 17.171 43.491 29.566 1.00 48.47 478 ASN A C 1
ATOM 3788 O O . ASN A 1 478 ? 16.819 43.721 30.723 1.00 48.47 478 ASN A O 1
ATOM 3792 N N . GLU A 1 479 ? 18.463 43.357 29.245 1.00 44.03 479 GLU A N 1
ATOM 3793 C CA . GLU A 1 479 ? 19.521 43.520 30.254 1.00 44.03 479 GLU A CA 1
ATOM 3794 C C . GLU A 1 479 ? 19.998 44.968 30.452 1.00 44.03 479 GLU A C 1
ATOM 3796 O O . GLU A 1 479 ? 20.595 45.254 31.488 1.00 44.03 479 GLU A O 1
ATOM 3801 N N . LYS A 1 480 ? 19.669 45.913 29.560 1.00 41.41 480 LYS A N 1
ATOM 3802 C CA . LYS A 1 480 ? 19.797 47.363 29.799 1.00 41.41 480 LYS A CA 1
ATOM 3803 C C . LYS A 1 480 ? 18.728 48.110 28.996 1.00 41.41 480 LYS A C 1
ATOM 3805 O O . LYS A 1 480 ? 18.538 47.805 27.830 1.00 41.41 480 LYS A O 1
ATOM 3810 N N . ASP A 1 481 ? 18.083 49.075 29.646 1.00 35.56 481 ASP A N 1
ATOM 3811 C CA . ASP A 1 481 ? 17.081 50.025 29.129 1.00 35.56 481 ASP A CA 1
ATOM 3812 C C . ASP A 1 481 ? 15.605 49.586 29.194 1.00 35.56 481 ASP A C 1
ATOM 3814 O O . ASP A 1 481 ? 14.986 49.131 28.237 1.00 35.56 481 ASP A O 1
ATOM 3818 N N . LYS A 1 482 ? 14.996 49.849 30.360 1.00 34.56 482 LYS A N 1
ATOM 3819 C CA . LYS A 1 482 ? 13.566 50.175 30.449 1.00 34.56 482 LYS A CA 1
ATOM 3820 C C . LYS A 1 482 ? 13.350 51.577 29.865 1.00 34.56 482 LYS A C 1
ATOM 3822 O O . LYS A 1 482 ? 13.983 52.519 30.343 1.00 34.56 482 LYS A O 1
ATOM 3827 N N . PRO A 1 483 ? 12.327 51.743 29.019 1.00 32.19 483 PRO A N 1
ATOM 3828 C CA . PRO A 1 483 ? 11.374 52.808 29.275 1.00 32.19 483 PRO A CA 1
ATOM 3829 C C . PRO A 1 483 ? 9.958 52.246 29.416 1.00 32.19 483 PRO A C 1
ATOM 3831 O O . PRO A 1 483 ? 9.513 51.367 28.681 1.00 32.19 483 PRO A O 1
ATOM 3834 N N . GLU A 1 484 ? 9.259 52.766 30.417 1.00 35.34 484 GLU A N 1
ATOM 3835 C CA . GLU A 1 484 ? 7.812 52.677 30.545 1.00 35.34 484 GLU A CA 1
ATOM 3836 C C . GLU A 1 484 ? 7.176 53.521 29.437 1.00 35.34 484 GLU A C 1
ATOM 3838 O O . GLU A 1 484 ? 7.319 54.740 29.438 1.00 35.34 484 GLU A O 1
ATOM 3843 N N . ASN A 1 485 ? 6.515 52.876 28.478 1.00 27.67 485 ASN A N 1
ATOM 3844 C CA . ASN A 1 485 ? 5.186 53.268 28.014 1.00 27.67 485 ASN A CA 1
ATOM 3845 C C . ASN A 1 485 ? 4.657 52.273 26.980 1.00 27.67 485 ASN A C 1
ATOM 3847 O O . ASN A 1 485 ? 5.372 51.795 26.101 1.00 27.67 485 ASN A O 1
ATOM 3851 N N . ASP A 1 486 ? 3.375 51.972 27.140 1.00 35.31 486 ASP A N 1
ATOM 3852 C CA . ASP A 1 486 ? 2.545 51.280 26.174 1.00 35.31 486 ASP A CA 1
ATOM 3853 C C . ASP A 1 486 ? 2.456 52.054 24.848 1.00 35.31 486 ASP A C 1
ATOM 3855 O O . ASP A 1 486 ? 2.511 53.282 24.823 1.00 35.31 486 ASP A O 1
ATOM 3859 N N . ALA A 1 487 ? 2.176 51.292 23.788 1.00 34.00 487 ALA A N 1
ATOM 3860 C CA . ALA A 1 487 ? 1.861 51.696 22.417 1.00 34.00 487 ALA A CA 1
ATOM 3861 C C . ALA A 1 487 ? 3.043 51.811 21.435 1.00 34.00 487 ALA A C 1
ATOM 3863 O O . ALA A 1 487 ? 4.103 52.343 21.724 1.00 34.00 487 ALA A O 1
ATOM 3864 N N . GLU A 1 488 ? 2.755 51.315 20.226 1.00 29.89 488 GLU A N 1
ATOM 3865 C CA . GLU A 1 488 ? 3.533 51.417 18.985 1.00 29.89 488 GLU A CA 1
ATOM 3866 C C . GLU A 1 488 ? 4.585 50.318 18.725 1.00 29.89 488 GLU A C 1
ATOM 3868 O O . GLU A 1 488 ? 5.789 50.540 18.729 1.00 29.89 488 GLU A O 1
ATOM 3873 N N . ASP A 1 489 ? 4.102 49.126 18.327 1.00 31.73 489 ASP A N 1
ATOM 3874 C CA . ASP A 1 489 ? 4.813 48.278 17.346 1.00 31.73 489 ASP A CA 1
ATOM 3875 C C . ASP A 1 489 ? 4.797 49.037 15.993 1.00 31.73 489 ASP A C 1
ATOM 3877 O O . ASP A 1 489 ? 4.018 48.719 15.079 1.00 31.73 489 ASP A O 1
ATOM 3881 N N . SER A 1 490 ? 5.606 50.096 15.891 1.00 26.75 490 SER A N 1
ATOM 3882 C CA . SER A 1 490 ? 6.063 50.630 14.614 1.00 26.75 490 SER A CA 1
ATOM 3883 C C . SER A 1 490 ? 7.084 49.633 14.066 1.00 26.75 490 SER A C 1
ATOM 3885 O O . SER A 1 490 ? 8.090 49.316 14.694 1.00 26.75 490 SER A O 1
ATOM 3887 N N . PHE A 1 491 ? 6.780 49.048 12.913 1.00 29.77 491 PHE A N 1
ATOM 3888 C CA . PHE A 1 491 ? 7.796 48.386 12.109 1.00 29.77 491 PHE A CA 1
ATOM 3889 C C . PHE A 1 491 ? 7.992 49.284 10.901 1.00 29.77 491 PHE A C 1
ATOM 3891 O O . PHE A 1 491 ? 7.141 49.336 10.014 1.00 29.77 491 PHE A O 1
ATOM 3898 N N . SER A 1 492 ? 9.077 50.051 10.943 1.00 25.08 492 SER A N 1
ATOM 3899 C CA . SER A 1 492 ? 9.709 50.588 9.753 1.00 25.08 492 SER A CA 1
ATOM 3900 C C . SER A 1 492 ? 10.169 49.424 8.883 1.00 25.08 492 SER A C 1
ATOM 3902 O O . SER A 1 492 ? 10.800 48.485 9.378 1.00 25.08 492 SER A O 1
ATOM 3904 N N . ASP A 1 493 ? 9.867 49.514 7.592 1.00 32.12 493 ASP A N 1
ATOM 3905 C CA . ASP A 1 493 ? 10.605 48.818 6.548 1.00 32.12 493 ASP A CA 1
ATOM 3906 C C . ASP A 1 493 ? 12.081 49.212 6.660 1.00 32.12 493 ASP A C 1
ATOM 3908 O O . ASP A 1 493 ? 12.497 50.284 6.228 1.00 32.12 493 ASP A O 1
ATOM 3912 N N . THR A 1 494 ? 12.874 48.346 7.276 1.00 27.64 494 THR A N 1
ATOM 3913 C CA . THR A 1 494 ? 14.315 48.292 7.053 1.00 27.64 494 THR A CA 1
ATOM 3914 C C . THR A 1 494 ? 14.692 46.833 6.879 1.00 27.64 494 THR A C 1
ATOM 3916 O O . THR A 1 494 ? 15.171 46.168 7.799 1.00 27.64 494 THR A O 1
ATOM 3919 N N . ASP A 1 495 ? 14.453 46.343 5.666 1.00 35.06 495 ASP A N 1
ATOM 3920 C CA . ASP A 1 495 ? 15.395 45.428 5.038 1.00 35.06 495 ASP A CA 1
ATOM 3921 C C . ASP A 1 495 ? 16.782 46.100 5.056 1.00 35.06 495 ASP A C 1
ATOM 3923 O O . ASP A 1 495 ? 16.910 47.279 4.724 1.00 35.06 495 ASP A O 1
ATOM 3927 N N . ASN A 1 496 ? 17.808 45.346 5.460 1.00 33.16 496 ASN A N 1
ATOM 3928 C CA . ASN A 1 496 ? 19.218 45.745 5.627 1.00 33.16 496 ASN A CA 1
ATOM 3929 C C . ASN A 1 496 ? 19.624 46.370 6.975 1.00 33.16 496 ASN A C 1
ATOM 3931 O O . ASN A 1 496 ? 20.143 47.480 7.023 1.00 33.16 496 ASN A O 1
ATOM 3935 N N . ALA A 1 497 ? 19.498 45.608 8.067 1.00 28.70 497 ALA A N 1
ATOM 3936 C CA . ALA A 1 497 ? 20.408 45.703 9.223 1.00 28.70 497 ALA A CA 1
ATOM 3937 C C . ALA A 1 497 ? 20.303 44.457 10.129 1.00 28.70 497 ALA A C 1
ATOM 3939 O O . ALA A 1 497 ? 20.007 44.558 11.315 1.00 28.70 497 ALA A O 1
ATOM 3940 N N . ALA A 1 498 ? 20.505 43.256 9.579 1.00 32.12 498 ALA A N 1
ATOM 3941 C CA . ALA A 1 498 ? 20.590 42.030 10.388 1.00 32.12 498 ALA A CA 1
ATOM 3942 C C . ALA A 1 498 ? 21.613 41.005 9.863 1.00 32.12 498 ALA A C 1
ATOM 3944 O O . ALA A 1 498 ? 21.589 39.850 10.280 1.00 32.12 498 ALA A O 1
ATOM 3945 N N . GLU A 1 499 ? 22.536 41.406 8.982 1.00 33.28 499 GLU A N 1
ATOM 3946 C CA . GLU A 1 499 ? 23.598 40.507 8.503 1.00 33.28 499 GLU A CA 1
ATOM 3947 C C . GLU A 1 499 ? 24.810 40.419 9.448 1.00 33.28 499 GLU A C 1
ATOM 3949 O O . GLU A 1 499 ? 25.534 39.426 9.407 1.00 33.28 499 GLU A O 1
ATOM 3954 N N . ASP A 1 500 ? 25.001 41.373 10.369 1.00 30.17 500 ASP A N 1
ATOM 3955 C CA . ASP A 1 500 ? 26.253 41.464 11.145 1.00 30.17 500 ASP A CA 1
ATOM 3956 C C . ASP A 1 500 ? 26.169 41.078 12.631 1.00 30.17 500 ASP A C 1
ATOM 3958 O O . ASP A 1 500 ? 27.183 41.042 13.327 1.00 30.17 500 ASP A O 1
ATOM 3962 N N . THR A 1 501 ? 24.995 40.695 13.141 1.00 29.88 501 THR A N 1
ATOM 3963 C CA . THR A 1 501 ? 24.853 40.173 14.522 1.00 29.88 501 THR A CA 1
ATOM 3964 C C . THR A 1 501 ? 24.432 38.706 14.600 1.00 29.88 501 THR A C 1
ATOM 3966 O O . THR A 1 501 ? 24.426 38.128 15.684 1.00 29.88 501 THR A O 1
ATOM 3969 N N . ALA A 1 502 ? 24.194 38.050 13.459 1.00 31.19 502 ALA A N 1
ATOM 3970 C CA . ALA A 1 502 ? 23.820 36.635 13.389 1.00 31.19 502 ALA A CA 1
ATOM 3971 C C . ALA A 1 502 ? 25.000 35.650 13.561 1.00 31.19 502 ALA A C 1
ATOM 3973 O O . ALA A 1 502 ? 24.791 34.441 13.613 1.00 31.19 502 ALA A O 1
ATOM 3974 N N . LYS A 1 503 ? 26.246 36.133 13.684 1.00 32.22 503 LYS A N 1
ATOM 3975 C CA . LYS A 1 503 ? 27.444 35.273 13.786 1.00 32.22 503 LYS A CA 1
ATOM 3976 C C . LYS A 1 503 ? 27.890 34.924 15.214 1.00 32.22 503 LYS A C 1
ATOM 3978 O O . LYS A 1 503 ? 28.899 34.242 15.362 1.00 32.22 503 LYS A O 1
ATOM 3983 N N . LYS A 1 504 ? 27.193 35.371 16.269 1.00 30.80 504 LYS A N 1
ATOM 3984 C CA . LYS A 1 504 ? 27.639 35.152 17.668 1.00 30.80 504 LYS A CA 1
ATOM 3985 C C . LYS A 1 504 ? 26.635 34.510 18.631 1.00 30.80 504 LYS A C 1
ATOM 3987 O O . LYS A 1 504 ? 26.939 34.394 19.813 1.00 30.80 504 LYS A O 1
ATOM 3992 N N . THR A 1 505 ? 25.502 34.010 18.151 1.00 29.58 505 THR A N 1
ATOM 3993 C CA . THR A 1 505 ? 24.545 33.240 18.972 1.00 29.58 505 THR A CA 1
ATOM 3994 C C . THR A 1 505 ? 24.051 31.987 18.245 1.00 29.58 505 THR A C 1
ATOM 3996 O O . THR A 1 505 ? 22.869 31.667 18.249 1.00 29.58 505 THR A O 1
ATOM 3999 N N . THR A 1 506 ? 24.959 31.235 17.625 1.00 32.41 506 THR A N 1
ATOM 4000 C CA . THR A 1 506 ? 24.658 29.952 16.961 1.00 32.41 506 THR A CA 1
ATOM 4001 C C . THR A 1 506 ? 24.537 28.750 17.910 1.00 32.41 506 THR A C 1
ATOM 4003 O O . THR A 1 506 ? 24.427 27.624 17.443 1.00 32.41 506 THR A O 1
ATOM 4006 N N . GLU A 1 507 ? 24.486 28.951 19.232 1.00 35.31 507 GLU A N 1
ATOM 4007 C CA . GLU A 1 507 ? 24.380 27.843 20.205 1.00 35.31 507 GLU A CA 1
ATOM 4008 C C . GLU A 1 507 ? 23.149 27.897 21.128 1.00 35.31 507 GLU A C 1
ATOM 4010 O O . GLU A 1 507 ? 22.957 27.008 21.953 1.00 35.31 507 GLU A O 1
ATOM 4015 N N . ALA A 1 508 ? 22.245 28.870 20.968 1.00 34.28 508 ALA A N 1
ATOM 4016 C CA . ALA A 1 508 ? 21.039 28.955 21.796 1.00 34.28 508 ALA A CA 1
ATOM 4017 C C . ALA A 1 508 ? 19.804 29.371 20.983 1.00 34.28 508 ALA A C 1
ATOM 4019 O O . ALA A 1 508 ? 19.436 30.540 20.992 1.00 34.28 508 ALA A O 1
ATOM 4020 N N . SER A 1 509 ? 19.193 28.424 20.252 1.00 36.53 509 SER A N 1
ATOM 4021 C CA . SER A 1 509 ? 17.743 28.400 19.913 1.00 36.53 509 SER A CA 1
ATOM 4022 C C . SER A 1 509 ? 17.349 27.328 18.871 1.00 36.53 509 SER A C 1
ATOM 4024 O O . SER A 1 509 ? 16.446 27.530 18.057 1.00 36.53 509 SER A O 1
ATOM 4026 N N . ALA A 1 510 ? 17.931 26.124 18.926 1.00 42.34 510 ALA A N 1
ATOM 4027 C CA . ALA A 1 510 ? 17.256 24.942 18.380 1.00 42.34 510 ALA A CA 1
ATOM 4028 C C . ALA A 1 510 ? 16.187 24.500 19.393 1.00 42.34 510 ALA A C 1
ATOM 4030 O O . ALA A 1 510 ? 16.411 23.646 20.248 1.00 42.34 510 ALA A O 1
ATOM 4031 N N . ALA A 1 511 ? 15.037 25.176 19.373 1.00 42.03 511 ALA A N 1
ATOM 4032 C CA . ALA A 1 511 ? 13.908 24.882 20.249 1.00 42.03 511 ALA A CA 1
ATOM 4033 C C . ALA A 1 511 ? 13.221 23.571 19.826 1.00 42.03 511 ALA A C 1
ATOM 4035 O O . ALA A 1 511 ? 12.135 23.596 19.248 1.00 42.03 511 ALA A O 1
ATOM 4036 N N . LEU A 1 512 ? 13.869 22.448 20.138 1.00 47.50 512 LEU A N 1
ATOM 4037 C CA . LEU A 1 512 ? 13.387 21.094 19.904 1.00 47.50 512 LEU A CA 1
ATOM 4038 C C . LEU A 1 512 ? 12.047 20.843 20.609 1.00 47.50 512 LEU A C 1
ATOM 4040 O O . LEU A 1 512 ? 11.907 20.987 21.828 1.00 47.50 512 LEU A O 1
ATOM 4044 N N . MET A 1 513 ? 11.060 20.399 19.846 1.00 44.56 513 MET A N 1
ATOM 4045 C CA . MET A 1 513 ? 9.853 19.767 20.359 1.00 44.56 513 MET A CA 1
ATOM 4046 C C . MET A 1 513 ? 10.169 18.314 20.765 1.00 44.56 513 MET A C 1
ATOM 4048 O O . MET A 1 513 ? 11.061 17.704 20.183 1.00 44.56 513 MET A O 1
ATOM 4052 N N . PRO A 1 514 ? 9.419 17.691 21.699 1.00 37.25 514 PRO A N 1
ATOM 4053 C CA . PRO A 1 514 ? 9.652 16.303 22.141 1.00 37.25 514 PRO A CA 1
ATOM 4054 C C . PRO A 1 514 ? 9.539 15.214 21.053 1.00 37.25 514 PRO A C 1
ATOM 4056 O O . PRO A 1 514 ? 9.582 14.028 21.365 1.00 37.25 514 PRO A O 1
ATOM 4059 N N . TRP A 1 515 ? 9.301 15.603 19.803 1.00 44.59 515 TRP A N 1
ATOM 4060 C CA . TRP A 1 515 ? 9.185 14.743 18.628 1.00 44.59 515 TRP A CA 1
ATOM 4061 C C . TRP A 1 515 ? 9.948 15.304 17.420 1.00 44.59 515 TRP A C 1
ATOM 4063 O O . TRP A 1 515 ? 9.752 14.813 16.311 1.00 44.59 515 TRP A O 1
ATOM 4073 N N . ASP A 1 516 ? 10.787 16.323 17.616 1.00 45.66 516 ASP A N 1
ATOM 4074 C CA . ASP A 1 516 ? 11.792 16.669 16.616 1.00 45.66 516 ASP A CA 1
ATOM 4075 C C . ASP A 1 516 ? 12.820 15.532 16.568 1.00 45.66 516 ASP A C 1
ATOM 4077 O O . ASP A 1 516 ? 13.141 14.925 17.596 1.00 45.66 516 ASP A O 1
ATOM 4081 N N . GLU A 1 517 ? 13.302 15.205 15.367 1.00 40.78 517 GLU A N 1
ATOM 4082 C CA . GLU A 1 517 ? 14.171 14.044 15.115 1.00 40.78 517 GLU A CA 1
ATOM 4083 C C . GLU A 1 517 ? 15.419 14.037 16.015 1.00 40.78 517 GLU A C 1
ATOM 4085 O O . GLU A 1 517 ? 15.897 12.977 16.415 1.00 40.78 517 GLU A O 1
ATOM 4090 N N . GLU A 1 518 ? 15.871 15.216 16.440 1.00 41.19 518 GLU A N 1
ATOM 4091 C CA . GLU A 1 518 ? 17.010 15.413 17.336 1.00 41.19 518 GLU A CA 1
ATOM 4092 C C . GLU A 1 518 ? 16.795 14.902 18.783 1.00 41.19 518 GLU A C 1
ATOM 4094 O O . GLU A 1 518 ? 17.775 14.641 19.474 1.00 41.19 518 GLU A O 1
ATOM 4099 N N . PHE A 1 519 ? 15.555 14.682 19.254 1.00 41.03 519 PHE A N 1
ATOM 4100 C CA . PHE A 1 519 ? 15.282 14.005 20.544 1.00 41.03 519 PHE A CA 1
ATOM 4101 C C . PHE A 1 519 ? 15.205 12.475 20.417 1.00 41.03 519 PHE A C 1
ATOM 4103 O O . PHE A 1 519 ? 15.205 11.764 21.424 1.00 41.03 519 PHE A O 1
ATOM 4110 N N . MET A 1 520 ? 15.107 11.962 19.188 1.00 39.88 520 MET A N 1
ATOM 4111 C CA . MET A 1 520 ? 14.910 10.538 18.905 1.00 39.88 520 MET A CA 1
ATOM 4112 C C . MET A 1 520 ? 16.232 9.802 18.642 1.00 39.88 520 MET A C 1
ATOM 4114 O O . MET A 1 520 ? 16.261 8.573 18.728 1.00 39.88 520 MET A O 1
ATOM 4118 N N . PHE A 1 521 ? 17.325 10.527 18.369 1.00 35.72 521 PHE A N 1
ATOM 4119 C CA . PHE A 1 521 ? 18.641 9.964 18.056 1.00 35.72 521 PHE A CA 1
ATOM 4120 C C . PHE A 1 521 ? 19.758 10.695 18.821 1.00 35.72 521 PHE A C 1
ATOM 4122 O O . PHE A 1 521 ? 19.903 11.906 18.718 1.00 35.72 521 PHE A O 1
ATOM 4129 N N . ALA A 1 522 ? 20.575 9.955 19.581 1.00 35.28 522 ALA A N 1
ATOM 4130 C CA . ALA A 1 522 ? 21.607 10.518 20.466 1.00 35.28 522 ALA A CA 1
ATOM 4131 C C . ALA A 1 522 ? 22.868 11.044 19.744 1.00 35.28 522 ALA A C 1
ATOM 4133 O O . ALA A 1 522 ? 23.762 11.586 20.391 1.00 35.28 522 ALA A O 1
ATOM 4134 N N . VAL A 1 523 ? 22.978 10.865 18.425 1.00 34.41 523 VAL A N 1
ATOM 4135 C CA . VAL A 1 523 ? 24.161 11.232 17.635 1.00 34.41 523 VAL A CA 1
ATOM 4136 C C . VAL A 1 523 ? 23.704 11.892 16.338 1.00 34.41 523 VAL A C 1
ATOM 4138 O O . VAL A 1 523 ? 22.927 11.302 15.589 1.00 34.41 523 VAL A O 1
ATOM 4141 N N . ARG A 1 524 ? 24.203 13.104 16.060 1.00 39.28 524 ARG A N 1
ATOM 4142 C CA . ARG A 1 524 ? 24.031 13.763 14.758 1.00 39.28 524 ARG A CA 1
ATOM 4143 C C . ARG A 1 524 ? 24.921 13.079 13.709 1.00 39.28 524 ARG A C 1
ATOM 4145 O O . ARG A 1 524 ? 26.118 12.931 13.962 1.00 39.28 524 ARG A O 1
ATOM 4152 N N . PRO A 1 525 ? 24.399 12.709 12.528 1.00 32.78 525 PRO A N 1
ATOM 4153 C CA . PRO A 1 525 ? 25.240 12.406 11.377 1.00 32.78 525 PRO A CA 1
ATOM 4154 C C . PRO A 1 525 ? 26.036 13.659 10.963 1.00 32.78 525 PRO A C 1
ATOM 4156 O O . PRO A 1 525 ? 25.509 14.770 11.066 1.00 32.78 525 PRO A O 1
ATOM 4159 N N . PRO A 1 526 ? 27.287 13.529 10.489 1.00 28.45 526 PRO A N 1
ATOM 4160 C CA . PRO A 1 526 ? 28.057 14.669 10.006 1.00 28.45 526 PRO A CA 1
ATOM 4161 C C . PRO A 1 526 ? 27.444 15.166 8.690 1.00 28.45 526 PRO A C 1
ATOM 4163 O O . PRO A 1 526 ? 27.508 14.475 7.676 1.00 28.45 526 PRO A O 1
ATOM 4166 N N . GLY A 1 527 ? 26.823 16.343 8.720 1.00 34.72 527 GLY A N 1
ATOM 4167 C CA . GLY A 1 527 ? 26.140 16.935 7.566 1.00 34.72 527 GLY A CA 1
ATOM 4168 C C . GLY A 1 527 ? 25.100 17.964 7.995 1.00 34.72 527 GLY A C 1
ATOM 4169 O O . GLY A 1 527 ? 23.920 17.804 7.704 1.00 34.72 527 GLY A O 1
ATOM 4170 N N . GLY A 1 528 ? 25.533 18.965 8.764 1.00 35.09 528 GLY A N 1
ATOM 4171 C CA . GLY A 1 528 ? 24.714 20.131 9.089 1.00 35.09 528 GLY A CA 1
ATOM 4172 C C . GLY A 1 528 ? 24.518 21.030 7.866 1.00 35.09 528 GLY A C 1
ATOM 4173 O O . GLY A 1 528 ? 25.406 21.123 7.022 1.00 35.09 528 GLY A O 1
ATOM 4174 N N . ASP A 1 529 ? 23.358 21.685 7.837 1.00 39.47 529 ASP A N 1
ATOM 4175 C CA . ASP A 1 529 ? 22.921 22.737 6.909 1.00 39.47 529 ASP A CA 1
ATOM 4176 C C . ASP A 1 529 ? 22.346 22.280 5.556 1.00 39.47 529 ASP A C 1
ATOM 4178 O O . ASP A 1 529 ? 22.829 22.628 4.482 1.00 39.47 529 ASP A O 1
ATOM 4182 N N . ALA A 1 530 ? 21.214 21.570 5.619 1.00 34.38 530 ALA A N 1
ATOM 4183 C CA . ALA A 1 530 ? 20.232 21.511 4.528 1.00 34.38 530 ALA A CA 1
ATOM 4184 C C . ALA A 1 530 ? 18.908 22.226 4.883 1.00 34.38 530 ALA A C 1
ATOM 4186 O O . ALA A 1 530 ? 17.897 22.035 4.214 1.00 34.38 530 ALA A O 1
ATOM 4187 N N . ASP A 1 531 ? 18.909 23.091 5.903 1.00 37.22 531 ASP A N 1
ATOM 4188 C CA . ASP A 1 531 ? 17.755 23.916 6.287 1.00 37.22 531 ASP A CA 1
ATOM 4189 C C . ASP A 1 531 ? 17.635 25.180 5.412 1.00 37.22 531 ASP A C 1
ATOM 4191 O O . ASP A 1 531 ? 17.419 26.294 5.888 1.00 37.22 531 ASP A O 1
ATOM 4195 N N . ALA A 1 532 ? 17.694 25.012 4.092 1.00 38.31 532 ALA A N 1
ATOM 4196 C CA . ALA A 1 532 ? 16.893 25.864 3.229 1.00 38.31 532 ALA A CA 1
ATOM 4197 C C . ALA A 1 532 ? 15.486 25.270 3.280 1.00 38.31 532 ALA A C 1
ATOM 4199 O O . ALA A 1 532 ? 15.172 24.361 2.518 1.00 38.31 532 ALA A O 1
ATOM 4200 N N . VAL A 1 533 ? 14.669 25.723 4.241 1.00 45.62 533 VAL A N 1
ATOM 4201 C CA . VAL A 1 533 ? 13.252 25.349 4.355 1.00 45.62 533 VAL A CA 1
ATOM 4202 C C . VAL A 1 533 ? 12.632 25.488 2.971 1.00 45.62 533 VAL A C 1
ATOM 4204 O O . VAL A 1 533 ? 12.382 26.603 2.515 1.00 45.62 533 VAL A O 1
ATOM 4207 N N . GLU A 1 534 ? 12.414 24.363 2.294 1.00 43.69 534 GLU A N 1
ATOM 4208 C CA . GLU A 1 534 ? 11.719 24.329 1.020 1.00 43.69 534 GLU A CA 1
ATOM 4209 C C . GLU A 1 534 ? 10.354 24.969 1.290 1.00 43.69 534 GLU A C 1
ATOM 4211 O O . GLU A 1 534 ? 9.524 24.435 2.036 1.00 43.69 534 GLU A O 1
ATOM 4216 N N . ILE A 1 535 ? 10.161 26.203 0.813 1.00 49.59 535 ILE A N 1
ATOM 4217 C CA . ILE A 1 535 ? 8.919 26.935 1.029 1.00 49.59 535 ILE A CA 1
ATOM 4218 C C . ILE A 1 535 ? 7.847 26.081 0.369 1.00 49.59 535 ILE A C 1
ATOM 4220 O O . ILE A 1 535 ? 7.772 26.035 -0.856 1.00 49.59 535 ILE A O 1
ATOM 4224 N N . SER A 1 536 ? 7.039 25.394 1.188 1.00 55.66 536 SER A N 1
ATOM 4225 C CA . SER A 1 536 ? 5.903 24.603 0.712 1.00 55.66 536 SER A CA 1
ATOM 4226 C C . SER A 1 536 ? 5.190 25.385 -0.387 1.00 55.66 536 SER A C 1
ATOM 4228 O O . SER A 1 536 ? 4.947 26.580 -0.217 1.00 55.66 536 SER A O 1
ATOM 4230 N N . GLU A 1 537 ? 4.860 24.739 -1.502 1.00 58.47 537 GLU A N 1
ATOM 4231 C CA . GLU A 1 537 ? 4.238 25.372 -2.672 1.00 58.47 537 GLU A CA 1
ATOM 4232 C C . GLU A 1 537 ? 3.094 26.333 -2.286 1.00 58.47 537 GLU A C 1
ATOM 4234 O O . GLU A 1 537 ? 3.046 27.475 -2.735 1.00 58.47 537 GLU A O 1
ATOM 4239 N N . LYS A 1 538 ? 2.275 25.940 -1.301 1.00 56.47 538 LYS A N 1
ATOM 4240 C CA . LYS A 1 538 ? 1.179 26.743 -0.727 1.00 56.47 538 LYS A CA 1
ATOM 4241 C C . LYS A 1 538 ? 1.618 27.983 0.060 1.00 56.47 538 LYS A C 1
ATOM 4243 O O . LYS A 1 538 ? 0.861 28.944 0.181 1.00 56.47 538 LYS A O 1
ATOM 4248 N N . SER A 1 539 ? 2.797 27.962 0.673 1.00 57.28 539 SER A N 1
ATOM 4249 C CA . SER A 1 539 ? 3.404 29.134 1.315 1.00 57.28 539 SER A CA 1
ATOM 4250 C C . SER A 1 539 ? 3.920 30.116 0.265 1.00 57.28 539 SER A C 1
ATOM 4252 O O . SER A 1 539 ? 3.726 31.319 0.427 1.00 57.28 539 SER A O 1
ATOM 4254 N N . ARG A 1 540 ? 4.489 29.610 -0.838 1.00 65.94 540 ARG A N 1
ATOM 4255 C CA . ARG A 1 540 ? 4.922 30.427 -1.979 1.00 65.94 540 ARG A CA 1
ATOM 4256 C C . ARG A 1 540 ? 3.728 31.093 -2.663 1.00 65.94 540 ARG A C 1
ATOM 4258 O O . ARG A 1 540 ? 3.750 32.299 -2.862 1.00 65.94 540 ARG A O 1
ATOM 4265 N N . GLU A 1 541 ? 2.647 30.349 -2.898 1.00 64.94 541 GLU A N 1
ATOM 4266 C CA . GLU A 1 541 ? 1.376 30.883 -3.413 1.00 64.94 541 GLU A CA 1
ATOM 4267 C C . GLU A 1 541 ? 0.806 32.013 -2.546 1.00 64.94 541 GLU A C 1
ATOM 4269 O O . GLU A 1 541 ? 0.264 32.978 -3.068 1.00 64.94 541 GLU A O 1
ATOM 4274 N N . ARG A 1 542 ? 0.938 31.929 -1.216 1.00 66.38 542 ARG A N 1
ATOM 4275 C CA . ARG A 1 542 ? 0.468 32.986 -0.305 1.00 66.38 542 ARG A CA 1
ATOM 4276 C C . ARG A 1 542 ? 1.335 34.231 -0.322 1.00 66.38 542 ARG A C 1
ATOM 4278 O O . ARG A 1 542 ? 0.794 35.316 -0.145 1.00 66.38 542 ARG A O 1
ATOM 4285 N N . LEU A 1 543 ? 2.651 34.071 -0.448 1.00 67.19 543 LEU A N 1
ATOM 4286 C CA . LEU A 1 543 ? 3.571 35.202 -0.564 1.00 67.19 543 LEU A CA 1
ATOM 4287 C C . LEU A 1 543 ? 3.341 35.928 -1.885 1.00 67.19 543 LEU A C 1
ATOM 4289 O O . LEU A 1 543 ? 3.176 37.139 -1.870 1.00 67.19 543 LEU A O 1
ATOM 4293 N N . ILE A 1 544 ? 3.205 35.170 -2.977 1.00 70.00 544 ILE A N 1
ATOM 4294 C CA . ILE A 1 544 ? 2.807 35.694 -4.287 1.00 70.00 544 ILE A CA 1
ATOM 4295 C C . ILE A 1 544 ? 1.456 36.403 -4.177 1.00 70.00 544 ILE A C 1
ATOM 4297 O O . ILE A 1 544 ? 1.331 37.540 -4.600 1.00 70.00 544 ILE A O 1
ATOM 4301 N N . TRP A 1 545 ? 0.460 35.786 -3.537 1.00 71.81 545 TRP A N 1
ATOM 4302 C CA . TRP A 1 545 ? -0.846 36.418 -3.349 1.00 71.81 545 TRP A CA 1
ATOM 4303 C C . TRP A 1 545 ? -0.769 37.706 -2.523 1.00 71.81 545 TRP A C 1
ATOM 4305 O O . TRP A 1 545 ? -1.437 38.679 -2.851 1.00 71.81 545 TRP A O 1
ATOM 4315 N N . ALA A 1 546 ? 0.020 37.727 -1.445 1.00 70.75 546 ALA A N 1
ATOM 4316 C CA . ALA A 1 546 ? 0.180 38.921 -0.624 1.00 70.75 546 ALA A CA 1
ATOM 4317 C C . ALA A 1 546 ? 0.831 40.053 -1.427 1.00 70.75 546 ALA A C 1
ATOM 4319 O O . ALA A 1 546 ? 0.308 41.160 -1.393 1.00 70.75 546 ALA A O 1
ATOM 4320 N N . ASP A 1 547 ? 1.892 39.744 -2.176 1.00 75.62 547 ASP A N 1
ATOM 4321 C CA . ASP A 1 547 ? 2.592 40.675 -3.064 1.00 75.62 547 ASP A CA 1
ATOM 4322 C C . ASP A 1 547 ? 1.663 41.214 -4.165 1.00 75.62 547 ASP A C 1
ATOM 4324 O O . ASP A 1 547 ? 1.507 42.424 -4.326 1.00 75.62 547 ASP A O 1
ATOM 4328 N N . GLU A 1 548 ? 0.923 40.331 -4.840 1.00 70.06 548 GLU A N 1
ATOM 4329 C CA . GLU A 1 548 ? -0.076 40.696 -5.850 1.00 70.06 548 GLU A CA 1
ATOM 4330 C C . GLU A 1 548 ? -1.168 41.608 -5.275 1.00 70.06 548 GLU A C 1
ATOM 4332 O O . GLU A 1 548 ? -1.563 42.588 -5.911 1.00 70.06 548 GLU A O 1
ATOM 4337 N N . VAL A 1 549 ? -1.650 41.311 -4.066 1.00 71.81 549 VAL A N 1
ATOM 4338 C CA . VAL A 1 549 ? -2.688 42.092 -3.389 1.00 71.81 549 VAL A CA 1
ATOM 4339 C C . VAL A 1 549 ? -2.178 43.473 -2.987 1.00 71.81 549 VAL A C 1
ATOM 4341 O O . VAL A 1 549 ? -2.904 44.449 -3.179 1.00 71.81 549 VAL A O 1
ATOM 4344 N N . THR A 1 550 ? -0.956 43.576 -2.461 1.00 76.38 550 THR A N 1
ATOM 4345 C CA . THR A 1 550 ? -0.380 44.848 -2.000 1.00 76.38 550 THR A CA 1
ATOM 4346 C C . THR A 1 550 ? 0.172 45.701 -3.138 1.00 76.38 550 THR A C 1
ATOM 4348 O O . THR A 1 550 ? 0.155 46.921 -3.021 1.00 76.38 550 THR A O 1
ATOM 4351 N N . SER A 1 551 ? 0.579 45.096 -4.261 1.00 74.56 551 SER A N 1
ATOM 4352 C CA . SER A 1 551 ? 1.173 45.794 -5.418 1.00 74.56 551 SER A CA 1
ATOM 4353 C C . SER A 1 551 ? 0.284 46.881 -6.037 1.00 74.56 551 SER A C 1
ATOM 4355 O O . SER A 1 551 ? 0.778 47.763 -6.735 1.00 74.56 551 SER A O 1
ATOM 4357 N N . LYS A 1 552 ? -1.030 46.820 -5.795 1.00 69.38 552 LYS A N 1
ATOM 4358 C CA . LYS A 1 552 ? -2.042 47.708 -6.388 1.00 69.38 552 LYS A CA 1
ATOM 4359 C C . LYS A 1 552 ? -2.773 48.582 -5.367 1.00 69.38 552 LYS A C 1
ATOM 4361 O O . LYS A 1 552 ? -3.734 49.245 -5.736 1.00 69.38 552 LYS A O 1
ATOM 4366 N N . MET A 1 553 ? -2.360 48.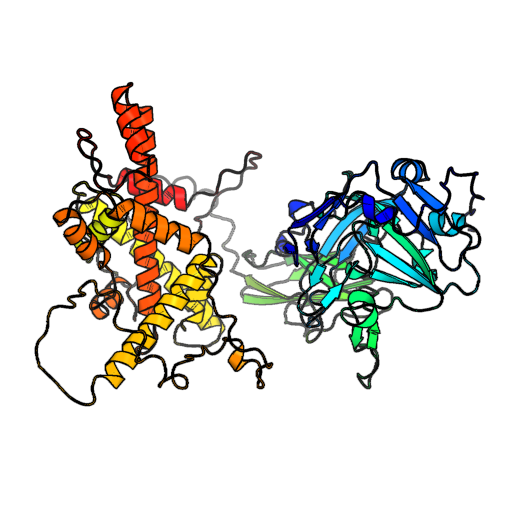561 -4.098 1.00 77.69 553 MET A N 1
ATOM 4367 C CA . MET A 1 553 ? -2.971 49.383 -3.048 1.00 77.69 553 MET A CA 1
ATOM 4368 C C . MET A 1 553 ? -2.397 50.799 -3.048 1.00 77.69 553 MET A C 1
ATOM 4370 O O . MET A 1 553 ? -1.192 50.988 -3.208 1.00 77.69 553 MET A O 1
ATOM 4374 N N . SER A 1 554 ? -3.238 51.793 -2.772 1.00 81.75 554 SER A N 1
ATOM 4375 C CA . SER A 1 554 ? -2.757 53.103 -2.324 1.00 81.75 554 SER A CA 1
ATOM 4376 C C . SER A 1 554 ? -2.128 53.013 -0.924 1.00 81.75 554 SER A C 1
ATOM 4378 O O . SER A 1 554 ? -2.381 52.073 -0.168 1.00 81.75 554 SER A O 1
ATOM 4380 N N . GLY A 1 555 ? -1.321 54.006 -0.535 1.00 77.75 555 GLY A N 1
ATOM 4381 C CA . GLY A 1 555 ? -0.687 54.030 0.793 1.00 77.75 555 GLY A CA 1
ATOM 4382 C C . GLY A 1 555 ? -1.690 54.007 1.959 1.00 77.75 555 GLY A C 1
ATOM 4383 O O . GLY A 1 555 ? -1.449 53.361 2.982 1.00 77.75 555 GLY A O 1
ATOM 4384 N N . GLU A 1 556 ? -2.850 54.649 1.794 1.00 80.44 556 GLU A N 1
ATOM 4385 C CA . GLU A 1 556 ? -3.934 54.641 2.786 1.00 80.44 556 GLU A CA 1
ATOM 4386 C C . GLU A 1 556 ? -4.599 53.260 2.888 1.00 80.44 556 GLU A C 1
ATOM 4388 O O . GLU A 1 556 ? -4.790 52.730 3.988 1.00 80.44 556 GLU A O 1
ATOM 4393 N N . GLU A 1 557 ? -4.887 52.630 1.746 1.00 79.94 557 GLU A N 1
ATOM 4394 C CA . GLU A 1 557 ? -5.429 51.268 1.681 1.00 79.94 557 GLU A CA 1
ATOM 4395 C C . GLU A 1 557 ? -4.459 50.239 2.260 1.00 79.94 557 GLU A C 1
ATOM 4397 O O . GLU A 1 557 ? -4.878 49.357 3.013 1.00 79.94 557 GLU A O 1
ATOM 4402 N N . TYR A 1 558 ? -3.163 50.381 1.977 1.00 81.81 558 TYR A N 1
ATOM 4403 C CA . TYR A 1 558 ? -2.119 49.528 2.531 1.00 81.81 558 TYR A CA 1
ATOM 4404 C C . TYR A 1 558 ? -2.033 49.667 4.053 1.00 81.81 558 TYR A C 1
ATOM 4406 O O . TYR A 1 558 ? -1.980 48.666 4.768 1.00 81.81 558 TYR A O 1
ATOM 4414 N N . THR A 1 559 ? -2.113 50.893 4.578 1.00 82.25 559 THR A N 1
ATOM 4415 C CA . THR A 1 559 ? -2.111 51.151 6.028 1.00 82.25 559 THR A CA 1
ATOM 4416 C C . THR A 1 559 ? -3.330 50.520 6.705 1.00 82.25 559 THR A C 1
ATOM 4418 O O . THR A 1 559 ? -3.200 49.831 7.725 1.00 82.25 559 THR A O 1
ATOM 4421 N N . LYS A 1 560 ? -4.518 50.672 6.104 1.00 83.25 560 LYS A N 1
ATOM 4422 C CA . LYS A 1 560 ? -5.757 50.038 6.578 1.00 83.25 560 LYS A CA 1
ATOM 4423 C C . LYS A 1 560 ? -5.660 48.510 6.534 1.00 83.25 560 LYS A C 1
ATOM 4425 O O . LYS A 1 560 ? -5.979 47.848 7.524 1.00 83.25 560 LYS A O 1
ATOM 4430 N N . TRP A 1 561 ? -5.163 47.943 5.436 1.00 83.19 561 TRP A N 1
ATOM 4431 C CA . TRP A 1 561 ? -4.963 46.501 5.278 1.00 83.19 561 TRP A CA 1
ATOM 4432 C C . TRP A 1 561 ? -3.960 45.941 6.294 1.00 83.19 561 TRP A C 1
ATOM 4434 O O . TRP A 1 561 ? -4.234 44.927 6.940 1.00 83.19 561 TRP A O 1
ATOM 4444 N N . CYS A 1 562 ? -2.838 46.628 6.513 1.00 80.38 562 CYS A N 1
ATOM 4445 C CA . CYS A 1 562 ? -1.831 46.269 7.511 1.00 80.38 562 CYS A CA 1
ATOM 4446 C C . CYS A 1 562 ? -2.397 46.275 8.934 1.00 80.38 562 CYS A C 1
ATOM 4448 O O . CYS A 1 562 ? -2.092 45.374 9.721 1.00 80.38 562 CYS A O 1
ATOM 4450 N N . SER A 1 563 ? -3.248 47.251 9.263 1.00 82.62 563 SER A N 1
ATOM 4451 C CA . SER A 1 563 ? -3.956 47.296 10.544 1.00 82.62 563 SER A CA 1
ATOM 4452 C C . SER A 1 563 ? -4.902 46.098 10.700 1.00 82.62 563 SER A C 1
ATOM 4454 O O . SER A 1 563 ? -4.826 45.363 11.686 1.00 82.62 563 SER A O 1
ATOM 4456 N N . TYR A 1 564 ? -5.723 45.809 9.687 1.00 84.88 564 TYR A N 1
ATOM 4457 C CA . TYR A 1 564 ? -6.717 44.730 9.753 1.00 84.88 564 TYR A CA 1
ATOM 4458 C C . TYR A 1 564 ? -6.092 43.331 9.687 1.00 84.88 564 TYR A C 1
ATOM 4460 O O . TYR A 1 564 ? -6.608 42.390 10.286 1.00 84.88 564 TYR A O 1
ATOM 4468 N N . ARG A 1 565 ? -4.925 43.168 9.051 1.00 81.81 565 ARG A N 1
ATOM 4469 C CA . ARG A 1 565 ? -4.166 41.904 9.043 1.00 81.81 565 ARG A CA 1
ATOM 4470 C C . ARG A 1 565 ? -3.718 41.475 10.443 1.00 81.81 565 ARG A C 1
ATOM 4472 O O . ARG A 1 565 ? -3.497 40.284 10.669 1.00 81.81 565 ARG A O 1
ATOM 4479 N N . LYS A 1 566 ? -3.596 42.422 11.378 1.00 79.44 566 LYS A N 1
ATOM 4480 C CA . LYS A 1 566 ? -3.261 42.158 12.785 1.00 79.44 566 LYS A CA 1
ATOM 4481 C C . LYS A 1 566 ? -4.470 41.661 13.597 1.00 79.44 566 LYS A C 1
ATOM 4483 O O . LYS A 1 566 ? -4.275 41.211 14.729 1.00 79.44 566 LYS A O 1
ATOM 4488 N N . ALA A 1 567 ? -5.686 41.702 13.040 1.00 84.50 567 ALA A N 1
ATOM 4489 C CA . ALA A 1 567 ? -6.896 41.227 13.704 1.00 84.50 567 ALA A CA 1
ATOM 4490 C C . ALA A 1 567 ? -6.787 39.737 14.059 1.00 84.50 567 ALA A C 1
ATOM 4492 O O . ALA A 1 567 ? -6.413 38.892 13.244 1.00 84.50 567 ALA A O 1
ATOM 4493 N N . SER A 1 568 ? -7.110 39.410 15.308 1.00 85.50 568 SER A N 1
ATOM 4494 C CA . SER A 1 568 ? -7.088 38.040 15.818 1.00 85.50 568 SER A CA 1
ATOM 4495 C C . SER A 1 568 ? -8.034 37.895 17.005 1.00 85.50 568 SER A C 1
ATOM 4497 O O . SER A 1 568 ? -8.391 38.877 17.657 1.00 85.50 568 SER A O 1
ATOM 4499 N N . PHE A 1 569 ? -8.413 36.654 17.300 1.00 82.62 569 PHE A N 1
ATOM 4500 C CA . PHE A 1 569 ? -9.275 36.340 18.437 1.00 82.62 569 PHE A CA 1
ATOM 4501 C C . PHE A 1 569 ? -8.516 36.304 19.776 1.00 82.62 569 PHE A C 1
ATOM 4503 O O . PHE A 1 569 ? -9.121 36.502 20.831 1.00 82.62 569 PHE A O 1
ATOM 4510 N N . HIS A 1 570 ? -7.198 36.060 19.750 1.00 75.69 570 HIS A N 1
ATOM 4511 C CA . HIS A 1 570 ? -6.408 35.720 20.939 1.00 75.69 570 HIS A CA 1
ATOM 4512 C C . HIS A 1 570 ? -5.283 36.704 21.290 1.00 75.69 570 HIS A C 1
ATOM 4514 O O . HIS A 1 570 ? -4.958 36.832 22.473 1.00 75.69 570 HIS A O 1
ATOM 4520 N N . ARG A 1 571 ? -4.675 37.413 20.325 1.00 74.94 571 ARG A N 1
ATOM 4521 C CA . ARG A 1 571 ? -3.529 38.303 20.603 1.00 74.94 571 ARG A CA 1
ATOM 4522 C C . ARG A 1 571 ? -3.980 39.467 21.491 1.00 74.94 571 ARG A C 1
ATOM 4524 O O . ARG A 1 571 ? -4.898 40.195 21.129 1.00 74.94 571 ARG A O 1
ATOM 4531 N N . ALA A 1 572 ? -3.345 39.606 22.659 1.00 65.81 572 ALA A N 1
ATOM 4532 C CA . ALA A 1 572 ? -3.709 40.561 23.717 1.00 65.81 572 ALA A CA 1
ATOM 4533 C C . ALA A 1 572 ? -5.155 40.423 24.259 1.00 65.81 572 ALA A C 1
ATOM 4535 O O . ALA A 1 572 ? -5.651 41.316 24.938 1.00 65.81 572 ALA A O 1
ATOM 4536 N N . LYS A 1 573 ? -5.840 39.303 23.977 1.00 81.38 573 LYS A N 1
ATOM 4537 C CA . LYS A 1 573 ? -7.257 39.059 24.321 1.00 81.38 573 LYS A CA 1
ATOM 4538 C C . LYS A 1 573 ? -7.480 37.648 24.878 1.00 81.38 573 LYS A C 1
ATOM 4540 O O . LYS A 1 573 ? -8.544 37.062 24.697 1.00 81.38 573 LYS A O 1
ATOM 4545 N N . GLU A 1 574 ? -6.481 37.077 25.554 1.00 79.44 574 GLU A N 1
ATOM 4546 C CA . GLU A 1 574 ? -6.509 35.674 25.995 1.00 79.44 574 GLU A CA 1
ATOM 4547 C C . GLU A 1 574 ? -7.667 35.376 26.961 1.00 79.44 574 GLU A C 1
ATOM 4549 O O . GLU A 1 574 ? -8.370 34.383 26.787 1.00 79.44 574 GLU A O 1
ATOM 4554 N N . ALA A 1 575 ? -7.900 36.244 27.951 1.00 80.56 575 ALA A N 1
ATOM 4555 C CA . ALA A 1 575 ? -8.991 36.071 28.914 1.00 80.56 575 ALA A CA 1
ATOM 4556 C C . ALA A 1 575 ? -10.362 36.061 28.219 1.00 80.56 575 ALA A C 1
ATOM 4558 O O . ALA A 1 575 ? -11.168 35.158 28.440 1.00 80.56 575 ALA A O 1
ATOM 4559 N N . ARG A 1 576 ? -10.568 37.009 27.297 1.00 84.31 576 ARG A N 1
ATOM 4560 C CA . ARG A 1 576 ? -11.772 37.108 26.464 1.00 84.31 576 ARG A CA 1
ATOM 4561 C C . ARG A 1 576 ? -11.960 35.865 25.591 1.00 84.31 576 ARG A C 1
ATOM 4563 O O . ARG A 1 576 ? -13.071 35.356 25.489 1.00 84.31 576 ARG A O 1
ATOM 4570 N N . PHE A 1 577 ? -10.876 35.337 25.018 1.00 85.12 577 PHE A N 1
ATOM 4571 C CA . PHE A 1 577 ? -10.915 34.147 24.166 1.00 85.12 577 PHE A CA 1
ATOM 4572 C C . PHE A 1 577 ? -11.253 32.879 24.954 1.00 85.12 577 PHE A C 1
ATOM 4574 O O . PHE A 1 577 ? -12.042 32.052 24.492 1.00 85.12 577 PHE A O 1
ATOM 4581 N N . ARG A 1 578 ? -10.689 32.731 26.160 1.00 84.12 578 ARG A N 1
ATOM 4582 C CA . ARG A 1 578 ? -10.994 31.614 27.069 1.00 84.12 578 ARG A CA 1
ATOM 4583 C C . ARG A 1 578 ? -12.465 31.605 27.465 1.00 84.12 578 ARG A C 1
ATOM 4585 O O . ARG A 1 578 ? -13.102 30.560 27.402 1.00 84.12 578 ARG A O 1
ATOM 4592 N N . GLU A 1 579 ? -13.005 32.767 27.814 1.00 84.25 579 GLU A N 1
ATOM 4593 C CA . GLU A 1 579 ? -14.420 32.919 28.148 1.00 84.25 579 GLU A CA 1
ATOM 4594 C C . GLU A 1 579 ? -15.318 32.618 26.935 1.00 84.25 579 GLU A C 1
ATOM 4596 O O . GLU A 1 579 ? -16.260 31.833 27.030 1.00 84.25 579 GLU A O 1
ATOM 4601 N N . TRP A 1 580 ? -14.978 33.175 25.768 1.00 84.88 580 TRP A N 1
ATOM 4602 C CA . TRP A 1 580 ? -15.723 32.997 24.519 1.00 84.88 580 TRP A CA 1
ATOM 4603 C C . TRP A 1 580 ? -15.793 31.533 24.066 1.00 84.88 580 TRP A C 1
ATOM 4605 O O . TRP A 1 580 ? -16.858 31.048 23.692 1.00 84.88 580 TRP A O 1
ATOM 4615 N N . THR A 1 581 ? -14.693 30.789 24.167 1.00 82.25 581 THR A N 1
ATOM 4616 C CA . THR A 1 581 ? -14.641 29.343 23.863 1.00 82.25 581 THR A CA 1
ATOM 4617 C C . THR A 1 581 ? -15.119 28.447 25.012 1.00 82.25 581 THR A C 1
ATOM 4619 O O . THR A 1 581 ? -15.171 27.227 24.854 1.00 82.25 581 THR A O 1
ATOM 4622 N N . CYS A 1 582 ? -15.450 29.026 26.171 1.00 78.94 582 CYS A N 1
ATOM 4623 C CA . CYS A 1 582 ? -15.781 28.309 27.404 1.00 78.94 582 CYS A CA 1
ATOM 4624 C C . CYS A 1 582 ? -14.667 27.344 27.880 1.00 78.94 582 CYS A C 1
ATOM 4626 O O . CYS A 1 582 ? -14.938 26.299 28.485 1.00 78.94 582 CYS A O 1
ATOM 4628 N N . ILE A 1 583 ? -13.398 27.689 27.624 1.00 77.44 583 ILE A N 1
ATOM 4629 C CA . ILE A 1 583 ? -12.218 26.979 28.146 1.00 77.44 583 ILE A CA 1
ATOM 4630 C C . ILE A 1 583 ? -12.182 27.149 29.673 1.00 77.44 583 ILE A C 1
ATOM 4632 O O . ILE A 1 583 ? -12.179 28.269 30.179 1.00 77.44 583 ILE A O 1
ATOM 4636 N N . GLY A 1 584 ? -12.140 26.033 30.402 1.00 67.88 584 GLY A N 1
ATOM 4637 C CA . GLY A 1 584 ? -12.334 25.946 31.857 1.00 67.88 584 GLY A CA 1
ATOM 4638 C C . GLY A 1 584 ? -13.666 25.305 32.270 1.00 67.88 584 GLY A C 1
ATOM 4639 O O . GLY A 1 584 ? -13.758 24.753 33.359 1.00 67.88 584 GLY A O 1
ATOM 4640 N N . VAL A 1 585 ? -14.675 25.304 31.388 1.00 69.94 585 VAL A N 1
ATOM 4641 C CA . VAL A 1 585 ? -15.928 24.538 31.568 1.00 69.94 585 VAL A CA 1
ATOM 4642 C C . VAL A 1 585 ? -15.945 23.335 30.627 1.00 69.94 585 VAL A C 1
ATOM 4644 O O . VAL A 1 585 ? -16.209 22.205 31.034 1.00 69.94 585 VAL A O 1
ATOM 4647 N N . VAL A 1 586 ? -15.613 23.567 29.354 1.00 66.75 586 VAL A N 1
ATOM 4648 C CA . VAL A 1 586 ? -15.573 22.522 28.323 1.00 66.75 586 VAL A CA 1
ATOM 4649 C C . VAL A 1 586 ? -14.316 21.666 28.477 1.00 66.75 586 VAL A C 1
ATOM 4651 O O . VAL A 1 586 ? -14.403 20.436 28.480 1.00 66.75 586 VAL A O 1
ATOM 4654 N N . ALA A 1 587 ? -13.152 22.297 28.650 1.00 68.50 587 ALA A N 1
ATOM 4655 C CA . ALA A 1 587 ? -11.868 21.617 28.789 1.00 68.50 587 ALA A CA 1
ATOM 4656 C C . ALA A 1 587 ? -10.821 22.452 29.540 1.00 68.50 587 ALA A C 1
ATOM 4658 O O . ALA A 1 587 ? -10.807 23.679 29.424 1.00 68.50 587 ALA A O 1
ATOM 4659 N N . ASP A 1 588 ? -9.904 21.768 30.232 1.00 77.50 588 ASP A N 1
ATOM 4660 C CA . ASP A 1 588 ? -8.787 22.381 30.951 1.00 77.50 588 ASP A CA 1
ATOM 4661 C C . ASP A 1 588 ? -7.517 22.408 30.084 1.00 77.50 588 ASP A C 1
ATOM 4663 O O . ASP A 1 588 ? -6.956 21.368 29.724 1.00 77.50 588 ASP A O 1
ATOM 4667 N N . LEU A 1 589 ? -7.038 23.618 29.777 1.00 77.94 589 LEU A N 1
ATOM 4668 C CA . LEU A 1 589 ? -5.740 23.862 29.139 1.00 77.94 589 LEU A CA 1
ATOM 4669 C C . LEU A 1 589 ? -4.726 24.344 30.177 1.00 77.94 589 LEU A C 1
ATOM 4671 O O . LEU A 1 589 ? -5.046 25.190 31.018 1.00 77.94 589 LEU A O 1
ATOM 4675 N N . ARG A 1 590 ? -3.474 23.882 30.084 1.00 74.50 590 ARG A N 1
ATOM 4676 C CA . ARG A 1 590 ? -2.390 24.423 30.919 1.00 74.50 590 ARG A CA 1
ATOM 4677 C C . ARG A 1 590 ? -2.145 25.890 30.558 1.00 74.50 590 ARG A C 1
ATOM 4679 O O . ARG A 1 590 ? -2.088 26.255 29.388 1.00 74.50 590 ARG A O 1
ATOM 4686 N N . LYS A 1 591 ? -1.946 26.739 31.571 1.00 65.12 591 LYS A N 1
ATOM 4687 C CA . LYS A 1 591 ? -1.722 28.188 31.389 1.00 65.12 591 LYS A CA 1
ATOM 4688 C C . LYS A 1 591 ? -0.433 28.532 30.622 1.00 65.12 591 LYS A C 1
ATOM 4690 O O . LYS A 1 591 ? -0.353 29.618 30.071 1.00 65.12 591 LYS A O 1
ATOM 4695 N N . LYS A 1 592 ? 0.563 27.635 30.599 1.00 61.50 592 LYS A N 1
ATOM 4696 C CA . LYS A 1 592 ? 1.866 27.846 29.935 1.00 61.50 592 LYS A CA 1
ATOM 4697 C C . LYS A 1 592 ? 1.949 27.267 28.514 1.00 61.50 592 LYS A C 1
ATOM 4699 O O . LYS A 1 592 ? 2.993 27.399 27.886 1.00 61.50 592 LYS A O 1
ATOM 4704 N N . ASP A 1 593 ? 0.887 26.634 28.015 1.00 66.75 593 ASP A N 1
ATOM 4705 C CA . ASP A 1 593 ? 0.916 25.957 26.717 1.00 66.75 593 ASP A CA 1
ATOM 4706 C C . ASP A 1 593 ? 0.470 26.901 25.588 1.00 66.75 593 ASP A C 1
ATOM 4708 O O . ASP A 1 593 ? -0.529 27.611 25.710 1.00 66.75 593 ASP A O 1
ATOM 4712 N N . ASP A 1 594 ? 1.138 26.830 24.431 1.00 80.50 594 ASP A N 1
ATOM 4713 C CA . ASP A 1 594 ? 0.800 27.570 23.200 1.00 80.50 594 ASP A CA 1
ATOM 4714 C C . ASP A 1 594 ? -0.534 27.136 22.544 1.00 80.50 594 ASP A C 1
ATOM 4716 O O . ASP A 1 594 ? -0.832 27.481 21.402 1.00 80.50 594 ASP A O 1
ATOM 4720 N N . ALA A 1 595 ? -1.379 26.397 23.265 1.00 82.38 595 ALA A N 1
ATOM 4721 C CA . ALA A 1 595 ? -2.649 25.870 22.779 1.00 82.38 595 ALA A CA 1
ATOM 4722 C C . ALA A 1 595 ? -3.617 26.969 22.310 1.00 82.38 595 ALA A C 1
ATOM 4724 O O . ALA A 1 595 ? -4.284 26.806 21.290 1.00 82.38 595 ALA A O 1
ATOM 4725 N N . ILE A 1 596 ? -3.672 28.107 23.011 1.00 84.50 596 ILE A N 1
ATOM 4726 C CA . ILE A 1 596 ? -4.531 29.233 22.612 1.00 84.50 596 ILE A CA 1
ATOM 4727 C C . ILE A 1 596 ? -4.027 29.904 21.337 1.00 84.50 596 ILE A C 1
ATOM 4729 O O . ILE A 1 596 ? -4.836 30.310 20.509 1.00 84.50 596 ILE A O 1
ATOM 4733 N N . GLU A 1 597 ? -2.709 29.967 21.143 1.00 83.81 597 GLU A N 1
ATOM 4734 C CA . GLU A 1 597 ? -2.117 30.492 19.910 1.00 83.81 597 GLU A CA 1
ATOM 4735 C C . GLU A 1 597 ? -2.557 29.659 18.701 1.00 83.81 597 GLU A C 1
ATOM 4737 O O . GLU A 1 597 ? -2.966 30.194 17.672 1.00 83.81 597 GLU A O 1
ATOM 4742 N N . ILE A 1 598 ? -2.522 28.334 18.857 1.00 85.19 598 ILE A N 1
ATOM 4743 C CA . ILE A 1 598 ? -2.913 27.376 17.822 1.00 85.19 598 ILE A CA 1
ATOM 4744 C C . ILE A 1 598 ? -4.407 27.496 17.521 1.00 85.19 598 ILE A C 1
ATOM 4746 O O . ILE A 1 598 ? -4.789 27.636 16.361 1.00 85.19 598 ILE A O 1
ATOM 4750 N N . LEU A 1 599 ? -5.256 27.474 18.553 1.00 87.62 599 LEU A N 1
ATOM 4751 C CA . LEU A 1 599 ? -6.709 27.584 18.390 1.00 87.62 599 LEU A CA 1
ATOM 4752 C C . LEU A 1 599 ? -7.113 28.932 17.785 1.00 87.62 599 LEU A C 1
ATOM 4754 O O . LEU A 1 599 ? -7.962 28.972 16.897 1.00 87.62 599 LEU A O 1
ATOM 4758 N N . GLY A 1 600 ? -6.471 30.022 18.206 1.00 87.62 600 GLY A N 1
ATOM 4759 C CA . GLY A 1 600 ? -6.681 31.350 17.641 1.00 87.62 600 GLY A CA 1
ATOM 4760 C C . GLY A 1 600 ? -6.250 31.436 16.176 1.00 87.62 600 GLY A C 1
ATOM 4761 O O . GLY A 1 600 ? -6.989 31.965 15.347 1.00 87.62 600 GLY A O 1
ATOM 4762 N N . SER A 1 601 ? -5.106 30.843 15.817 1.00 86.19 601 SER A N 1
ATOM 4763 C CA . SER A 1 601 ? -4.649 30.761 14.422 1.00 86.19 601 SER A CA 1
ATOM 4764 C C . SER A 1 601 ? -5.618 29.963 13.540 1.00 86.19 601 SER A C 1
ATOM 4766 O O . SER A 1 601 ? -5.944 30.398 12.432 1.00 86.19 601 SER A O 1
ATOM 4768 N N . ILE A 1 602 ? -6.142 28.843 14.050 1.00 87.31 602 ILE A N 1
ATOM 4769 C CA . ILE A 1 602 ? -7.165 28.038 13.368 1.00 87.31 602 ILE A CA 1
ATOM 4770 C C . ILE A 1 602 ? -8.456 28.848 13.178 1.00 87.31 602 ILE A C 1
ATOM 4772 O O . ILE A 1 602 ? -9.009 28.843 12.080 1.00 87.31 602 ILE A O 1
ATOM 4776 N N . ALA A 1 603 ? -8.909 29.582 14.199 1.00 90.06 603 ALA A N 1
ATOM 4777 C CA . ALA A 1 603 ? -10.117 30.405 14.125 1.00 90.06 603 ALA A CA 1
ATOM 4778 C C . ALA A 1 603 ? -10.015 31.500 13.046 1.00 90.06 603 ALA A C 1
ATOM 4780 O O . ALA A 1 603 ? -10.931 31.662 12.242 1.00 90.06 603 ALA A O 1
ATOM 4781 N N . VAL A 1 604 ? -8.875 32.198 12.960 1.00 88.50 604 VAL A N 1
ATOM 4782 C CA . VAL A 1 604 ? -8.624 33.190 11.894 1.00 88.50 604 VAL A CA 1
ATOM 4783 C C . VAL A 1 604 ? -8.650 32.528 10.511 1.00 88.50 604 VAL A C 1
ATOM 4785 O O . VAL A 1 604 ? -9.196 33.087 9.559 1.00 88.50 604 VAL A O 1
ATOM 4788 N N . GLU A 1 605 ? -8.083 31.325 10.375 1.00 86.81 605 GLU A N 1
ATOM 4789 C CA . GLU A 1 605 ? -8.117 30.583 9.110 1.00 86.81 605 GLU A CA 1
ATOM 4790 C C . GLU A 1 605 ? -9.548 30.179 8.716 1.00 86.81 605 GLU A C 1
ATOM 4792 O O . GLU A 1 605 ? -9.894 30.261 7.536 1.00 86.81 605 GLU A O 1
ATOM 4797 N N . MET A 1 606 ? -10.390 29.794 9.681 1.00 88.00 606 MET A N 1
ATOM 4798 C CA . MET A 1 606 ? -11.799 29.467 9.439 1.00 88.00 606 MET A CA 1
ATOM 4799 C C . MET A 1 606 ? -12.567 30.670 8.884 1.00 88.00 606 MET A C 1
ATOM 4801 O O . MET A 1 606 ? -13.218 30.525 7.850 1.00 88.00 606 MET A O 1
ATOM 4805 N N . VAL A 1 607 ? -12.431 31.857 9.493 1.00 90.81 607 VAL A N 1
ATOM 4806 C CA . VAL A 1 607 ? -13.081 33.092 9.005 1.00 90.81 607 VAL A CA 1
ATOM 4807 C C . VAL A 1 607 ? -12.693 33.376 7.553 1.00 90.81 607 VAL A C 1
ATOM 4809 O O . VAL A 1 607 ? -13.560 33.601 6.708 1.00 90.81 607 VAL A O 1
ATOM 4812 N N . LYS A 1 608 ? -11.396 33.292 7.228 1.00 87.50 608 LYS A N 1
ATOM 4813 C CA . LYS A 1 608 ? -10.907 33.532 5.862 1.00 87.50 608 LYS A CA 1
ATOM 4814 C C . LYS A 1 608 ? -11.476 32.525 4.861 1.00 87.50 608 LYS A C 1
ATOM 4816 O O . LYS A 1 608 ? -11.931 32.927 3.796 1.00 87.50 608 LYS A O 1
ATOM 4821 N N . ARG A 1 609 ? -11.507 31.231 5.205 1.00 86.75 609 ARG A N 1
ATOM 4822 C CA . ARG A 1 609 ? -12.068 30.177 4.335 1.00 86.75 609 ARG A CA 1
ATOM 4823 C C . ARG A 1 609 ? -13.580 30.324 4.119 1.00 86.75 609 ARG A C 1
ATOM 4825 O O . ARG A 1 609 ? -14.053 30.074 3.014 1.00 86.75 609 ARG A O 1
ATOM 4832 N N . LEU A 1 610 ? -14.328 30.700 5.158 1.00 88.69 610 LEU A N 1
ATOM 4833 C CA . LEU A 1 610 ? -15.768 30.980 5.074 1.00 88.69 610 LEU A CA 1
ATOM 4834 C C . LEU A 1 610 ? -16.046 32.152 4.133 1.00 88.69 610 LEU A C 1
ATOM 4836 O O . LEU A 1 610 ? -16.860 32.026 3.222 1.00 88.69 610 LEU A O 1
ATOM 4840 N N . THR A 1 611 ? -15.324 33.255 4.331 1.00 88.88 611 THR A N 1
ATOM 4841 C CA . THR A 1 611 ? -15.469 34.480 3.531 1.00 88.88 611 THR A CA 1
ATOM 4842 C C . THR A 1 611 ? -15.157 34.217 2.067 1.00 88.88 611 THR A C 1
ATOM 4844 O O . THR A 1 611 ? -15.927 34.586 1.190 1.00 88.88 611 THR A O 1
ATOM 4847 N N . ASP A 1 612 ? -14.071 33.494 1.804 1.00 85.62 612 ASP A N 1
ATOM 4848 C CA . ASP A 1 612 ? -13.654 33.140 0.453 1.00 85.62 612 ASP A CA 1
ATOM 4849 C C . ASP A 1 612 ? -14.718 32.336 -0.313 1.00 85.62 612 ASP A C 1
ATOM 4851 O O . ASP A 1 612 ? -15.044 32.617 -1.468 1.00 85.62 612 ASP A O 1
ATOM 4855 N N . LYS A 1 613 ? -15.322 31.346 0.352 1.00 84.38 613 LYS A N 1
ATOM 4856 C CA . LYS A 1 613 ? -16.417 30.567 -0.236 1.00 84.38 613 LYS A CA 1
ATOM 4857 C C . LYS A 1 613 ? -17.679 31.399 -0.427 1.00 84.38 613 LYS A C 1
ATOM 4859 O O . LYS A 1 613 ? -18.340 31.233 -1.447 1.00 84.38 613 LYS A O 1
ATOM 4864 N N . ALA A 1 614 ? -17.997 32.286 0.512 1.00 86.50 614 ALA A N 1
ATOM 4865 C CA . ALA A 1 614 ? -19.143 33.183 0.402 1.00 86.50 614 ALA A CA 1
ATOM 4866 C C . ALA A 1 614 ? -18.994 34.155 -0.779 1.00 86.50 614 ALA A C 1
ATOM 4868 O O . ALA A 1 614 ? -19.926 34.278 -1.571 1.00 86.50 614 ALA A O 1
ATOM 4869 N N . LEU A 1 615 ? -17.806 34.738 -0.974 1.00 84.12 615 LEU A N 1
ATOM 4870 C CA . LEU A 1 615 ? -17.489 35.566 -2.142 1.00 84.12 615 LEU A CA 1
ATOM 4871 C C . LEU A 1 615 ? -17.626 34.772 -3.444 1.00 84.12 615 LEU A C 1
ATOM 4873 O O . LEU A 1 615 ? -18.224 35.254 -4.401 1.00 84.12 615 LEU A O 1
ATOM 4877 N N . SER A 1 616 ? -17.144 33.526 -3.483 1.00 83.06 616 SER A N 1
ATOM 4878 C CA . SER A 1 616 ? -17.297 32.672 -4.668 1.00 83.06 616 SER A CA 1
ATOM 4879 C C . SER A 1 616 ? -18.761 32.352 -4.994 1.00 83.06 616 SER A C 1
ATOM 4881 O O . SER A 1 616 ? -19.095 32.218 -6.172 1.00 83.06 616 SER A O 1
ATOM 4883 N N . ILE A 1 617 ? -19.620 32.195 -3.983 1.00 84.25 617 ILE A N 1
ATOM 4884 C CA . ILE A 1 617 ? -21.061 31.975 -4.171 1.00 84.25 617 ILE A CA 1
ATOM 4885 C C . ILE A 1 617 ? -21.715 33.253 -4.692 1.00 84.25 617 ILE A C 1
ATOM 4887 O O . ILE A 1 617 ? -22.444 33.188 -5.679 1.00 84.25 617 ILE A O 1
ATOM 4891 N N . GLN A 1 618 ? -21.397 34.399 -4.089 1.00 83.44 618 GLN A N 1
ATOM 4892 C CA . GLN A 1 618 ? -21.907 35.699 -4.516 1.00 83.44 618 GLN A CA 1
ATOM 4893 C C . GLN A 1 618 ? -21.528 35.993 -5.977 1.00 83.44 618 GLN A C 1
ATOM 4895 O O . GLN A 1 618 ? -22.378 36.404 -6.762 1.00 83.44 618 GLN A O 1
ATOM 4900 N N . ALA A 1 619 ? -20.286 35.691 -6.379 1.00 78.19 619 ALA A N 1
ATOM 4901 C CA . ALA A 1 619 ? -19.843 35.794 -7.774 1.00 78.19 619 ALA A CA 1
ATOM 4902 C C . ALA A 1 619 ? -20.766 35.017 -8.716 1.00 78.19 619 ALA A C 1
ATOM 4904 O O . ALA A 1 619 ? -21.195 35.534 -9.743 1.00 78.19 619 ALA A O 1
ATOM 4905 N N . HIS A 1 620 ? -21.061 33.766 -8.356 1.00 78.88 620 HIS A N 1
ATOM 4906 C CA . HIS A 1 620 ? -21.867 32.871 -9.173 1.00 78.88 620 HIS A CA 1
ATOM 4907 C C . HIS A 1 620 ? -23.333 33.317 -9.259 1.00 78.88 620 HIS A C 1
ATOM 4909 O O . HIS A 1 620 ? -23.950 33.201 -10.319 1.00 78.88 620 HIS A O 1
ATOM 4915 N N . GLU A 1 621 ? -23.884 33.859 -8.173 1.00 80.12 621 GLU A N 1
ATOM 4916 C CA . GLU A 1 621 ? -25.242 34.410 -8.143 1.00 80.12 621 GLU A CA 1
ATOM 4917 C C . GLU A 1 621 ? -25.356 35.664 -9.017 1.00 80.12 621 GLU A C 1
ATOM 4919 O O . GLU A 1 621 ? -26.278 35.746 -9.829 1.00 80.12 621 GLU A O 1
ATOM 4924 N N . ILE A 1 622 ? -24.362 36.558 -8.968 1.00 73.81 622 ILE A N 1
ATOM 4925 C CA . ILE A 1 622 ? -24.286 37.742 -9.839 1.00 73.81 622 ILE A CA 1
ATOM 4926 C C . ILE A 1 622 ? -24.187 37.337 -11.320 1.00 73.81 622 ILE A C 1
ATOM 4928 O O . ILE A 1 622 ? -24.885 37.918 -12.150 1.00 73.81 622 ILE A O 1
ATOM 4932 N N . THR A 1 623 ? -23.387 36.313 -11.663 1.00 70.56 623 THR A N 1
ATOM 4933 C CA . THR A 1 623 ? -23.317 35.786 -13.045 1.00 70.56 623 THR A CA 1
ATOM 4934 C C . THR A 1 623 ? -24.659 35.224 -13.512 1.00 70.56 623 THR A C 1
ATOM 4936 O O . THR A 1 623 ? -25.036 35.386 -14.664 1.00 70.56 623 THR A O 1
ATOM 4939 N N . THR A 1 624 ? -25.384 34.536 -12.630 1.00 68.50 624 THR A N 1
ATOM 4940 C CA . THR A 1 624 ? -26.616 33.821 -13.002 1.00 68.50 624 THR A CA 1
ATOM 4941 C C . THR A 1 624 ? -27.818 34.764 -13.127 1.00 68.50 624 THR A C 1
ATOM 4943 O O . THR A 1 624 ? -28.751 34.473 -13.872 1.00 68.50 624 THR A O 1
ATOM 4946 N N . GLN A 1 625 ? -27.814 35.888 -12.405 1.00 64.75 625 GLN A N 1
ATOM 4947 C CA . GLN A 1 625 ? -28.941 36.825 -12.333 1.00 64.75 625 GLN A CA 1
ATOM 4948 C C . GLN A 1 625 ? -28.813 38.046 -13.264 1.00 64.75 625 GLN A C 1
ATOM 4950 O O . GLN A 1 625 ? -29.741 38.850 -13.324 1.00 64.75 625 GLN A O 1
ATOM 4955 N N . GLY A 1 626 ? -27.702 38.222 -13.991 1.00 52.78 626 GLY A N 1
ATOM 4956 C CA . GLY A 1 626 ? -27.393 39.481 -14.670 1.00 52.78 626 GLY A CA 1
ATOM 4957 C C . GLY A 1 626 ? -26.962 39.376 -16.134 1.00 52.78 626 GLY A C 1
ATOM 4958 O O . GLY A 1 626 ? -26.246 38.460 -16.513 1.00 52.78 626 GLY A O 1
ATOM 4959 N N . GLY A 1 627 ? -27.376 40.350 -16.956 1.00 57.78 627 GLY A N 1
ATOM 4960 C CA . GLY A 1 627 ? -26.888 40.521 -18.333 1.00 57.78 627 GLY A CA 1
ATOM 4961 C C . GLY A 1 627 ? -25.408 40.942 -18.410 1.00 57.78 627 GLY A C 1
ATOM 4962 O O . GLY A 1 627 ? -24.730 41.030 -17.391 1.00 57.78 627 GLY A O 1
ATOM 4963 N N . LYS A 1 628 ? -24.913 41.249 -19.621 1.00 50.56 628 LYS A N 1
ATOM 4964 C CA . LYS A 1 628 ? -23.479 41.459 -19.953 1.00 50.56 628 LYS A CA 1
ATOM 4965 C C . LYS A 1 628 ? -22.667 42.360 -18.994 1.00 50.56 628 LYS A C 1
ATOM 4967 O O . LYS A 1 628 ? -21.468 42.146 -18.857 1.00 50.56 628 LYS A O 1
ATOM 4972 N N . GLU A 1 629 ? -23.277 43.342 -18.326 1.00 52.94 629 GLU A N 1
ATOM 4973 C CA . GLU A 1 629 ? -22.594 44.208 -17.341 1.00 52.94 629 GLU A CA 1
ATOM 4974 C C . GLU A 1 629 ? -22.293 43.492 -16.007 1.00 52.94 629 GLU A C 1
ATOM 4976 O O . GLU A 1 629 ? -21.236 43.693 -15.408 1.00 52.94 629 GLU A O 1
ATOM 4981 N N . ASN A 1 630 ? -23.163 42.575 -15.578 1.00 57.16 630 ASN A N 1
ATOM 4982 C CA . ASN A 1 630 ? -22.996 41.795 -14.347 1.00 57.16 630 ASN A CA 1
ATOM 4983 C C . ASN A 1 630 ? -22.017 40.621 -14.529 1.00 57.16 630 ASN A C 1
ATOM 4985 O O . ASN A 1 630 ? -21.390 40.184 -13.563 1.00 57.16 630 ASN A O 1
ATOM 4989 N N . GLU A 1 631 ? -21.817 40.146 -15.763 1.00 57.69 631 GLU A N 1
ATOM 4990 C CA . GLU A 1 631 ? -20.769 39.167 -16.087 1.00 57.69 631 GLU A CA 1
ATOM 4991 C C . GLU A 1 631 ? -19.365 39.754 -15.886 1.00 57.69 631 GLU A C 1
ATOM 4993 O O . GLU A 1 631 ? -18.492 39.071 -15.353 1.00 57.69 631 GLU A O 1
ATOM 4998 N N . ALA A 1 632 ? -19.150 41.032 -16.223 1.00 53.97 632 ALA A N 1
ATOM 4999 C CA . ALA A 1 632 ? -17.884 41.721 -15.968 1.00 53.97 632 ALA A CA 1
ATOM 5000 C C . ALA A 1 632 ? -17.621 41.905 -14.461 1.00 53.97 632 ALA A C 1
ATOM 5002 O O . ALA A 1 632 ? -16.494 41.711 -14.002 1.00 53.97 632 ALA A O 1
ATOM 5003 N N . ALA A 1 633 ? -18.660 42.207 -13.674 1.00 55.72 633 ALA A N 1
ATOM 5004 C CA . ALA A 1 633 ? -18.574 42.297 -12.215 1.00 55.72 633 ALA A CA 1
ATOM 5005 C C . ALA A 1 633 ? -18.272 40.936 -11.558 1.00 55.72 633 ALA A C 1
ATOM 5007 O O . ALA A 1 633 ? -17.425 40.849 -10.667 1.00 55.72 633 ALA A O 1
ATOM 5008 N N . ALA A 1 634 ? -18.896 39.855 -12.034 1.00 58.66 634 ALA A N 1
ATOM 5009 C CA . ALA A 1 634 ? -18.610 38.503 -11.561 1.00 58.66 634 ALA A CA 1
ATOM 5010 C C . ALA A 1 634 ? -17.224 37.997 -11.996 1.00 58.66 634 ALA A C 1
ATOM 5012 O O . ALA A 1 634 ? -16.529 37.354 -11.207 1.00 58.66 634 ALA A O 1
ATOM 5013 N N . ALA A 1 635 ? -16.789 38.324 -13.217 1.00 57.03 635 ALA A N 1
ATOM 5014 C CA . ALA A 1 635 ? -15.446 38.028 -13.707 1.00 57.03 635 ALA A CA 1
ATOM 5015 C C . ALA A 1 635 ? -14.376 38.792 -12.914 1.00 57.03 635 ALA A C 1
ATOM 5017 O O . ALA A 1 635 ? -13.345 38.210 -12.591 1.00 57.03 635 ALA A O 1
ATOM 5018 N N . ALA A 1 636 ? -14.634 40.045 -12.523 1.00 56.47 636 ALA A N 1
ATOM 5019 C CA . ALA A 1 636 ? -13.764 40.809 -11.628 1.00 56.47 636 ALA A CA 1
ATOM 5020 C C . ALA A 1 636 ? -13.694 40.194 -10.216 1.00 56.47 636 ALA A C 1
ATOM 5022 O O . ALA A 1 636 ? -12.610 40.101 -9.646 1.00 56.47 636 ALA A O 1
ATOM 5023 N N . LEU A 1 637 ? -14.817 39.697 -9.678 1.00 57.44 637 LEU A N 1
ATOM 5024 C CA . LEU A 1 637 ? -14.859 39.013 -8.376 1.00 57.44 637 LEU A CA 1
ATOM 5025 C C . LEU A 1 637 ? -14.124 37.655 -8.402 1.00 57.44 637 LEU A C 1
ATOM 5027 O O . LEU A 1 637 ? -13.504 37.255 -7.418 1.00 57.44 637 LEU A O 1
ATOM 5031 N N . GLN A 1 638 ? -14.167 36.943 -9.535 1.00 57.34 638 GLN A N 1
ATOM 5032 C CA . GLN A 1 638 ? -13.431 35.690 -9.749 1.00 57.34 638 GLN A CA 1
ATOM 5033 C C . GLN A 1 638 ? -11.960 35.912 -10.127 1.00 57.34 638 GLN A C 1
ATOM 5035 O O . GLN A 1 638 ? -11.120 35.049 -9.847 1.00 57.34 638 GLN A O 1
ATOM 5040 N N . ALA A 1 639 ? -11.621 37.067 -10.709 1.00 54.31 639 ALA A N 1
ATOM 5041 C CA . ALA A 1 639 ? -10.263 37.505 -11.011 1.00 54.31 639 ALA A CA 1
ATOM 5042 C C . ALA A 1 639 ? -9.526 37.926 -9.728 1.00 54.31 639 ALA A C 1
ATOM 5044 O O . ALA A 1 639 ? -9.041 39.045 -9.587 1.00 54.31 639 ALA A O 1
ATOM 5045 N N . ARG A 1 640 ? -9.345 36.957 -8.821 1.00 52.78 640 ARG A N 1
ATOM 5046 C CA . ARG A 1 640 ? -8.550 37.005 -7.576 1.00 52.78 640 ARG A CA 1
ATOM 5047 C C . ARG A 1 640 ? -7.129 37.574 -7.723 1.00 52.78 640 ARG A C 1
ATOM 5049 O O . ARG A 1 640 ? -6.460 37.775 -6.718 1.00 52.78 640 ARG A O 1
ATOM 5056 N N . ARG A 1 641 ? -6.664 37.791 -8.956 1.00 49.03 641 ARG A N 1
ATOM 5057 C CA . ARG A 1 641 ? -5.294 38.151 -9.353 1.00 49.03 641 ARG A CA 1
ATOM 5058 C C . ARG A 1 641 ? -5.102 39.644 -9.644 1.00 49.03 641 ARG A C 1
ATOM 5060 O O . ARG A 1 641 ? -4.062 40.040 -10.164 1.00 49.03 641 ARG A O 1
ATOM 5067 N N . GLN A 1 642 ? -6.113 40.482 -9.398 1.00 49.91 642 GLN A N 1
ATOM 5068 C CA . GLN A 1 642 ? -6.061 41.896 -9.780 1.00 49.91 642 GLN A CA 1
ATOM 5069 C C . GLN A 1 642 ? -6.083 42.916 -8.623 1.00 49.91 642 GLN A C 1
ATOM 5071 O O . GLN A 1 642 ? -5.990 44.103 -8.915 1.00 49.91 642 GLN A O 1
ATOM 5076 N N . GLY A 1 643 ? -6.067 42.480 -7.357 1.00 58.41 643 GLY A N 1
ATOM 5077 C CA . GLY A 1 643 ? -5.965 43.346 -6.167 1.00 58.41 643 GLY A CA 1
ATOM 5078 C C . GLY A 1 643 ? -7.279 43.486 -5.380 1.00 58.41 643 GLY A C 1
ATOM 5079 O O . GLY A 1 643 ? -8.350 43.187 -5.902 1.00 58.41 643 GLY A O 1
ATOM 5080 N N . LEU A 1 644 ? -7.198 43.917 -4.110 1.00 63.53 644 LEU A N 1
ATOM 5081 C CA . LEU A 1 644 ? -8.367 44.109 -3.223 1.00 63.53 644 LEU A CA 1
ATOM 5082 C C . LEU A 1 644 ? -9.225 45.327 -3.616 1.00 63.53 644 LEU A C 1
ATOM 5084 O O . LEU A 1 644 ? -10.438 45.312 -3.424 1.00 63.53 644 LEU A O 1
ATOM 5088 N N . PHE A 1 645 ? -8.599 46.359 -4.186 1.00 61.38 645 PHE A N 1
ATOM 5089 C CA . PHE A 1 645 ? -9.219 47.643 -4.518 1.00 61.38 645 PHE A CA 1
ATOM 5090 C C . PHE A 1 645 ? -9.067 47.923 -6.013 1.00 61.38 645 PHE A C 1
ATOM 5092 O O . PHE A 1 645 ? -8.332 48.806 -6.445 1.00 61.38 645 PHE A O 1
ATOM 5099 N N . LEU A 1 646 ? -9.721 47.111 -6.841 1.00 54.41 646 LEU A N 1
ATOM 5100 C CA . LEU A 1 646 ? -9.844 47.437 -8.258 1.00 54.41 646 LEU A CA 1
ATOM 5101 C C . LEU A 1 646 ? -10.653 48.731 -8.397 1.00 54.41 646 LEU A C 1
ATOM 5103 O O . LEU A 1 646 ? -11.804 48.797 -7.961 1.00 54.41 646 LEU A O 1
ATOM 5107 N N . MET A 1 647 ? -10.030 49.755 -8.983 1.00 45.22 647 MET A N 1
ATOM 5108 C CA . MET A 1 647 ? -10.662 51.046 -9.232 1.00 45.22 647 MET A CA 1
ATOM 5109 C C . MET A 1 647 ? -11.950 50.855 -10.040 1.00 45.22 647 MET A C 1
ATOM 5111 O O . MET A 1 647 ? -11.945 50.239 -11.105 1.00 45.22 647 MET A O 1
ATOM 5115 N N . SER A 1 648 ? -13.037 51.413 -9.499 1.00 48.16 648 SER A N 1
ATOM 5116 C CA . SER A 1 648 ? -14.374 51.534 -10.093 1.00 48.16 648 SER A CA 1
ATOM 5117 C C . SER A 1 648 ? -14.994 50.231 -10.614 1.00 48.16 648 SER A C 1
ATOM 5119 O O . SER A 1 648 ? -14.904 49.930 -11.800 1.00 48.16 648 SER A O 1
ATOM 5121 N N . ASN A 1 649 ? -15.735 49.511 -9.763 1.00 49.41 649 ASN A N 1
ATOM 5122 C CA . ASN A 1 649 ? -16.834 48.671 -10.251 1.00 49.41 649 ASN A CA 1
ATOM 5123 C C . ASN A 1 649 ? -18.108 48.893 -9.402 1.00 49.41 649 ASN A C 1
ATOM 5125 O O . ASN A 1 649 ? -18.009 49.012 -8.178 1.00 49.41 649 ASN A O 1
ATOM 5129 N N . PRO A 1 650 ? -19.283 49.026 -10.043 1.00 52.09 650 PRO A N 1
ATOM 5130 C CA . PRO A 1 650 ? -20.497 49.610 -9.488 1.00 52.09 650 PRO A CA 1
ATOM 5131 C C . PRO A 1 650 ? -21.222 48.649 -8.536 1.00 52.09 650 PRO A C 1
ATOM 5133 O O . PRO A 1 650 ? -21.219 47.441 -8.742 1.00 52.09 650 PRO A O 1
ATOM 5136 N N . GLN A 1 651 ? -21.836 49.219 -7.494 1.00 55.81 651 GLN A N 1
ATOM 5137 C CA . GLN A 1 651 ? -22.848 48.638 -6.595 1.00 55.81 651 GLN A CA 1
ATOM 5138 C C . GLN A 1 651 ? -22.897 47.099 -6.484 1.00 55.81 651 GLN A C 1
ATOM 5140 O O . GLN A 1 651 ? -23.910 46.484 -6.820 1.00 55.81 651 GLN A O 1
ATOM 5145 N N . ARG A 1 652 ? -21.846 46.458 -5.949 1.00 67.94 652 ARG A N 1
ATOM 5146 C CA . ARG A 1 652 ? -21.998 45.085 -5.439 1.00 67.94 652 ARG A CA 1
ATOM 5147 C C . ARG A 1 652 ? -22.544 45.128 -4.005 1.00 67.94 652 ARG A C 1
ATOM 5149 O O . ARG A 1 652 ? -22.001 45.882 -3.197 1.00 67.94 652 ARG A O 1
ATOM 5156 N N . PRO A 1 653 ? -23.577 44.343 -3.656 1.00 73.94 653 PRO A N 1
ATOM 5157 C CA . PRO A 1 653 ? -24.027 44.236 -2.272 1.00 73.94 653 PRO A CA 1
ATOM 5158 C C . PRO A 1 653 ? -22.971 43.524 -1.410 1.00 73.94 653 PRO A C 1
ATOM 5160 O O . PRO A 1 653 ? -22.190 42.710 -1.908 1.00 73.94 653 PRO A O 1
ATOM 5163 N N . ALA A 1 654 ? -22.951 43.808 -0.108 1.00 81.62 654 ALA A N 1
ATOM 5164 C CA . ALA A 1 654 ? -22.121 43.071 0.845 1.00 81.62 654 ALA A CA 1
ATOM 5165 C C . ALA A 1 654 ? -22.581 41.607 0.965 1.00 81.62 654 ALA A C 1
ATOM 5167 O O . ALA A 1 654 ? -23.752 41.296 0.735 1.00 81.62 654 ALA A O 1
ATOM 5168 N N . ILE A 1 655 ? -21.672 40.706 1.355 1.00 83.88 655 ILE A N 1
ATOM 5169 C CA . ILE A 1 655 ? -22.035 39.334 1.735 1.00 83.88 655 ILE A CA 1
ATOM 5170 C C . ILE A 1 655 ? -23.110 39.361 2.835 1.00 83.88 655 ILE A C 1
ATOM 5172 O O . ILE A 1 655 ? -22.925 39.961 3.897 1.00 83.88 655 ILE A O 1
ATOM 5176 N N . ASP A 1 656 ? -24.219 38.662 2.596 1.00 86.06 656 ASP A N 1
ATOM 5177 C CA . ASP A 1 656 ? -25.301 38.495 3.569 1.00 86.06 656 ASP A CA 1
ATOM 5178 C C . ASP A 1 656 ? -25.172 37.191 4.387 1.00 86.06 656 ASP A C 1
ATOM 5180 O O . ASP A 1 656 ? -24.329 36.320 4.134 1.00 86.06 656 ASP A O 1
ATOM 5184 N N . ALA A 1 657 ? -26.043 37.031 5.386 1.00 85.88 657 ALA A N 1
ATOM 5185 C CA . ALA A 1 657 ? -26.106 35.821 6.201 1.00 85.88 657 ALA A CA 1
ATOM 5186 C C . ALA A 1 657 ? -26.455 34.555 5.387 1.00 85.88 657 ALA A C 1
ATOM 5188 O O . ALA A 1 657 ? -26.043 33.456 5.763 1.00 85.88 657 ALA A O 1
ATOM 5189 N N . GLY A 1 658 ? -27.183 34.685 4.273 1.00 83.69 658 GLY A N 1
ATOM 5190 C CA . GLY A 1 658 ? -27.534 33.581 3.377 1.00 83.69 658 GLY A CA 1
ATOM 5191 C C . GLY A 1 658 ? -26.312 33.002 2.665 1.00 83.69 658 GLY A C 1
ATOM 5192 O O . GLY A 1 658 ? -26.105 31.786 2.686 1.00 83.69 658 GLY A O 1
ATOM 5193 N N . HIS A 1 659 ? -25.445 33.865 2.134 1.00 86.12 659 HIS A N 1
ATOM 5194 C CA . HIS A 1 659 ? -24.164 33.484 1.539 1.00 86.12 659 HIS A CA 1
ATOM 5195 C C . HIS A 1 659 ? -23.277 32.749 2.549 1.00 86.12 659 HIS A C 1
ATOM 5197 O O . HIS A 1 659 ? -22.685 31.724 2.210 1.00 86.12 659 HIS A O 1
ATOM 5203 N N . ILE A 1 660 ? -23.217 33.219 3.803 1.00 88.06 660 ILE A N 1
ATOM 5204 C CA . ILE A 1 660 ? -22.450 32.563 4.876 1.00 88.06 660 ILE A CA 1
ATOM 5205 C C . ILE A 1 660 ? -23.028 31.185 5.222 1.00 88.06 660 ILE A C 1
ATOM 5207 O O . ILE A 1 660 ? -22.265 30.221 5.326 1.00 88.06 660 ILE A O 1
ATOM 5211 N N . ARG A 1 661 ? -24.356 31.048 5.358 1.00 87.25 661 ARG A N 1
ATOM 5212 C CA . ARG A 1 661 ? -25.000 29.744 5.618 1.00 87.25 661 ARG A CA 1
ATOM 5213 C C . ARG A 1 661 ? -24.730 28.755 4.493 1.00 87.25 661 ARG A C 1
ATOM 5215 O O . ARG A 1 661 ? -24.302 27.637 4.760 1.00 87.25 661 ARG A O 1
ATOM 5222 N N . LYS A 1 662 ? -24.881 29.184 3.240 1.00 84.31 662 LYS A N 1
ATOM 5223 C CA . LYS A 1 662 ? -24.616 28.355 2.058 1.00 84.31 662 LYS A CA 1
ATOM 5224 C C . LYS A 1 662 ? -23.133 27.999 1.931 1.00 84.31 662 LYS A C 1
ATOM 5226 O O . LYS A 1 662 ? -22.801 26.856 1.626 1.00 84.31 662 LYS A O 1
ATOM 5231 N N . ALA A 1 663 ? -22.228 28.933 2.232 1.00 84.19 663 ALA A N 1
ATOM 5232 C CA . ALA A 1 663 ? -20.789 28.672 2.290 1.00 84.19 663 ALA A CA 1
ATOM 5233 C C . ALA A 1 663 ? -20.451 27.622 3.353 1.00 84.19 663 ALA A C 1
ATOM 5235 O O . ALA A 1 663 ? -19.663 26.711 3.086 1.00 84.19 663 ALA A O 1
ATOM 5236 N N . PHE A 1 664 ? -21.073 27.720 4.528 1.00 85.25 664 PHE A N 1
ATOM 5237 C CA . PHE A 1 664 ? -20.928 26.742 5.595 1.00 85.25 664 PHE A CA 1
ATOM 5238 C C . PHE A 1 664 ? -21.503 25.379 5.195 1.00 85.25 664 PHE A C 1
ATOM 5240 O O . PHE A 1 664 ? -20.808 24.375 5.290 1.00 85.25 664 PHE A O 1
ATOM 5247 N N . GLU A 1 665 ? -22.714 25.312 4.647 1.00 84.06 665 GLU A N 1
ATOM 5248 C CA . GLU A 1 665 ? -23.293 24.068 4.124 1.00 84.06 665 GLU A CA 1
ATOM 5249 C C . GLU A 1 665 ? -22.411 23.425 3.049 1.00 84.06 665 GLU A C 1
ATOM 5251 O O . GLU A 1 665 ? -22.214 22.210 3.047 1.00 84.06 665 GLU A O 1
ATOM 5256 N N . MET A 1 666 ? -21.812 24.225 2.163 1.00 78.19 666 MET A N 1
ATOM 5257 C CA . MET A 1 666 ? -20.880 23.732 1.152 1.00 78.19 666 MET A CA 1
ATOM 5258 C C . MET A 1 666 ? -19.602 23.160 1.765 1.00 78.19 666 MET A C 1
ATOM 5260 O O . MET A 1 666 ? -19.098 22.163 1.247 1.00 78.19 666 MET A O 1
ATOM 5264 N N . THR A 1 667 ? -19.083 23.738 2.856 1.00 75.19 667 THR A N 1
ATOM 5265 C CA . THR A 1 667 ? -17.966 23.127 3.601 1.00 75.19 667 THR A CA 1
ATOM 5266 C C . THR A 1 667 ? -18.393 21.845 4.312 1.00 75.19 667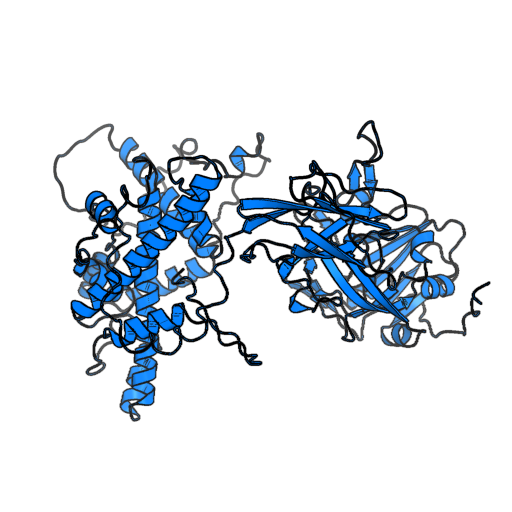 THR A C 1
ATOM 5268 O O . THR A 1 667 ? -17.587 20.926 4.416 1.00 75.19 667 THR A O 1
ATOM 5271 N N . GLN A 1 668 ? -19.669 21.730 4.696 1.00 72.19 668 GLN A N 1
ATOM 5272 C CA . GLN A 1 668 ? -20.240 20.514 5.291 1.00 72.19 668 GLN A CA 1
ATOM 5273 C C . GLN A 1 668 ? -20.555 19.421 4.252 1.00 72.19 668 GLN A C 1
ATOM 5275 O O . GLN A 1 668 ? -20.655 18.234 4.580 1.00 72.19 668 GLN A O 1
ATOM 5280 N N . SER A 1 669 ? -20.756 19.805 2.990 1.00 62.41 669 SER A N 1
ATOM 5281 C CA . SER A 1 669 ? -21.172 18.907 1.915 1.00 62.41 669 SER A CA 1
ATOM 5282 C C . SER A 1 669 ? -19.999 18.092 1.356 1.00 62.41 669 SER A C 1
ATOM 5284 O O . SER A 1 669 ? -18.902 18.601 1.131 1.00 62.41 669 SER A O 1
ATOM 5286 N N . LYS A 1 670 ? -20.221 16.797 1.089 1.00 49.59 670 LYS A N 1
ATOM 5287 C CA . LYS A 1 670 ? -19.221 15.963 0.401 1.00 49.59 670 LYS A CA 1
ATOM 5288 C C . LYS A 1 670 ? -18.955 16.527 -1.004 1.00 49.59 670 LYS A C 1
ATOM 5290 O O . LYS A 1 670 ? -19.921 16.915 -1.665 1.00 49.59 670 LYS A O 1
ATOM 5295 N N . PRO A 1 671 ? -17.721 16.449 -1.539 1.00 42.25 671 PRO A N 1
ATOM 5296 C CA . PRO A 1 671 ? -17.528 16.610 -2.975 1.00 42.25 671 PRO A CA 1
ATOM 5297 C C . PRO A 1 671 ? -18.441 15.609 -3.698 1.00 42.25 671 PRO A C 1
ATOM 5299 O O . PRO A 1 671 ? -18.422 14.411 -3.391 1.00 42.25 671 PRO A O 1
ATOM 5302 N N . LYS A 1 672 ? -19.295 16.098 -4.609 1.00 36.22 672 LYS A N 1
ATOM 5303 C CA . LYS A 1 672 ? -20.184 15.251 -5.415 1.00 36.22 672 LYS A CA 1
ATOM 5304 C C . LYS A 1 672 ? -19.320 14.284 -6.227 1.00 36.22 672 LYS A C 1
ATOM 5306 O O . LYS A 1 672 ? -18.783 14.647 -7.269 1.00 36.22 672 LYS A O 1
ATOM 5311 N N . LYS A 1 673 ? -19.202 13.037 -5.765 1.00 40.25 673 LYS A N 1
ATOM 5312 C CA . LYS A 1 673 ? -18.797 11.923 -6.624 1.00 40.25 673 LYS A CA 1
ATOM 5313 C C . LYS A 1 673 ? -19.837 11.822 -7.746 1.00 40.25 673 LYS A C 1
ATOM 5315 O O . LYS A 1 673 ? -21.032 11.743 -7.462 1.00 40.25 673 LYS A O 1
ATOM 5320 N N . ARG A 1 674 ? -19.405 11.851 -9.009 1.00 32.88 674 ARG A N 1
ATOM 5321 C CA . ARG A 1 674 ? -20.257 11.485 -10.152 1.00 32.88 674 ARG A CA 1
ATOM 5322 C C . ARG A 1 674 ? -20.660 10.001 -10.001 1.00 32.88 674 ARG A C 1
ATOM 5324 O O . ARG A 1 674 ? -19.809 9.165 -10.251 1.00 32.88 674 ARG A O 1
ATOM 5331 N N . GLY A 1 675 ? -21.910 9.744 -9.567 1.00 30.70 675 GLY A N 1
ATOM 5332 C CA . GLY A 1 675 ? -22.715 8.489 -9.617 1.00 30.70 675 GLY A CA 1
ATOM 5333 C C . GLY A 1 675 ? -22.128 7.224 -8.955 1.00 30.70 675 GLY A C 1
ATOM 5334 O O . GLY A 1 675 ? -20.964 6.925 -9.132 1.00 30.70 675 GLY A O 1
ATOM 5335 N N . TYR A 1 676 ? -22.827 6.394 -8.174 1.00 32.38 676 TYR A N 1
ATOM 5336 C CA . TYR A 1 676 ? -24.251 6.047 -8.122 1.00 32.38 676 TYR A CA 1
ATOM 5337 C C . TYR A 1 676 ? -24.835 6.197 -6.705 1.00 32.38 676 TYR A C 1
ATOM 5339 O O . TYR A 1 676 ? -24.168 5.935 -5.703 1.00 32.38 676 TYR A O 1
ATOM 5347 N N . GLN A 1 677 ? -26.099 6.622 -6.631 1.00 32.66 677 GLN A N 1
ATOM 5348 C CA . GLN A 1 677 ? -26.879 6.710 -5.397 1.00 32.66 677 GLN A CA 1
ATOM 5349 C C . GLN A 1 677 ? -27.496 5.347 -5.058 1.00 32.66 677 GLN A C 1
ATOM 5351 O O . GLN A 1 677 ? -28.236 4.786 -5.858 1.00 32.66 677 GLN A O 1
ATOM 5356 N N . LEU A 1 678 ? -27.250 4.862 -3.841 1.00 32.38 678 LEU A N 1
ATOM 5357 C CA . LEU A 1 678 ? -28.127 3.916 -3.155 1.00 32.38 678 LEU A CA 1
ATOM 5358 C C . LEU A 1 678 ? -28.551 4.563 -1.837 1.00 32.38 678 LEU A C 1
ATOM 5360 O O . LEU A 1 678 ? -27.714 5.006 -1.045 1.00 32.38 678 LEU A O 1
ATOM 5364 N N . ASN A 1 679 ? -29.868 4.667 -1.668 1.00 37.72 679 ASN A N 1
ATOM 5365 C CA . ASN A 1 679 ? -30.559 5.297 -0.550 1.00 37.72 679 ASN A CA 1
ATOM 5366 C C . ASN A 1 679 ? -29.985 4.852 0.801 1.00 37.72 679 ASN A C 1
ATOM 5368 O O . ASN A 1 679 ? -30.090 3.688 1.184 1.00 37.72 679 ASN A O 1
ATOM 5372 N N . ARG A 1 680 ? -29.427 5.797 1.562 1.00 36.12 680 ARG A N 1
ATOM 5373 C CA . ARG A 1 680 ? -29.147 5.609 2.988 1.00 36.12 680 ARG A CA 1
ATOM 5374 C C . ARG A 1 680 ? -29.560 6.853 3.759 1.00 36.12 680 ARG A C 1
ATOM 5376 O O . ARG A 1 680 ? -29.059 7.944 3.493 1.00 36.12 680 ARG A O 1
ATOM 5383 N N . MET A 1 681 ? -30.470 6.645 4.710 1.00 29.89 681 MET A N 1
ATOM 5384 C CA . MET A 1 681 ? -30.916 7.637 5.684 1.00 29.89 681 MET A CA 1
ATOM 5385 C C . MET A 1 681 ? -29.710 8.236 6.418 1.00 29.89 681 MET A C 1
ATOM 5387 O O . MET A 1 681 ? -28.802 7.522 6.851 1.00 29.89 681 MET A O 1
ATOM 5391 N N . VAL A 1 682 ? -29.682 9.563 6.498 1.00 34.12 682 VAL A N 1
ATOM 5392 C CA . VAL A 1 682 ? -28.563 10.356 7.008 1.00 34.12 682 VAL A CA 1
ATOM 5393 C C . VAL A 1 682 ? -28.866 10.747 8.454 1.00 34.12 682 VAL A C 1
ATOM 5395 O O . VAL A 1 682 ? -29.719 11.590 8.690 1.00 34.12 682 VAL A O 1
ATOM 5398 N N . GLY A 1 683 ? -28.163 10.149 9.421 1.00 34.66 683 GLY A N 1
ATOM 5399 C CA . GLY A 1 683 ? -28.044 10.734 10.764 1.00 34.66 683 GLY A CA 1
ATOM 5400 C C . GLY A 1 683 ? -27.212 12.030 10.728 1.00 34.66 683 GLY A C 1
ATOM 5401 O O . GLY A 1 683 ? -26.475 12.241 9.755 1.00 34.66 683 GLY A O 1
ATOM 5402 N N . PRO A 1 684 ? -27.295 12.900 11.753 1.00 28.36 684 PRO A N 1
ATOM 5403 C CA . PRO A 1 684 ? -26.566 14.167 11.772 1.00 28.36 684 PRO A CA 1
ATOM 5404 C C . PRO A 1 684 ? -25.051 13.908 11.744 1.00 28.36 684 PRO A C 1
ATOM 5406 O O . PRO A 1 684 ? -24.502 13.210 12.5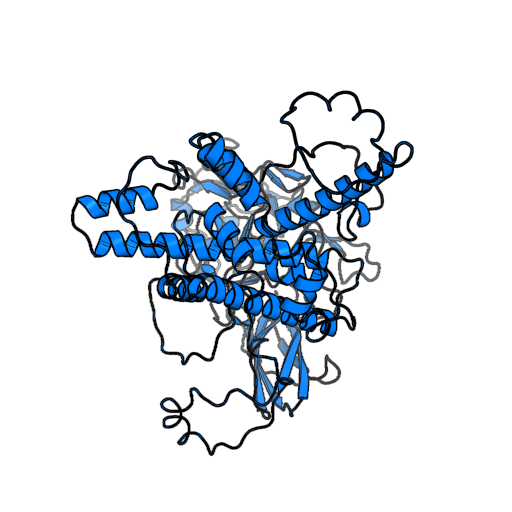97 1.00 28.36 684 PRO A O 1
ATOM 5409 N N . LYS A 1 685 ? -24.378 14.419 10.707 1.00 36.50 685 LYS A N 1
ATOM 5410 C CA . LYS A 1 685 ? -22.934 14.254 10.477 1.00 36.50 685 LYS A CA 1
ATOM 5411 C C . LYS A 1 685 ? -22.149 15.387 11.154 1.00 36.50 685 LYS A C 1
ATOM 5413 O O . LYS A 1 685 ? -22.653 16.506 11.199 1.00 36.50 685 LYS A O 1
ATOM 5418 N N . PRO A 1 686 ? -20.928 15.124 11.655 1.00 38.00 686 PRO A N 1
ATOM 5419 C CA . PRO A 1 686 ? -20.104 16.138 12.303 1.00 38.00 686 PRO A CA 1
ATOM 5420 C C . PRO A 1 686 ? -19.646 17.211 11.312 1.00 38.00 686 PRO A C 1
ATOM 5422 O O . PRO A 1 686 ? -19.372 16.921 10.146 1.00 38.00 686 PRO A O 1
ATOM 5425 N N . LEU A 1 687 ? -19.564 18.438 11.823 1.00 39.16 687 LEU A N 1
ATOM 5426 C CA . LEU A 1 687 ? -19.295 19.648 11.065 1.00 39.16 687 LEU A CA 1
ATOM 5427 C C . LEU A 1 687 ? -17.799 19.734 10.665 1.00 39.16 687 LEU A C 1
ATOM 5429 O O . LEU A 1 687 ? -16.926 19.529 11.505 1.00 39.16 687 LEU A O 1
ATOM 5433 N N . GLN A 1 688 ? -17.481 20.016 9.400 1.00 46.16 688 GLN A N 1
ATOM 5434 C CA . GLN A 1 688 ? -16.144 20.266 8.864 1.00 46.16 688 GLN A CA 1
ATOM 5435 C C . GLN A 1 688 ? -16.055 21.664 8.232 1.00 46.16 688 GLN A C 1
ATOM 5437 O O . GLN A 1 688 ? -16.414 21.890 7.082 1.00 46.16 688 GLN A O 1
ATOM 5442 N N . LEU A 1 689 ? -15.532 22.628 8.988 1.00 48.16 689 LEU A N 1
ATOM 5443 C CA . LEU A 1 689 ? -14.778 23.765 8.426 1.00 48.16 689 LEU A CA 1
ATOM 5444 C C . LEU A 1 689 ? -13.264 23.496 8.392 1.00 48.16 689 LEU A C 1
ATOM 5446 O O . LEU A 1 689 ? -12.481 24.349 7.962 1.00 48.16 689 LEU A O 1
ATOM 5450 N N . ILE A 1 690 ? -12.866 22.319 8.878 1.00 47.38 690 ILE A N 1
ATOM 5451 C CA . ILE A 1 690 ? -11.485 21.901 9.104 1.00 47.38 690 ILE A CA 1
ATOM 5452 C C . ILE A 1 690 ? -10.987 21.122 7.905 1.00 47.38 690 ILE A C 1
ATOM 5454 O O . ILE A 1 690 ? -11.646 20.120 7.553 1.00 47.38 690 ILE A O 1
#

Secondary structure (DSSP, 8-state):
-----PPPP----BPP-STTGGGGGEEEEEEES-EEEPPPPGGG--SSSPPGGGS-EEESSEEEEE-TTT-EEEEEESBSS-EEEEHHHHHHS-EEEEEEEEE----SSS--SS----EEEEEEEEEEHHHHHHHH-B-TT--EEEEEES--EEETTEEESS-EEEEEHHHHTSTT-EEEEEETTEEPPTTTT-S-EEE-TTB-GGGS-SSEEEEEEESSPPPSIIIIITTEEE-TT-TTS--EEES-BPPPEEEEEES-TT--EESEEEEEEEEEE-SS-EEEEEEESBSSSS-EEPEEPPPPTBPPEEEEEEEEE-SEEEEEEEEEEETT--B--SSSSTTPPEEEEEEEE----TT-SSSSSSSSSS-SS---SSSS-PPP---S-HHHHHHHHHHHT--S---HHHHHHHHHHHHHHHHHHHHHHHHHHHHTT-SSB-HHHHHHHHTT-HHHHHHHHHHHHHHHHHHHHHHHGGGS---------------SS-SSSTTS-TTS-----TTSHHHH-SS--S----------HHHHHHHHHHHHHHTT--HHHHHHHHHHHT--SSTT-HHHHHHHTTTTTS-PBPTTSTHHHHHHHHHHHHHHHHHHHHHHHHHHHHHHH--HHHHHHHHHHH-TTS-SS-S----PPPPPHHHHHHHHHHHHSPP--SS-------PPPPP---

Foldseek 3Di:
DDDDPPQDDPQDFAADDPPCLQLVQFPDFPPFAWDKDAADDLLVQPDLADDPVRAIFTDGTGFTDGDLQSHKEWEEAQFPATTIDRPVSQVPADKDKFWAKAAAQPFLVDRDQAASVNMGIWIFMGDQLLVVCSNRHGHPLFFKKKWWASGFHDGPVFGDNTLIFMDTVVQSNDRPKGFTQDIRPHGQDSRNQPRTWIDRGQAHCSRTGGNTHYIHGDNDTDDGCSHPNRQWAQDPPDPVSPDIDGRTGFAKAKGWNPPDQPDADAAFKDKTKTWIATSQAWDWKWKDFALPPDTFTWDWDDDDGNGIIMTITIDGGDAAKTKMWMKTAGPVGDIADCGRHHRHIDIGIYGYDYDPDPDPPPVVVPPPPDDPDDPPDPDPPDPDQDQDCLVLLQLLLLLLQFPDDADSVLSSLLSVVLLVVLLVLLLQLCVVCVVVVHQARALVSSVVVVVVPVVLSVVLVVLVLVVVVVVVVVVVVPPDDDDDDDDDPDDDPDPPDDPPPPPPPPPPRPPDDCPDVPVVDVDDDPDPDPPPPPCPPVNVVVVLLVCLQLVPDDPVRNVSSVVSVPRWCPVVCPVVNCVSSVAVNSGDHDPPHCNSVSSGVVSSVLSSQLSNQLLLVLLVVLCVPDDPLSPVVSVVSVPSRRYSCDPDDDDDDGRDNVSSVVSQVVQQDDDDDDDDDDDDDDDDDDGDSD

Solvent-accessible surface area (backbone atoms only — not comparable to full-atom values): 39376 Å² total; per-residue (Å²): 131,86,77,80,76,74,75,78,70,94,69,80,66,42,70,66,69,65,92,68,50,45,53,71,11,46,77,47,62,60,62,67,28,69,43,75,43,77,33,64,60,55,51,73,66,69,56,81,63,48,52,76,95,47,39,44,45,80,39,57,23,17,29,36,40,61,43,66,90,54,32,29,36,39,37,38,67,38,37,76,42,55,29,22,33,43,58,67,47,53,68,70,45,75,68,50,74,47,44,24,37,45,36,53,79,61,48,51,93,53,73,42,51,50,63,78,65,38,44,42,22,39,36,39,29,26,29,42,35,35,59,57,45,59,70,22,41,66,37,91,69,39,43,19,37,30,36,30,20,60,27,39,42,41,46,86,96,44,73,38,88,42,50,41,29,54,46,47,40,76,61,44,53,34,87,71,17,25,44,25,37,24,46,71,90,37,69,36,47,54,87,68,12,19,68,32,19,40,41,44,60,33,30,24,43,76,61,29,38,37,28,44,26,38,39,34,27,27,67,56,81,40,71,56,60,61,37,66,51,38,38,47,41,66,32,87,88,38,93,83,59,72,52,70,37,68,66,42,75,36,68,32,29,37,42,65,21,33,76,39,66,86,55,78,45,68,48,42,83,42,70,37,31,29,42,30,34,31,47,86,30,64,70,46,36,32,39,14,58,66,73,70,77,50,76,43,79,29,53,63,48,77,76,52,87,48,32,54,21,48,34,41,32,80,42,80,40,65,64,42,79,37,38,37,33,38,40,22,26,21,66,89,66,50,63,38,43,81,61,84,33,32,46,26,39,35,73,46,58,40,57,29,46,74,75,77,72,97,75,67,85,79,64,66,81,75,61,80,81,78,70,95,79,79,92,81,85,89,63,81,84,70,72,80,89,73,77,83,52,46,71,42,45,49,29,37,30,36,71,47,62,49,80,56,83,61,50,69,68,34,32,35,50,54,50,50,54,51,43,54,50,52,41,50,48,48,53,54,15,42,57,52,21,52,76,71,73,41,85,48,48,50,62,66,38,53,51,59,76,48,60,88,40,59,72,59,46,55,49,52,51,48,54,54,52,54,51,50,51,55,53,50,54,56,54,72,57,63,81,66,79,87,77,96,70,87,84,76,95,75,77,78,93,62,87,90,82,68,84,86,70,68,85,80,61,89,86,75,79,86,82,71,52,99,78,36,70,74,74,78,44,100,68,84,75,96,74,84,85,76,80,68,73,75,67,51,70,71,56,47,52,48,52,53,48,49,50,51,35,54,75,59,49,53,74,68,55,43,52,52,49,58,57,27,67,69,47,59,65,33,79,98,29,53,70,61,37,31,60,72,56,35,53,72,78,80,45,47,67,58,92,88,52,68,49,59,60,51,53,29,54,51,47,56,52,42,50,30,55,43,44,43,42,19,52,54,49,52,27,52,50,40,41,73,75,38,63,82,72,32,40,54,54,19,48,54,64,66,44,79,84,65,34,80,66,60,82,87,74,80,91,73,79,50,76,48,54,66,41,47,50,52,27,50,50,55,51,57,46,74,82,83,74,86,78,84,91,74,95,70,91,79,71,95,72,86,85,36,89,120

Nearest PDB structures (foldseek):
  2ca3-assembly1_A  TM=8.994E-01  e=3.121E-29  Ancylobacter novellus
  2bpb-assembly1_A  TM=8.994E-01  e=5.763E-29  Ancylobacter novellus
  5k3x-assembly1_A  TM=8.455E-01  e=3.421E-25  Sinorhizobium meliloti 1021
  5wa0-assembly2_D  TM=7.677E-01  e=7.383E-26  Sinorhizobium meliloti 1021
  4pw9-assembly1_A  TM=7.584E-01  e=2.517E-25  Sinorhizobium meliloti 1021